Protein AF-A0A8H4AHR8-F1 (afdb_monomer)

Solvent-accessible surface area (backbone atoms only — not comparable to full-atom values): 26107 Å² total; per-residue (Å²): 68,65,70,58,52,55,54,52,48,54,52,51,63,53,32,77,76,67,55,68,59,69,97,38,73,45,79,39,66,28,54,88,57,59,33,53,44,55,51,22,54,48,49,37,64,74,62,78,72,56,91,63,92,72,64,76,71,56,70,34,54,43,68,36,64,24,57,56,59,58,51,53,54,38,52,52,46,47,47,60,79,41,35,60,43,51,48,54,49,48,27,68,58,76,32,81,87,57,85,76,61,93,77,61,57,71,70,57,50,51,50,53,53,50,32,51,45,58,16,40,70,76,44,42,65,64,53,47,62,72,62,39,65,56,60,53,50,66,66,60,39,28,52,47,34,51,64,79,40,62,66,77,82,87,42,88,73,50,57,47,60,58,54,53,46,52,50,49,51,53,48,25,55,75,76,38,51,69,60,37,51,48,48,67,77,43,44,83,74,53,48,44,65,67,57,52,53,51,51,52,50,45,55,76,75,52,55,98,83,58,49,71,68,54,53,51,52,50,49,50,54,62,58,71,56,74,79,51,69,68,58,46,64,75,64,55,77,76,74,70,86,62,55,73,70,52,50,51,48,49,18,44,41,37,33,48,53,50,50,53,47,51,47,58,50,47,57,50,51,56,52,51,54,57,54,58,71,73,57,87,80,76,82,85,74,81,83,70,100,77,76,95,62,94,68,85,64,68,46,75,41,93,77,52,38,76,36,65,69,85,65,48,30,63,20,60,74,27,102,64,50,50,52,74,58,23,19,70,77,80,66,45,68,64,89,51,67,84,47,41,44,52,44,76,37,47,39,25,30,35,50,72,58,28,56,78,44,73,76,48,62,68,58,52,51,54,44,48,52,55,51,49,53,52,35,49,55,54,49,52,56,59,40,66,55,89,83,63,67,62,76,45,80,84,60,50,50,74,72,78,88,66,86,69,90,74,73,86,75,54,84,76,52,82,66,72,60,77,83,70,77,50,68,70,57,49,55,47,46,53,51,52,37,52,51,53,59,62,47,57,79,74,106

Structure (mmCIF, N/CA/C/O backbone):
data_AF-A0A8H4AHR8-F1
#
_entry.id   AF-A0A8H4AHR8-F1
#
loop_
_atom_site.group_PDB
_atom_site.id
_atom_site.type_symbol
_atom_site.label_atom_id
_atom_site.label_alt_id
_atom_site.label_comp_id
_atom_site.label_asym_id
_atom_site.label_entity_id
_atom_site.label_seq_id
_atom_site.pdbx_PDB_ins_code
_atom_site.Cartn_x
_atom_site.Cartn_y
_atom_site.Cartn_z
_atom_site.occupancy
_atom_site.B_iso_or_equiv
_atom_site.auth_seq_id
_atom_site.auth_comp_id
_atom_site.auth_asym_id
_atom_site.auth_atom_id
_atom_site.pdbx_PDB_model_num
ATOM 1 N N . MET A 1 1 ? 7.182 0.416 -30.788 1.00 72.88 1 MET A N 1
ATOM 2 C CA . MET A 1 1 ? 8.238 -0.597 -30.528 1.00 72.88 1 MET A CA 1
ATOM 3 C C . MET A 1 1 ? 9.493 -0.243 -31.303 1.00 72.88 1 MET A C 1
ATOM 5 O O . MET A 1 1 ? 10.570 -0.304 -30.724 1.00 72.88 1 MET A O 1
ATOM 9 N N . GLN A 1 2 ? 9.344 0.152 -32.568 1.00 76.69 2 GLN A N 1
ATOM 10 C CA . GLN A 1 2 ? 10.443 0.577 -33.429 1.00 76.69 2 GLN A CA 1
ATOM 11 C C . GLN A 1 2 ? 11.348 1.650 -32.794 1.00 76.69 2 GLN A C 1
ATOM 13 O O . GLN A 1 2 ? 12.554 1.439 -32.731 1.00 76.69 2 GLN A O 1
ATOM 18 N N . ASP A 1 3 ? 10.782 2.703 -32.195 1.00 76.00 3 ASP A N 1
ATOM 19 C CA . ASP A 1 3 ? 11.567 3.765 -31.535 1.00 76.00 3 ASP A CA 1
ATOM 20 C C . ASP A 1 3 ? 12.484 3.225 -30.421 1.00 76.00 3 ASP A C 1
ATOM 22 O O . ASP A 1 3 ? 13.648 3.604 -30.299 1.00 76.00 3 ASP A O 1
ATOM 26 N N . TYR A 1 4 ? 11.995 2.264 -29.629 1.00 79.00 4 TYR A N 1
ATOM 27 C CA . TYR A 1 4 ? 12.801 1.616 -28.591 1.00 79.00 4 TYR A CA 1
ATOM 28 C C . TYR A 1 4 ? 13.920 0.769 -29.195 1.00 79.00 4 TYR A C 1
ATOM 30 O O . TYR A 1 4 ? 15.035 0.774 -28.680 1.00 79.00 4 TYR A O 1
ATOM 38 N N . LEU A 1 5 ? 13.652 0.057 -30.293 1.00 81.88 5 LEU A N 1
ATOM 39 C CA . LEU A 1 5 ? 14.683 -0.698 -31.003 1.00 81.88 5 LEU A CA 1
ATOM 40 C C . LEU A 1 5 ? 15.748 0.225 -31.598 1.00 81.88 5 LEU A C 1
ATOM 42 O O . LEU A 1 5 ? 16.925 -0.126 -31.581 1.00 81.88 5 LEU A O 1
ATOM 46 N N . GLU A 1 6 ? 15.371 1.399 -32.099 1.00 84.00 6 GLU A N 1
ATOM 47 C CA . GLU A 1 6 ? 16.311 2.405 -32.599 1.00 84.00 6 GLU A CA 1
ATOM 48 C C . GLU A 1 6 ? 17.224 2.926 -31.485 1.00 84.00 6 GLU A C 1
ATOM 50 O O . GLU A 1 6 ? 18.445 2.952 -31.657 1.00 84.00 6 GLU A O 1
ATOM 55 N N . ILE A 1 7 ? 16.668 3.224 -30.308 1.00 82.62 7 ILE A N 1
ATOM 56 C CA . ILE A 1 7 ? 17.448 3.632 -29.132 1.00 82.62 7 ILE A CA 1
ATOM 57 C C . ILE A 1 7 ? 18.391 2.509 -28.676 1.00 82.62 7 ILE A C 1
ATOM 59 O O . ILE A 1 7 ? 19.586 2.744 -28.486 1.00 82.62 7 ILE A O 1
ATOM 63 N N . LEU A 1 8 ? 17.901 1.270 -28.545 1.00 86.06 8 LEU A N 1
ATOM 64 C CA . LEU A 1 8 ? 18.747 0.129 -28.173 1.00 86.06 8 LEU A CA 1
ATOM 65 C C . LEU A 1 8 ? 19.862 -0.100 -29.201 1.00 86.06 8 LEU A C 1
ATOM 67 O O . LEU A 1 8 ? 20.996 -0.382 -28.825 1.00 86.06 8 LEU A O 1
ATOM 71 N N . ASN A 1 9 ? 19.576 0.086 -30.490 1.00 86.31 9 ASN A N 1
ATOM 72 C CA . ASN A 1 9 ? 20.578 0.024 -31.551 1.00 86.31 9 ASN A CA 1
ATOM 73 C C . ASN A 1 9 ? 21.679 1.074 -31.389 1.00 8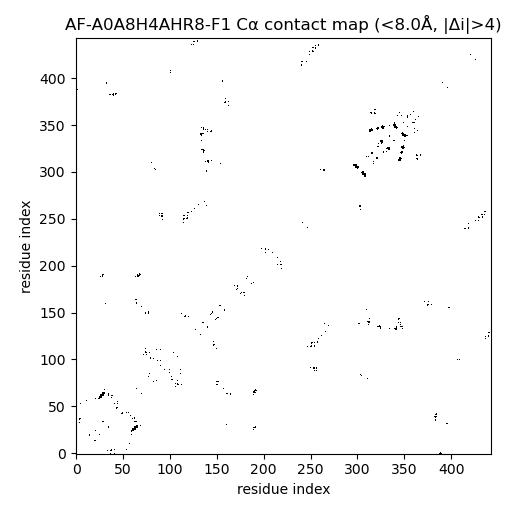6.31 9 ASN A C 1
ATOM 75 O O . ASN A 1 9 ? 22.842 0.780 -31.661 1.00 86.31 9 ASN A O 1
ATOM 79 N N . MET A 1 10 ? 21.351 2.291 -30.948 1.00 85.44 10 MET A N 1
ATOM 80 C CA . MET A 1 10 ? 22.368 3.308 -30.661 1.00 85.44 10 MET A CA 1
ATOM 81 C C . MET A 1 10 ? 23.308 2.859 -29.536 1.00 85.44 10 MET A C 1
ATOM 83 O O . MET A 1 10 ? 24.520 3.044 -29.649 1.00 85.44 10 MET A O 1
ATOM 87 N N . ILE A 1 11 ? 22.766 2.224 -28.492 1.00 84.94 11 ILE A N 1
ATOM 88 C CA . ILE A 1 11 ? 23.555 1.672 -27.382 1.00 84.94 11 ILE A CA 1
ATOM 89 C C . ILE A 1 11 ? 24.444 0.524 -27.874 1.00 84.94 11 ILE A C 1
ATOM 91 O O . ILE A 1 11 ? 25.636 0.504 -27.580 1.00 84.94 11 ILE A O 1
ATOM 95 N N . LEU A 1 12 ? 23.899 -0.397 -28.673 1.00 87.44 12 LEU A N 1
ATOM 96 C CA . LEU A 1 12 ? 24.659 -1.522 -29.226 1.00 87.44 12 LEU A CA 1
ATOM 97 C C . LEU A 1 12 ? 25.805 -1.058 -30.138 1.00 87.44 12 LEU A C 1
ATOM 99 O O . LEU A 1 12 ? 26.916 -1.559 -30.016 1.00 87.44 12 LEU A O 1
ATOM 103 N N . LYS A 1 13 ? 25.588 -0.040 -30.981 1.00 86.44 13 LYS A N 1
ATOM 104 C CA . LYS A 1 13 ? 26.652 0.566 -31.810 1.00 86.44 13 LYS A CA 1
ATOM 105 C C . LYS A 1 13 ? 27.765 1.212 -30.984 1.00 86.44 13 LYS A C 1
ATOM 107 O O . LYS A 1 13 ? 28.908 1.295 -31.431 1.00 86.44 13 LYS A O 1
ATOM 112 N N . TYR A 1 14 ? 27.439 1.735 -29.804 1.00 83.06 14 TYR A N 1
ATOM 113 C CA . TYR A 1 14 ? 28.454 2.214 -28.871 1.00 83.06 14 TYR A CA 1
ATOM 114 C C . TYR A 1 14 ? 29.223 1.036 -28.260 1.00 83.06 14 TYR A C 1
ATOM 116 O O . TYR A 1 14 ? 30.454 1.069 -28.221 1.00 83.06 14 TYR A O 1
ATOM 124 N N . ASP A 1 15 ? 28.513 -0.024 -27.868 1.00 83.19 15 ASP A N 1
ATOM 125 C CA . ASP A 1 15 ? 29.115 -1.237 -27.315 1.00 83.19 15 ASP A CA 1
ATOM 126 C C . ASP A 1 15 ? 30.051 -1.955 -28.296 1.00 83.19 15 ASP A C 1
ATOM 128 O O . ASP A 1 15 ? 31.086 -2.459 -27.875 1.00 83.19 15 ASP A O 1
ATOM 132 N N . GLU A 1 16 ? 29.790 -1.908 -29.607 1.00 85.31 16 GLU A N 1
ATOM 133 C CA . GLU A 1 16 ? 30.716 -2.418 -30.636 1.00 85.31 16 GLU A CA 1
ATOM 134 C C . GLU A 1 16 ? 32.141 -1.848 -30.495 1.00 85.31 16 GLU A C 1
ATOM 136 O O . GLU A 1 16 ? 33.118 -2.493 -30.881 1.00 85.31 16 GLU A O 1
ATOM 141 N N . LYS A 1 17 ? 32.281 -0.648 -29.915 1.00 83.56 17 LYS A N 1
ATOM 142 C CA . LYS A 1 17 ? 33.577 -0.007 -29.661 1.00 83.56 17 LYS A CA 1
ATOM 143 C C . LYS A 1 17 ? 34.157 -0.355 -28.291 1.00 83.56 17 LYS A C 1
ATOM 145 O O . LYS A 1 17 ? 35.378 -0.370 -28.149 1.00 83.56 17 LYS A O 1
ATOM 150 N N . THR A 1 18 ? 33.317 -0.597 -27.285 1.00 82.81 18 THR A N 1
ATOM 151 C CA . THR A 1 18 ? 33.749 -0.754 -25.885 1.00 82.81 18 THR A CA 1
ATOM 152 C C . THR A 1 18 ? 33.777 -2.204 -25.400 1.00 82.81 18 THR A C 1
ATOM 154 O O . THR A 1 18 ? 34.517 -2.513 -24.472 1.00 82.81 18 THR A O 1
ATOM 157 N N . ASN A 1 19 ? 33.022 -3.106 -26.033 1.00 83.50 19 ASN A N 1
ATOM 158 C CA . ASN A 1 19 ? 32.825 -4.510 -25.653 1.00 83.50 19 ASN A CA 1
ATOM 159 C C . ASN A 1 19 ? 32.360 -4.707 -24.197 1.00 83.50 19 ASN A C 1
ATOM 161 O O . ASN A 1 19 ? 32.706 -5.704 -23.562 1.00 83.50 19 ASN A O 1
ATOM 165 N N . HIS A 1 20 ? 31.584 -3.771 -23.651 1.00 82.56 20 HIS A N 1
ATOM 166 C CA . HIS A 1 20 ? 31.111 -3.829 -22.269 1.00 82.56 20 HIS A CA 1
ATOM 167 C C . HIS A 1 20 ? 30.006 -4.877 -22.072 1.00 82.56 20 HIS A C 1
ATOM 169 O O . HIS A 1 20 ? 29.923 -5.465 -20.998 1.00 82.56 20 HIS A O 1
ATOM 175 N N . LEU A 1 21 ? 29.180 -5.150 -23.088 1.00 84.56 21 LEU A N 1
ATOM 176 C CA . LEU A 1 21 ? 28.110 -6.156 -23.022 1.00 84.56 21 LEU A CA 1
ATOM 177 C C . LEU A 1 21 ? 28.587 -7.567 -23.392 1.00 84.56 21 LEU A C 1
ATOM 179 O O . LEU A 1 21 ? 27.814 -8.526 -23.338 1.00 84.56 21 LEU A O 1
ATOM 183 N N . LYS A 1 22 ? 29.865 -7.741 -23.747 1.00 82.19 22 LYS A N 1
ATOM 184 C CA . LYS A 1 22 ? 30.416 -9.053 -24.097 1.00 82.19 22 LYS A CA 1
ATOM 185 C C . LYS A 1 22 ? 30.476 -9.950 -22.857 1.00 82.19 22 LYS A C 1
ATOM 187 O O . LYS A 1 22 ? 31.325 -9.756 -21.996 1.00 82.19 22 LYS A O 1
ATOM 192 N N . ASN A 1 23 ? 29.620 -10.972 -22.812 1.00 81.56 23 ASN A N 1
ATOM 193 C CA . ASN A 1 23 ? 29.420 -11.882 -21.669 1.00 81.56 23 ASN A CA 1
ATOM 194 C C . ASN A 1 23 ? 28.812 -11.225 -20.415 1.00 81.56 23 ASN A C 1
ATOM 196 O O . ASN A 1 23 ? 28.814 -11.839 -19.348 1.00 81.56 23 ASN A O 1
ATOM 200 N N . TYR A 1 24 ? 28.272 -10.013 -20.539 1.00 82.62 24 TYR A N 1
ATOM 201 C CA . TYR A 1 24 ? 27.597 -9.309 -19.452 1.00 82.62 24 TYR A CA 1
ATOM 202 C C . TYR A 1 24 ? 26.151 -9.001 -19.832 1.00 82.62 24 TYR A C 1
ATOM 204 O O . TYR A 1 24 ? 25.801 -8.888 -21.006 1.00 82.62 24 TYR A O 1
ATOM 212 N N . ILE A 1 25 ? 25.314 -8.847 -18.809 1.00 81.00 25 ILE A N 1
ATOM 213 C CA . ILE A 1 25 ? 23.961 -8.314 -18.943 1.00 81.00 25 ILE A CA 1
ATOM 214 C C . ILE A 1 25 ? 23.934 -6.871 -18.442 1.00 81.00 25 ILE A C 1
ATOM 216 O O . ILE A 1 25 ? 24.611 -6.532 -17.472 1.00 81.00 25 ILE A O 1
ATOM 220 N N . ALA A 1 26 ? 23.130 -6.033 -19.086 1.00 85.06 26 ALA A N 1
ATOM 221 C CA . ALA A 1 26 ? 22.866 -4.664 -18.680 1.00 85.06 26 ALA A CA 1
ATOM 222 C C . ALA A 1 26 ? 21.432 -4.549 -18.151 1.00 85.06 26 ALA A C 1
ATOM 224 O O . ALA A 1 26 ? 20.471 -4.659 -18.918 1.00 85.06 26 ALA A O 1
ATOM 225 N N . PRO A 1 27 ? 21.264 -4.319 -16.843 1.00 82.62 27 PRO A N 1
ATOM 226 C CA . PRO A 1 27 ? 19.987 -3.921 -16.278 1.00 82.62 27 PRO A CA 1
ATOM 227 C C . PRO A 1 27 ? 19.518 -2.601 -16.897 1.00 82.62 27 PRO A C 1
ATOM 229 O O . PRO A 1 27 ? 20.244 -1.610 -16.877 1.00 82.62 27 PRO A O 1
ATOM 232 N N . VAL A 1 28 ? 18.303 -2.587 -17.438 1.00 84.75 28 VAL A N 1
ATOM 233 C CA . VAL A 1 28 ? 17.660 -1.388 -17.984 1.00 84.75 28 VAL A CA 1
ATOM 234 C C . VAL A 1 28 ? 16.498 -1.032 -17.078 1.00 84.75 28 VAL A C 1
ATOM 236 O O . VAL A 1 28 ? 15.458 -1.688 -17.107 1.00 84.75 28 VAL A O 1
ATOM 239 N N . ILE A 1 29 ? 16.689 -0.014 -16.247 1.00 81.56 29 ILE A N 1
ATOM 240 C CA . ILE A 1 29 ? 15.639 0.483 -15.362 1.00 81.56 29 ILE A CA 1
ATOM 241 C C . ILE A 1 29 ? 14.719 1.343 -16.214 1.00 81.56 29 ILE A C 1
ATOM 243 O O . ILE A 1 29 ? 15.145 2.350 -16.776 1.00 81.56 29 ILE A O 1
ATOM 247 N N . ALA A 1 30 ? 13.482 0.898 -16.363 1.00 78.06 30 ALA A N 1
ATOM 248 C CA . ALA A 1 30 ? 12.495 1.590 -17.166 1.00 78.06 30 ALA A CA 1
ATOM 249 C C . ALA A 1 30 ? 11.123 1.449 -16.525 1.00 78.06 30 ALA A C 1
ATOM 251 O O . ALA A 1 30 ? 10.804 0.417 -15.926 1.00 78.06 30 ALA A O 1
ATOM 252 N N . ASP A 1 31 ? 10.307 2.471 -16.726 1.00 75.06 31 ASP A N 1
ATOM 253 C CA . ASP A 1 31 ? 8.892 2.439 -16.410 1.00 75.06 31 ASP A CA 1
ATOM 254 C C . ASP A 1 31 ? 8.077 1.858 -17.564 1.00 75.06 31 ASP A C 1
ATOM 256 O O . ASP A 1 31 ? 8.603 1.439 -18.605 1.00 75.06 31 ASP A O 1
ATOM 260 N N . TRP A 1 32 ? 6.769 1.754 -17.359 1.00 73.75 32 TRP A N 1
ATOM 261 C CA . TRP A 1 32 ? 5.860 1.420 -18.440 1.00 73.75 32 TRP A CA 1
ATOM 262 C C . TRP A 1 32 ? 5.727 2.630 -19.385 1.00 73.75 32 TRP A C 1
ATOM 264 O O . TRP A 1 32 ? 5.547 3.733 -18.889 1.00 73.75 32 TRP A O 1
ATOM 274 N N . PRO A 1 33 ? 5.816 2.471 -20.722 1.00 76.75 33 PRO A N 1
ATOM 275 C CA . PRO A 1 33 ? 5.883 1.223 -21.486 1.00 76.75 33 PRO A CA 1
ATOM 276 C C . PRO A 1 33 ? 7.306 0.767 -21.863 1.00 76.75 33 PRO A C 1
ATOM 278 O O . PRO A 1 33 ? 7.451 -0.232 -22.572 1.00 76.75 33 PRO A O 1
ATOM 281 N N . GLY A 1 34 ? 8.364 1.444 -21.410 1.00 80.62 34 GLY A N 1
ATOM 282 C CA . GLY A 1 34 ? 9.751 1.088 -21.737 1.00 80.62 34 GLY A CA 1
ATOM 283 C C . GLY A 1 34 ? 10.109 -0.357 -21.389 1.00 80.62 34 GLY A C 1
ATOM 284 O O . GLY A 1 34 ? 10.688 -1.073 -22.208 1.00 80.62 34 GLY A O 1
ATOM 285 N N . GLN A 1 35 ? 9.642 -0.848 -20.240 1.00 82.12 35 GLN A N 1
ATOM 286 C CA . GLN A 1 35 ? 9.761 -2.267 -19.896 1.00 82.12 35 GLN A CA 1
ATOM 287 C C . GLN A 1 35 ? 9.088 -3.197 -20.901 1.00 82.12 35 GLN A C 1
ATOM 289 O O . GLN A 1 35 ? 9.633 -4.244 -21.255 1.00 82.12 35 GLN A O 1
ATOM 294 N N . LEU A 1 36 ? 7.870 -2.842 -21.318 1.00 85.06 36 LEU A N 1
ATOM 295 C CA . LEU A 1 36 ? 7.044 -3.677 -22.176 1.00 85.06 36 LEU A CA 1
ATOM 296 C C . LEU A 1 36 ? 7.730 -3.891 -23.519 1.00 85.06 36 LEU A C 1
ATOM 298 O O . LEU A 1 36 ? 7.796 -5.022 -23.993 1.00 85.06 36 LEU A O 1
ATOM 302 N N . PHE A 1 37 ? 8.235 -2.821 -24.132 1.00 85.94 37 PHE A N 1
ATOM 303 C CA . PHE A 1 37 ? 8.800 -2.904 -25.473 1.00 85.94 37 PHE A CA 1
ATOM 304 C C . PHE A 1 37 ? 10.126 -3.663 -25.515 1.00 85.94 37 PHE A C 1
ATOM 306 O O . PHE A 1 37 ? 10.322 -4.450 -26.440 1.00 85.94 37 PHE A O 1
ATOM 313 N N . ILE A 1 38 ? 10.982 -3.522 -24.498 1.00 86.75 38 ILE A N 1
ATOM 314 C CA . ILE A 1 38 ? 12.215 -4.320 -24.394 1.00 86.75 38 ILE A CA 1
ATOM 315 C C . ILE A 1 38 ? 11.866 -5.809 -24.246 1.00 86.75 38 ILE A C 1
ATOM 317 O O . ILE A 1 38 ? 12.374 -6.646 -24.990 1.00 86.75 38 ILE A O 1
ATOM 321 N N . ARG A 1 39 ? 10.930 -6.155 -23.350 1.00 88.19 39 ARG A N 1
ATOM 322 C CA . ARG A 1 39 ? 10.477 -7.550 -23.172 1.00 88.19 39 ARG A CA 1
ATOM 323 C C . ARG A 1 39 ? 9.825 -8.117 -24.426 1.00 88.19 39 ARG A C 1
ATOM 325 O O . ARG A 1 39 ? 10.032 -9.285 -24.751 1.00 88.19 39 ARG A O 1
ATOM 332 N N . ARG A 1 40 ? 9.038 -7.302 -25.130 1.00 87.06 40 ARG A N 1
ATOM 333 C CA . ARG A 1 40 ? 8.405 -7.668 -26.400 1.00 87.06 40 ARG A CA 1
ATOM 334 C C . ARG A 1 40 ? 9.476 -7.980 -27.448 1.00 87.06 40 ARG A C 1
ATOM 336 O O . ARG A 1 40 ? 9.406 -9.043 -28.054 1.00 87.06 40 ARG A O 1
ATOM 343 N N . ALA A 1 41 ? 10.500 -7.138 -27.593 1.00 86.56 41 ALA A N 1
ATOM 344 C CA . ALA A 1 41 ? 11.613 -7.388 -28.512 1.00 86.56 41 ALA A CA 1
ATOM 345 C C . ALA A 1 41 ? 12.331 -8.719 -28.216 1.00 86.56 41 ALA A C 1
ATOM 347 O O . ALA A 1 41 ? 12.529 -9.528 -29.121 1.00 86.56 41 ALA A O 1
ATOM 348 N N . ILE A 1 42 ? 12.642 -8.988 -26.943 1.00 86.81 42 ILE A N 1
ATOM 349 C CA . ILE A 1 42 ? 13.256 -10.254 -26.505 1.00 86.81 42 ILE A CA 1
ATOM 350 C C . ILE A 1 42 ? 12.332 -11.449 -26.802 1.00 86.81 42 ILE A C 1
ATOM 352 O O . ILE A 1 42 ? 12.774 -12.471 -27.325 1.00 86.81 42 ILE A O 1
ATOM 356 N N . THR A 1 43 ? 11.032 -11.318 -26.529 1.00 87.50 43 THR A N 1
ATOM 357 C CA . THR A 1 43 ? 10.036 -12.372 -26.798 1.00 87.50 43 THR A CA 1
ATOM 358 C C . THR A 1 43 ? 9.971 -12.714 -28.288 1.00 87.50 43 THR A C 1
ATOM 360 O O . THR A 1 43 ? 9.961 -13.888 -28.658 1.00 87.50 43 THR A O 1
ATOM 363 N N . HIS A 1 44 ? 9.958 -11.697 -29.153 1.00 84.19 44 HIS A N 1
ATOM 364 C CA . HIS A 1 44 ? 9.919 -11.864 -30.608 1.00 84.19 44 HIS A CA 1
ATOM 365 C C . HIS A 1 44 ? 11.201 -12.487 -31.170 1.00 84.19 44 HIS A C 1
ATOM 367 O O . HIS A 1 44 ? 11.107 -13.337 -32.056 1.00 84.19 44 HIS A O 1
ATOM 373 N N . LEU A 1 45 ? 12.373 -12.150 -30.615 1.00 84.94 45 LEU A N 1
ATOM 374 C CA . LEU A 1 45 ? 13.640 -12.820 -30.943 1.00 84.94 45 LEU A CA 1
ATOM 375 C C . LEU A 1 45 ? 13.576 -14.329 -30.671 1.00 84.94 45 LEU A C 1
ATOM 377 O O . LEU A 1 45 ? 13.965 -15.123 -31.521 1.00 84.94 45 LEU A O 1
ATOM 381 N N . HIS A 1 46 ? 13.048 -14.737 -29.513 1.00 82.06 46 HIS A N 1
ATOM 382 C CA . HIS A 1 46 ? 12.965 -16.154 -29.142 1.00 82.06 46 HIS A CA 1
ATOM 383 C C . HIS A 1 46 ? 11.911 -16.948 -29.923 1.00 82.06 46 HIS A C 1
ATOM 385 O O . HIS A 1 46 ? 12.044 -18.162 -30.069 1.00 82.06 46 HIS A O 1
ATOM 391 N N . LYS A 1 47 ? 10.858 -16.293 -30.423 1.00 80.38 47 LYS A N 1
ATOM 392 C CA . LYS A 1 47 ? 9.767 -16.961 -31.149 1.00 80.38 47 LYS A CA 1
ATOM 393 C C . LYS A 1 47 ? 10.062 -17.245 -32.626 1.00 80.38 47 LYS A C 1
ATOM 395 O O . LYS A 1 47 ? 9.193 -17.802 -33.289 1.00 80.38 47 LYS A O 1
ATOM 400 N N . ASN A 1 48 ? 11.243 -16.886 -33.146 1.00 64.25 48 ASN A N 1
ATOM 401 C CA . ASN A 1 48 ? 11.673 -17.089 -34.544 1.00 64.25 48 ASN A CA 1
ATOM 402 C C . ASN A 1 48 ? 10.713 -16.541 -35.632 1.00 64.25 48 ASN A C 1
ATOM 404 O O . ASN A 1 48 ? 10.900 -16.835 -36.809 1.00 64.25 48 ASN A O 1
ATOM 408 N N . ASN A 1 49 ? 9.714 -15.727 -35.265 1.00 55.56 49 ASN A N 1
ATOM 409 C CA . ASN A 1 49 ? 8.608 -15.303 -36.142 1.00 55.56 49 ASN A CA 1
ATOM 410 C C . ASN A 1 49 ? 8.567 -13.786 -36.407 1.00 55.56 49 ASN A C 1
ATOM 412 O O . ASN A 1 49 ? 7.593 -13.269 -36.952 1.00 55.56 49 ASN A O 1
ATOM 416 N N . SER A 1 50 ? 9.606 -13.047 -36.026 1.00 56.75 50 SER A N 1
ATOM 417 C CA . SER A 1 50 ? 9.635 -11.591 -36.175 1.00 56.75 50 SER A CA 1
ATOM 418 C C . SER A 1 50 ? 9.912 -11.168 -37.623 1.00 56.75 50 SER A C 1
ATOM 420 O O . SER A 1 50 ? 10.992 -11.430 -38.148 1.00 56.75 50 SER A O 1
ATOM 422 N N . LYS A 1 51 ? 8.977 -10.435 -38.249 1.00 53.16 51 LYS A N 1
ATOM 423 C CA . LYS A 1 51 ? 9.231 -9.668 -39.490 1.00 53.16 51 LYS A CA 1
ATOM 424 C C . LYS A 1 51 ? 10.204 -8.498 -39.271 1.00 53.16 51 LYS A C 1
ATOM 426 O O . LYS A 1 51 ? 10.771 -7.996 -40.237 1.00 53.16 51 LYS A O 1
ATOM 431 N N . ALA A 1 52 ? 10.394 -8.054 -38.025 1.00 59.50 52 ALA A N 1
ATOM 432 C CA . ALA A 1 52 ? 11.326 -6.991 -37.670 1.00 59.50 52 ALA A CA 1
ATOM 433 C C . ALA A 1 52 ? 12.749 -7.547 -37.498 1.00 59.50 52 ALA A C 1
ATOM 435 O O . ALA A 1 52 ? 12.956 -8.559 -36.822 1.00 59.50 52 ALA A O 1
ATOM 436 N N . GLN A 1 53 ? 13.738 -6.863 -38.077 1.00 73.50 53 GLN A N 1
ATOM 437 C CA . GLN A 1 53 ? 15.157 -7.167 -37.898 1.00 73.50 53 GLN A CA 1
ATOM 438 C C . GLN A 1 53 ? 15.604 -6.696 -36.504 1.00 73.50 53 GLN A C 1
ATOM 440 O O . GLN A 1 53 ? 16.141 -5.602 -36.341 1.00 73.50 53 GLN A O 1
ATOM 445 N N . ILE A 1 54 ? 15.321 -7.501 -35.477 1.00 81.81 54 ILE A N 1
ATOM 446 C CA . ILE A 1 54 ? 15.713 -7.199 -34.097 1.00 81.81 54 ILE A CA 1
ATOM 447 C C . ILE A 1 54 ? 17.193 -7.587 -33.913 1.00 81.81 54 ILE A C 1
ATOM 449 O O . ILE A 1 54 ? 17.566 -8.721 -34.222 1.00 81.81 54 ILE A O 1
ATOM 453 N N . PRO A 1 55 ? 18.056 -6.686 -33.412 1.00 83.00 55 PRO A N 1
ATOM 454 C CA . PRO A 1 55 ? 19.464 -6.994 -33.177 1.00 83.00 55 PRO A CA 1
ATOM 455 C C . PRO A 1 55 ? 19.639 -8.067 -32.102 1.00 83.00 55 PRO A C 1
ATOM 457 O O . PRO A 1 55 ? 19.024 -7.988 -31.038 1.00 83.00 55 PRO A O 1
ATOM 460 N N . LEU A 1 56 ? 20.553 -9.016 -32.326 1.00 83.56 56 LEU A N 1
ATOM 461 C CA . LEU A 1 56 ? 20.831 -10.079 -31.355 1.00 83.56 56 LEU A CA 1
ATOM 462 C C . LEU A 1 56 ? 21.311 -9.522 -30.007 1.00 83.56 56 LEU A C 1
ATOM 464 O O . LEU A 1 56 ? 20.948 -10.061 -28.971 1.00 83.56 56 LEU A O 1
ATOM 468 N N . GLY A 1 57 ? 22.057 -8.412 -30.008 1.00 85.38 57 GLY A N 1
ATOM 469 C CA . GLY A 1 57 ? 22.553 -7.772 -28.784 1.00 85.38 57 GLY A CA 1
ATOM 470 C C . GLY A 1 57 ? 21.456 -7.317 -27.813 1.00 85.38 57 GLY A C 1
ATOM 471 O O . GLY A 1 57 ? 21.740 -7.104 -26.639 1.00 85.38 57 GLY A O 1
ATOM 472 N N . VAL A 1 58 ? 20.193 -7.230 -28.255 1.00 87.25 58 VAL A N 1
ATOM 473 C CA . VAL A 1 58 ? 19.062 -6.902 -27.374 1.00 87.25 58 VAL A CA 1
ATOM 474 C C . VAL A 1 58 ? 18.909 -7.914 -26.228 1.00 87.25 58 VAL A C 1
ATOM 476 O O . VAL A 1 58 ? 18.455 -7.537 -25.151 1.00 87.25 58 VAL A O 1
ATOM 479 N N . ILE A 1 59 ? 19.347 -9.167 -26.411 1.00 85.94 59 ILE A N 1
ATOM 480 C CA . ILE A 1 59 ? 19.302 -10.206 -25.365 1.00 85.94 59 ILE A CA 1
ATOM 481 C C . ILE A 1 59 ? 20.171 -9.881 -24.142 1.00 85.94 59 ILE A C 1
ATOM 483 O O . ILE A 1 59 ? 19.956 -10.452 -23.077 1.00 85.94 59 ILE A O 1
ATOM 487 N N . SER A 1 60 ? 21.147 -8.979 -24.280 1.00 87.50 60 SER A N 1
ATOM 488 C CA . SER A 1 60 ? 21.986 -8.542 -23.163 1.00 87.50 60 SER A CA 1
ATOM 489 C C . SER A 1 60 ? 21.259 -7.569 -22.232 1.00 87.50 60 SER A C 1
ATOM 491 O O . SER A 1 60 ? 21.744 -7.324 -21.130 1.00 87.50 60 SER A O 1
ATOM 493 N N . PHE A 1 61 ? 20.109 -7.010 -22.625 1.00 88.00 61 PHE A N 1
ATOM 494 C CA . PHE A 1 61 ? 19.348 -6.083 -21.787 1.00 88.00 61 PHE A CA 1
ATOM 495 C C . PHE A 1 61 ? 18.333 -6.812 -20.903 1.00 88.00 61 PHE A C 1
ATOM 497 O O . PHE A 1 61 ? 17.525 -7.607 -21.380 1.00 88.00 61 PHE A O 1
ATOM 504 N N . VAL A 1 62 ? 18.319 -6.480 -19.611 1.00 85.75 62 VAL A N 1
ATOM 505 C CA . VAL A 1 62 ? 17.353 -7.009 -18.638 1.00 85.75 62 VAL A CA 1
ATOM 506 C C . VAL A 1 62 ? 16.468 -5.861 -18.146 1.00 85.75 62 VAL A C 1
ATOM 508 O O . VAL A 1 62 ? 16.934 -5.050 -17.347 1.00 85.75 62 VAL A O 1
ATOM 511 N N . PRO A 1 63 ? 15.213 -5.742 -18.614 1.00 86.12 63 PRO A N 1
ATOM 512 C CA . PRO A 1 63 ? 14.328 -4.656 -18.200 1.00 86.12 63 PRO A CA 1
ATOM 513 C C . PRO A 1 63 ? 13.878 -4.832 -16.741 1.00 86.12 63 PRO A C 1
ATOM 515 O O . PRO A 1 63 ? 13.147 -5.770 -16.430 1.00 86.12 63 PRO A O 1
ATOM 518 N N . ILE A 1 64 ? 14.267 -3.911 -15.857 1.00 81.06 64 ILE A N 1
ATOM 519 C CA . ILE A 1 64 ? 13.949 -3.900 -14.418 1.00 81.06 64 ILE A CA 1
ATOM 520 C C . ILE A 1 64 ? 12.997 -2.749 -14.103 1.00 81.06 64 ILE A C 1
ATOM 522 O O . ILE A 1 64 ? 13.086 -1.680 -14.706 1.00 81.06 64 ILE A O 1
ATOM 526 N N . LEU A 1 65 ? 12.013 -2.995 -13.228 1.00 78.19 65 LEU A N 1
ATOM 527 C CA . LEU A 1 65 ? 11.008 -1.985 -12.876 1.00 78.19 65 LEU A CA 1
ATOM 528 C C . LEU A 1 65 ? 11.637 -1.033 -11.882 1.00 78.19 65 LEU A C 1
ATOM 530 O O . LEU A 1 65 ? 12.168 -1.513 -10.883 1.00 78.19 65 LEU A O 1
ATOM 534 N N . GLY A 1 66 ? 11.562 0.271 -12.152 1.00 75.12 66 GLY A N 1
ATOM 535 C CA . GLY A 1 66 ? 12.007 1.304 -11.225 1.00 75.12 66 GLY A CA 1
ATOM 536 C C . GLY A 1 66 ? 11.278 1.159 -9.886 1.00 75.12 66 GLY A C 1
ATOM 537 O O . GLY A 1 66 ? 10.085 1.468 -9.799 1.00 75.12 66 GLY A O 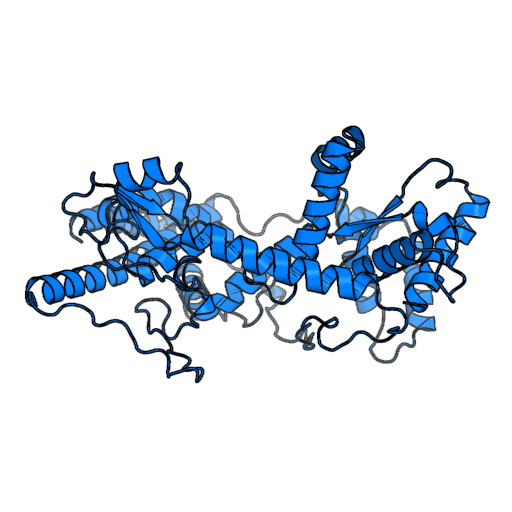1
ATOM 538 N N . PRO A 1 67 ? 11.931 0.659 -8.817 1.00 68.94 67 PRO A N 1
ATOM 539 C CA . PRO A 1 67 ? 11.255 0.436 -7.543 1.00 68.94 67 PRO A CA 1
ATOM 540 C C . PRO A 1 67 ? 10.835 1.767 -6.900 1.00 68.94 67 PRO A C 1
ATOM 542 O O . PRO A 1 67 ? 9.882 1.803 -6.117 1.00 68.94 67 PRO A O 1
ATOM 545 N N . LEU A 1 68 ? 11.512 2.868 -7.256 1.00 70.56 68 LEU A N 1
ATOM 546 C CA . LEU A 1 68 ? 11.173 4.212 -6.804 1.00 70.56 68 LEU A CA 1
ATOM 547 C C . LEU A 1 68 ? 9.851 4.694 -7.397 1.00 70.56 68 LEU A C 1
ATOM 549 O O . LEU A 1 68 ? 8.992 5.084 -6.610 1.00 70.56 68 LEU A O 1
ATOM 553 N N . HIS A 1 69 ? 9.634 4.604 -8.714 1.00 70.38 69 HIS A N 1
ATOM 554 C CA . HIS A 1 69 ? 8.352 4.987 -9.321 1.00 70.38 69 HIS A CA 1
ATOM 555 C C . HIS A 1 69 ? 7.176 4.212 -8.729 1.00 70.38 69 HIS A C 1
ATOM 557 O O . HIS A 1 69 ? 6.156 4.801 -8.365 1.00 70.38 69 HIS A O 1
ATOM 563 N N . VAL A 1 70 ? 7.338 2.898 -8.523 1.00 72.69 70 VAL A N 1
ATOM 564 C CA . VAL A 1 70 ? 6.310 2.086 -7.857 1.00 72.69 70 VAL A CA 1
ATOM 565 C C . VAL A 1 70 ? 6.011 2.650 -6.475 1.00 72.69 70 VAL A C 1
ATOM 567 O O . VAL A 1 70 ? 4.839 2.831 -6.146 1.00 72.69 70 VAL A O 1
ATOM 570 N N . SER A 1 71 ? 7.033 2.939 -5.666 1.00 74.81 71 SER A N 1
ATOM 571 C CA . SER A 1 71 ? 6.865 3.486 -4.317 1.00 74.81 71 SER A CA 1
ATOM 572 C C . SER A 1 71 ? 6.226 4.880 -4.326 1.00 74.81 71 SER A C 1
ATOM 574 O O . SER A 1 71 ? 5.243 5.085 -3.617 1.00 74.81 71 SER A O 1
ATOM 576 N N . LEU A 1 72 ? 6.743 5.820 -5.121 1.00 74.69 72 LEU A N 1
ATOM 577 C CA . LEU A 1 72 ? 6.255 7.202 -5.211 1.00 74.69 72 LEU A CA 1
ATOM 578 C C . LEU A 1 72 ? 4.778 7.241 -5.606 1.00 74.69 72 LEU A C 1
ATOM 580 O O . LEU A 1 72 ? 3.958 7.776 -4.858 1.00 74.69 72 LEU A O 1
ATOM 584 N N . ASN A 1 73 ? 4.420 6.526 -6.672 1.00 76.12 73 ASN A N 1
ATOM 585 C CA . ASN A 1 73 ? 3.040 6.458 -7.145 1.00 76.12 73 ASN A CA 1
ATOM 586 C C . ASN A 1 73 ? 2.113 5.776 -6.133 1.00 76.12 73 ASN A C 1
ATOM 588 O O . ASN A 1 73 ? 0.941 6.128 -6.043 1.00 76.12 73 ASN A O 1
ATOM 592 N N . SER A 1 74 ? 2.622 4.840 -5.315 1.00 76.62 74 SER A N 1
ATOM 593 C CA . SER A 1 74 ? 1.840 4.277 -4.197 1.00 76.62 74 SER A CA 1
ATOM 594 C C . SER A 1 74 ? 1.416 5.366 -3.221 1.00 76.62 74 SER A C 1
ATOM 596 O O . SER A 1 74 ? 0.256 5.444 -2.831 1.00 76.62 74 SER A O 1
ATOM 598 N N . ARG A 1 75 ? 2.388 6.178 -2.797 1.00 81.94 75 ARG A N 1
ATOM 599 C CA . ARG A 1 75 ? 2.216 7.175 -1.743 1.00 81.94 75 ARG A CA 1
ATOM 600 C C . ARG A 1 75 ? 1.305 8.297 -2.221 1.00 81.94 75 ARG A C 1
ATOM 602 O O . ARG A 1 75 ? 0.409 8.707 -1.491 1.00 81.94 75 ARG A O 1
ATOM 609 N N . GLU A 1 76 ? 1.487 8.735 -3.463 1.00 83.94 76 GLU A N 1
ATOM 610 C CA . GLU A 1 76 ? 0.608 9.709 -4.111 1.00 83.94 76 GLU A CA 1
ATOM 611 C C . GLU A 1 76 ? -0.830 9.210 -4.210 1.00 83.94 76 GLU A C 1
ATOM 613 O O . GLU A 1 76 ? -1.753 9.910 -3.793 1.00 83.94 76 GLU A O 1
ATOM 618 N N . GLN A 1 77 ? -1.028 7.974 -4.674 1.00 80.25 77 GLN A N 1
ATOM 619 C CA . GLN A 1 77 ? -2.361 7.386 -4.778 1.00 80.25 77 GLN A CA 1
ATOM 620 C C . GLN A 1 77 ? -3.056 7.283 -3.423 1.00 80.25 77 GLN A C 1
ATOM 622 O O . GLN A 1 77 ? -4.247 7.555 -3.338 1.00 80.25 77 GLN A O 1
ATOM 627 N N . VAL A 1 78 ? -2.339 6.940 -2.351 1.00 83.12 78 VAL A N 1
ATOM 628 C CA . VAL A 1 78 ? -2.919 6.894 -0.999 1.00 83.12 78 VAL A CA 1
ATOM 629 C C . VAL A 1 78 ? -3.449 8.264 -0.588 1.00 83.12 78 VAL A C 1
ATOM 631 O O . VAL A 1 78 ? -4.587 8.364 -0.131 1.00 83.12 78 VAL A O 1
ATOM 634 N N . ILE A 1 79 ? -2.676 9.331 -0.811 1.00 86.69 79 ILE A N 1
ATOM 635 C CA . ILE A 1 79 ? -3.124 10.700 -0.528 1.00 86.69 79 ILE A CA 1
ATOM 636 C C . ILE A 1 79 ? -4.332 11.080 -1.385 1.00 86.69 79 ILE A C 1
ATOM 638 O O . ILE A 1 79 ? -5.251 11.710 -0.875 1.00 86.69 79 ILE A O 1
ATOM 642 N N . GLN A 1 80 ? -4.355 10.708 -2.666 1.00 84.75 80 GLN A N 1
ATOM 643 C CA . GLN A 1 80 ? -5.470 11.020 -3.566 1.00 84.75 80 GLN A CA 1
ATOM 644 C C . GLN A 1 80 ? -6.751 10.272 -3.179 1.00 84.75 80 GLN A C 1
ATOM 646 O O . GLN A 1 80 ? -7.820 10.873 -3.095 1.00 84.75 80 GLN A O 1
ATOM 651 N N . ILE A 1 81 ? -6.641 8.969 -2.913 1.00 82.06 81 ILE A N 1
ATOM 652 C CA . ILE A 1 81 ? -7.763 8.105 -2.537 1.00 82.06 81 ILE A CA 1
ATOM 653 C C . ILE A 1 81 ? -8.360 8.554 -1.198 1.00 82.06 81 ILE A C 1
ATOM 655 O O . ILE A 1 81 ? -9.578 8.637 -1.060 1.00 82.06 81 ILE A O 1
ATOM 659 N N . PHE A 1 82 ? -7.507 8.897 -0.231 1.00 85.94 82 PHE A N 1
ATOM 660 C CA . PHE A 1 82 ? -7.906 9.326 1.110 1.00 85.94 82 PHE A CA 1
ATOM 661 C C . PHE A 1 82 ? -7.761 10.841 1.303 1.00 85.94 82 PHE A C 1
ATOM 663 O O . PHE A 1 82 ? -7.475 11.321 2.403 1.00 85.94 82 PHE A O 1
ATOM 670 N N . TYR A 1 83 ? -7.971 11.620 0.239 1.00 88.44 83 TYR A N 1
ATOM 671 C CA . TYR A 1 83 ? -7.713 13.061 0.256 1.00 88.44 83 TYR A CA 1
ATOM 672 C C . TYR A 1 83 ? -8.507 13.796 1.340 1.00 88.44 83 TYR A C 1
ATOM 674 O O . TYR A 1 83 ? -7.962 14.677 2.004 1.00 88.44 83 TYR A O 1
ATOM 682 N N . SER A 1 84 ? -9.774 13.425 1.570 1.00 88.69 84 SER A N 1
ATOM 683 C CA . SER A 1 84 ? -10.606 14.033 2.621 1.00 88.69 84 SER A CA 1
ATOM 684 C C . SER A 1 84 ? -9.983 13.848 4.011 1.00 88.69 84 SER A C 1
ATOM 686 O O . SER A 1 84 ? -9.876 14.811 4.775 1.00 88.69 84 SER A O 1
ATOM 688 N N . PHE A 1 85 ? -9.500 12.639 4.306 1.00 91.25 85 PHE A N 1
ATOM 689 C CA . PHE A 1 85 ? -8.819 12.295 5.549 1.00 91.25 85 PHE A CA 1
ATOM 690 C C . PHE A 1 85 ? -7.509 13.076 5.698 1.00 91.25 85 PHE A C 1
ATOM 692 O O . PHE A 1 85 ? -7.323 13.776 6.696 1.00 91.25 85 PHE A O 1
ATOM 699 N N . PHE A 1 86 ? -6.635 13.044 4.686 1.00 92.50 86 PHE A N 1
ATOM 700 C CA . PHE A 1 86 ? -5.347 13.744 4.739 1.00 92.50 86 PHE A CA 1
ATOM 701 C C . PHE A 1 86 ? -5.496 15.265 4.785 1.00 92.50 86 PHE A C 1
ATOM 703 O O . PHE A 1 86 ? -4.710 15.933 5.451 1.00 92.50 86 PHE A O 1
ATOM 710 N N . LYS A 1 87 ? -6.538 15.824 4.165 1.00 93.12 87 LYS A N 1
ATOM 711 C CA . LYS A 1 87 ? -6.871 17.247 4.276 1.00 93.12 87 LYS A CA 1
ATOM 712 C C . LYS A 1 87 ? -7.269 17.625 5.704 1.00 93.12 87 LYS A C 1
ATOM 714 O O . LYS A 1 87 ? -6.812 18.650 6.209 1.00 93.12 87 LYS A O 1
ATOM 719 N N . LYS A 1 88 ? -8.105 16.818 6.369 1.00 94.12 88 LYS A N 1
ATOM 720 C CA . LYS A 1 88 ? -8.482 17.037 7.779 1.00 94.12 88 LYS A CA 1
ATOM 721 C C . LYS A 1 88 ? -7.265 16.921 8.697 1.00 94.12 88 LYS A C 1
ATOM 723 O O . LYS A 1 88 ? -7.036 17.819 9.505 1.00 94.12 88 LYS A O 1
ATOM 728 N N . LEU A 1 89 ? -6.453 15.880 8.504 1.00 95.31 89 LEU A N 1
ATOM 729 C CA . LEU A 1 89 ? -5.195 15.687 9.222 1.00 95.31 89 LEU A CA 1
ATOM 730 C C . LEU A 1 89 ? -4.267 16.896 9.056 1.00 95.31 89 LEU A C 1
ATOM 732 O O . LEU A 1 89 ? -3.804 17.463 10.043 1.00 95.31 89 LEU A O 1
ATOM 736 N N . PHE A 1 90 ? -4.021 17.316 7.813 1.00 95.94 90 PHE A N 1
ATOM 737 C CA . PHE A 1 90 ? -3.128 18.426 7.501 1.00 95.94 90 PHE A CA 1
ATOM 738 C C . PHE A 1 90 ? -3.551 19.699 8.238 1.00 95.94 90 PHE A C 1
ATOM 740 O O . PHE A 1 90 ? -2.738 20.318 8.921 1.00 95.94 90 PHE A O 1
ATOM 747 N N . HIS A 1 91 ? -4.831 20.067 8.178 1.00 95.00 91 HIS A N 1
ATOM 748 C CA . HIS A 1 91 ? -5.303 21.258 8.878 1.00 95.00 91 HIS A CA 1
ATOM 749 C C . HIS A 1 91 ? -5.284 21.111 10.406 1.00 95.00 91 HIS A C 1
ATOM 751 O O . HIS A 1 91 ? -5.080 22.105 11.101 1.00 95.00 91 HIS A O 1
ATOM 757 N N . SER A 1 92 ? -5.462 19.897 10.937 1.00 94.69 92 SER A N 1
ATOM 758 C CA . SER A 1 92 ? -5.330 19.627 12.374 1.00 94.69 92 SER A CA 1
ATOM 759 C C . SER A 1 92 ? -3.889 19.810 12.863 1.00 94.69 92 SER A C 1
ATOM 761 O O . SER A 1 92 ? -3.660 20.306 13.965 1.00 94.69 92 SER A O 1
ATOM 763 N N . VAL A 1 93 ? -2.905 19.425 12.048 1.00 94.31 93 VAL A N 1
ATOM 764 C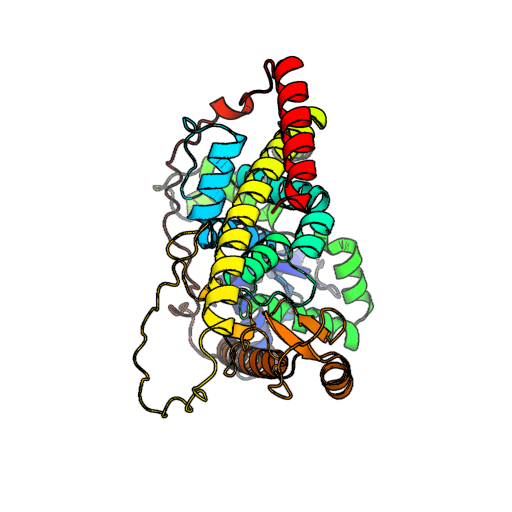 CA . VAL A 1 93 ? -1.483 19.457 12.416 1.00 94.31 93 VAL A CA 1
ATOM 765 C C . VAL A 1 93 ? -0.860 20.834 12.150 1.00 94.31 93 VAL A C 1
ATOM 767 O O . VAL A 1 93 ? -0.237 21.423 13.042 1.00 94.31 93 VAL A O 1
ATOM 770 N N . PHE A 1 94 ? -1.063 21.369 10.943 1.00 92.31 94 PHE A N 1
ATOM 771 C CA . PHE A 1 94 ? -0.418 22.589 10.442 1.00 92.31 94 PHE A CA 1
ATOM 772 C C . PHE A 1 94 ? -1.289 23.851 10.571 1.00 92.31 94 PHE A C 1
ATOM 774 O O . PHE A 1 94 ? -0.775 24.964 10.469 1.00 92.31 94 PHE A O 1
ATOM 781 N N . GLY A 1 95 ? -2.587 23.695 10.848 1.00 90.69 95 GLY A N 1
ATOM 782 C CA . GLY A 1 95 ? -3.533 24.784 11.099 1.00 90.69 95 GLY A CA 1
ATOM 783 C C . GLY A 1 95 ? -4.534 25.027 9.963 1.00 90.69 95 GLY A C 1
ATOM 784 O O . GLY A 1 95 ? -4.223 24.898 8.781 1.00 90.69 95 GLY A O 1
ATOM 785 N N . LEU A 1 96 ? -5.746 25.461 10.331 1.00 87.00 96 LEU A N 1
ATOM 786 C CA . LEU A 1 96 ? -6.897 25.643 9.425 1.00 87.00 96 LEU A CA 1
ATOM 787 C C . LEU A 1 96 ? -6.688 26.673 8.301 1.00 87.00 96 LEU A C 1
ATOM 789 O O . LEU A 1 96 ? -7.415 26.652 7.314 1.00 87.00 96 LEU A O 1
ATOM 793 N N . ARG A 1 97 ? -5.743 27.607 8.459 1.00 88.88 97 ARG A N 1
ATOM 794 C CA . ARG A 1 97 ? -5.467 28.657 7.461 1.00 88.88 97 ARG A CA 1
ATOM 795 C C . ARG A 1 97 ? -4.489 28.211 6.373 1.00 88.88 97 ARG A C 1
ATOM 797 O O . ARG A 1 97 ? -4.329 28.925 5.389 1.00 88.88 97 ARG A O 1
ATOM 804 N N . LYS A 1 98 ? -3.802 27.081 6.559 1.00 89.12 98 LYS A N 1
ATOM 805 C CA . LYS A 1 98 ? -2.822 26.569 5.596 1.00 89.12 98 LYS A CA 1
ATOM 806 C C . LYS A 1 98 ? -3.544 25.873 4.442 1.00 89.12 98 LYS A C 1
ATOM 808 O O . LYS A 1 98 ? -4.491 25.129 4.673 1.00 89.12 98 LYS A O 1
ATOM 813 N N . LYS A 1 99 ? -3.101 26.104 3.202 1.00 90.44 99 LYS A N 1
ATOM 814 C CA . LYS A 1 99 ? -3.674 25.474 2.002 1.00 90.44 99 LYS A CA 1
ATOM 815 C C . LYS A 1 99 ? -3.080 24.074 1.841 1.00 90.44 99 LYS A C 1
ATOM 817 O O . LYS A 1 99 ? -1.871 23.930 1.706 1.00 90.44 99 LYS A O 1
ATOM 822 N N . PHE A 1 100 ? -3.928 23.049 1.816 1.00 91.19 100 PHE A N 1
ATOM 823 C CA . PHE A 1 100 ? -3.522 21.714 1.378 1.00 91.19 100 PHE A CA 1
ATOM 824 C C . PHE A 1 100 ? -3.767 21.570 -0.128 1.00 91.19 100 PHE A C 1
ATOM 826 O O . PHE A 1 100 ? -4.918 21.583 -0.575 1.00 91.19 100 PHE A O 1
ATOM 833 N N . ALA A 1 101 ? -2.693 21.466 -0.914 1.00 88.56 101 ALA A N 1
ATOM 834 C CA . ALA A 1 101 ? -2.773 21.300 -2.365 1.00 88.56 101 ALA A CA 1
ATOM 835 C C . ALA A 1 101 ? -3.525 20.013 -2.750 1.00 88.56 101 ALA A C 1
ATOM 837 O O . ALA A 1 101 ? -3.503 19.031 -2.011 1.00 88.56 101 ALA A O 1
ATOM 838 N N . LYS A 1 102 ? -4.186 19.996 -3.916 1.00 86.88 102 LYS A N 1
ATOM 839 C CA . LYS A 1 102 ? -4.835 18.776 -4.443 1.00 86.88 102 LYS A CA 1
ATOM 840 C C . LYS A 1 102 ? -3.817 17.701 -4.833 1.00 86.88 102 LYS A C 1
ATOM 842 O O . LYS A 1 102 ? -4.084 16.520 -4.645 1.00 86.88 102 LYS A O 1
ATOM 847 N N . LYS A 1 103 ? -2.655 18.126 -5.336 1.00 85.50 103 LYS A N 1
ATOM 848 C CA . LYS A 1 103 ? -1.480 17.295 -5.618 1.00 85.50 103 LYS A CA 1
ATOM 849 C C . LYS A 1 103 ? -0.307 17.804 -4.760 1.00 85.50 103 LYS A C 1
ATOM 851 O O . LYS A 1 103 ? 0.417 18.695 -5.197 1.00 85.50 103 LYS A O 1
ATOM 856 N N . PRO A 1 104 ? -0.165 17.356 -3.498 1.00 87.31 104 PRO A N 1
ATOM 857 C CA . PRO A 1 104 ? 0.928 17.807 -2.638 1.00 87.31 104 PRO A CA 1
ATOM 858 C C . PRO A 1 104 ? 2.289 17.365 -3.179 1.00 87.31 104 PRO A C 1
ATOM 860 O O . PRO A 1 104 ? 2.407 16.293 -3.765 1.00 87.31 104 PRO A O 1
ATOM 863 N N . ARG A 1 105 ? 3.339 18.150 -2.919 1.00 83.94 105 ARG A N 1
ATOM 864 C CA . ARG A 1 105 ? 4.709 17.778 -3.307 1.00 83.94 105 ARG A CA 1
ATOM 865 C C . ARG A 1 105 ? 5.158 16.474 -2.619 1.00 83.94 105 ARG A C 1
ATOM 867 O O . ARG A 1 105 ? 4.789 16.257 -1.458 1.00 83.94 105 ARG A O 1
ATOM 874 N N . PRO A 1 106 ? 6.044 15.664 -3.236 1.00 82.31 106 PRO A N 1
ATOM 875 C CA . PRO A 1 106 ? 6.467 14.368 -2.688 1.00 82.31 106 PRO A CA 1
ATOM 876 C C . PRO A 1 106 ? 6.988 14.411 -1.243 1.00 82.31 106 PRO A C 1
ATOM 878 O O . PRO A 1 106 ? 6.703 13.524 -0.440 1.00 82.31 106 PRO A O 1
ATOM 881 N N . TRP A 1 107 ? 7.716 15.467 -0.864 1.00 83.81 107 TRP A N 1
ATOM 882 C CA . TRP A 1 107 ? 8.215 15.626 0.507 1.00 83.81 107 TRP A CA 1
ATOM 883 C C . TRP A 1 107 ? 7.083 15.816 1.531 1.00 83.81 107 TRP A C 1
ATOM 885 O O . TRP A 1 107 ? 7.177 15.299 2.643 1.00 83.81 107 TRP A O 1
ATOM 895 N N . ARG A 1 108 ? 6.000 16.514 1.154 1.00 89.06 108 ARG A N 1
ATOM 896 C CA . ARG A 1 108 ? 4.824 16.732 2.008 1.00 89.06 108 ARG A CA 1
ATOM 897 C C . ARG A 1 108 ? 4.040 15.438 2.182 1.00 89.06 108 ARG A C 1
ATOM 899 O O . ARG A 1 108 ? 3.590 15.149 3.286 1.00 89.06 108 ARG A O 1
ATOM 906 N N . ILE A 1 109 ? 3.914 14.660 1.107 1.00 89.75 109 ILE A N 1
ATOM 907 C CA . ILE A 1 109 ? 3.309 13.324 1.133 1.00 89.75 109 ILE A CA 1
ATOM 908 C C . ILE A 1 109 ? 4.069 12.429 2.111 1.00 89.75 109 ILE A C 1
ATOM 910 O O . ILE A 1 109 ? 3.465 11.884 3.030 1.00 89.75 109 ILE A O 1
ATOM 914 N N . ASN A 1 110 ? 5.395 12.342 1.968 1.00 87.81 110 ASN A N 1
ATOM 915 C CA . ASN A 1 110 ? 6.227 11.541 2.863 1.00 87.81 110 ASN A CA 1
ATOM 916 C C . ASN A 1 110 ? 6.093 11.995 4.324 1.00 87.81 110 ASN A C 1
ATOM 918 O O . ASN A 1 110 ? 5.904 11.154 5.192 1.00 87.81 110 ASN A O 1
ATOM 922 N N . LEU A 1 111 ? 6.117 13.306 4.597 1.00 91.06 111 LEU A N 1
ATOM 923 C CA . LEU A 1 111 ? 5.911 13.833 5.949 1.00 91.06 111 LEU A CA 1
ATOM 924 C C . LEU A 1 111 ? 4.564 13.392 6.537 1.00 91.06 111 LEU A C 1
ATOM 926 O O . LEU A 1 111 ? 4.525 12.907 7.660 1.00 91.06 111 LEU A O 1
ATOM 930 N N . LEU A 1 112 ? 3.461 13.542 5.799 1.00 93.50 112 LEU A N 1
ATOM 931 C CA . LEU A 1 112 ? 2.134 13.162 6.295 1.00 93.50 112 LEU A CA 1
ATOM 932 C C . LEU A 1 112 ? 2.033 11.663 6.586 1.00 93.50 112 LEU A C 1
ATOM 934 O O . LEU A 1 112 ? 1.495 11.287 7.624 1.00 93.50 112 LEU A O 1
ATOM 938 N N . LEU A 1 113 ? 2.559 10.819 5.695 1.00 91.88 113 LEU A N 1
ATOM 939 C CA . LEU A 1 113 ? 2.561 9.369 5.889 1.00 91.88 113 LEU A CA 1
ATOM 940 C C . LEU A 1 113 ? 3.409 8.964 7.102 1.00 91.88 113 LEU A C 1
ATOM 942 O O . LEU A 1 113 ? 2.947 8.168 7.917 1.00 91.88 113 LEU A O 1
ATOM 946 N N . GLU A 1 114 ? 4.591 9.560 7.277 1.00 90.81 114 GLU A N 1
ATOM 947 C CA . GLU A 1 114 ? 5.448 9.288 8.438 1.00 90.81 114 GLU A CA 1
ATOM 948 C C . GLU A 1 114 ? 4.834 9.769 9.753 1.00 90.81 114 GLU A C 1
ATOM 950 O O . GLU A 1 114 ? 4.927 9.074 10.765 1.00 90.81 114 GLU A O 1
ATOM 955 N N . LEU A 1 115 ? 4.159 10.922 9.758 1.00 94.12 115 LEU A N 1
ATOM 956 C CA . LEU A 1 115 ? 3.439 11.406 10.938 1.00 94.12 115 LEU A CA 1
ATOM 957 C C . LEU A 1 115 ? 2.288 10.468 11.317 1.00 94.12 115 LEU A C 1
ATOM 959 O O . LEU A 1 115 ? 2.123 10.161 12.496 1.00 94.12 115 LEU A O 1
ATOM 963 N N . VAL A 1 116 ? 1.515 9.987 10.336 1.00 94.62 116 VAL A N 1
ATOM 964 C CA . VAL A 1 116 ? 0.431 9.016 10.566 1.00 94.62 116 VAL A CA 1
ATOM 965 C C . VAL A 1 116 ? 0.985 7.711 11.119 1.00 94.62 116 VAL A C 1
ATOM 967 O O . VAL A 1 116 ? 0.482 7.226 12.130 1.00 94.62 116 VAL A O 1
ATOM 970 N N . TYR A 1 117 ? 2.035 7.170 10.502 1.00 92.12 117 TYR A N 1
ATOM 971 C CA . TYR A 1 117 ? 2.664 5.927 10.938 1.00 92.12 117 TYR A CA 1
ATOM 972 C C . TYR A 1 117 ? 3.252 6.048 12.352 1.00 92.12 117 TYR A C 1
ATOM 974 O O . TYR A 1 117 ? 2.966 5.227 13.226 1.00 92.12 117 TYR A O 1
ATOM 982 N N . SER A 1 118 ? 4.005 7.120 12.614 1.00 93.00 118 SER A N 1
ATOM 983 C CA . SER A 1 118 ? 4.616 7.387 13.921 1.00 93.00 118 SER A CA 1
ATOM 984 C C . SER A 1 118 ? 3.564 7.577 15.013 1.00 93.00 118 SER A C 1
ATOM 986 O O . SER A 1 118 ? 3.694 7.032 16.110 1.00 93.00 118 SER A O 1
ATOM 988 N N . ALA A 1 119 ? 2.492 8.315 14.716 1.00 96.06 119 ALA A N 1
ATOM 989 C CA . ALA A 1 119 ? 1.392 8.513 15.651 1.00 96.06 119 ALA A CA 1
ATOM 990 C C . ALA A 1 119 ? 0.637 7.210 15.918 1.00 96.06 119 ALA A C 1
ATOM 992 O O . ALA A 1 119 ? 0.315 6.906 17.067 1.00 96.06 119 ALA A O 1
ATOM 993 N N . TRP A 1 120 ? 0.397 6.415 14.874 1.00 94.94 120 TRP A N 1
ATOM 994 C CA . TRP A 1 120 ? -0.259 5.124 15.001 1.00 94.94 120 TRP A CA 1
ATOM 995 C C . TRP A 1 120 ? 0.506 4.187 15.922 1.00 94.94 120 TRP A C 1
ATOM 997 O O . TRP A 1 120 ? -0.097 3.657 16.848 1.00 94.94 120 TRP A O 1
ATOM 1007 N N . ILE A 1 121 ? 1.827 4.050 15.758 1.00 93.75 121 ILE A N 1
ATOM 1008 C CA . ILE A 1 121 ? 2.657 3.227 16.653 1.00 93.75 121 ILE A CA 1
ATOM 1009 C C . ILE A 1 121 ? 2.423 3.590 18.127 1.00 93.75 121 ILE A C 1
ATOM 1011 O O . ILE A 1 121 ? 2.307 2.691 18.960 1.00 93.75 121 ILE A O 1
ATOM 1015 N N . LYS A 1 122 ? 2.306 4.885 18.450 1.00 95.44 122 LYS A N 1
ATOM 1016 C CA . LYS A 1 122 ? 2.101 5.355 19.830 1.00 95.44 122 LYS A CA 1
ATOM 1017 C C . LYS A 1 122 ? 0.737 4.978 20.410 1.00 95.44 122 LYS A C 1
ATOM 1019 O O . LYS A 1 122 ? 0.651 4.710 21.605 1.00 95.44 122 LYS A O 1
ATOM 1024 N N . ILE A 1 123 ? -0.324 4.979 19.600 1.00 95.81 123 ILE A N 1
ATOM 1025 C CA . ILE A 1 123 ? -1.708 4.781 20.080 1.00 95.81 123 ILE A CA 1
ATOM 1026 C C . ILE A 1 123 ? -2.304 3.410 19.721 1.00 95.81 123 ILE A C 1
ATOM 1028 O O . ILE A 1 123 ? -3.387 3.072 20.199 1.00 95.81 123 ILE A O 1
ATOM 1032 N N . ARG A 1 124 ? -1.619 2.609 18.895 1.00 94.56 124 ARG A N 1
ATOM 1033 C CA . ARG A 1 124 ? -2.131 1.364 18.301 1.00 94.56 124 ARG A CA 1
ATOM 1034 C C . ARG A 1 124 ? -2.660 0.380 19.327 1.00 94.56 124 ARG A C 1
ATOM 1036 O O . ARG A 1 124 ? -3.762 -0.136 19.148 1.00 94.56 124 ARG A O 1
ATOM 1043 N N . SER A 1 125 ? -1.884 0.095 20.372 1.00 95.12 125 SER A N 1
ATOM 1044 C CA . SER A 1 125 ? -2.271 -0.876 21.401 1.00 95.12 125 SER A CA 1
ATOM 1045 C C . SER A 1 125 ? -3.555 -0.446 22.105 1.00 95.12 125 SER A C 1
ATOM 1047 O O . SER A 1 125 ? -4.487 -1.236 22.186 1.00 95.12 125 SER A O 1
ATOM 1049 N N . LEU A 1 126 ? -3.637 0.827 22.500 1.00 95.69 126 LEU A N 1
ATOM 1050 C CA . LEU A 1 126 ? -4.789 1.414 23.186 1.00 95.69 126 LEU A CA 1
ATOM 1051 C C . LEU A 1 126 ? -6.060 1.349 22.330 1.00 95.69 126 LEU A C 1
ATOM 1053 O O . LEU A 1 126 ? -7.118 0.953 22.812 1.00 95.69 126 LEU A O 1
ATOM 1057 N N . ILE A 1 127 ? -5.958 1.711 21.047 1.00 95.69 127 ILE A N 1
ATOM 1058 C CA . ILE A 1 127 ? -7.091 1.670 20.115 1.00 95.69 127 ILE A CA 1
ATOM 1059 C C . ILE A 1 127 ? -7.515 0.228 19.825 1.00 95.69 127 ILE A C 1
ATOM 1061 O O . ILE A 1 127 ? -8.703 -0.082 19.862 1.00 95.69 127 ILE A O 1
ATOM 1065 N N . THR A 1 128 ? -6.564 -0.667 19.559 1.00 92.94 128 THR A N 1
ATOM 1066 C CA . THR A 1 128 ? -6.867 -2.072 19.240 1.00 92.94 128 THR A CA 1
ATOM 1067 C C . THR A 1 128 ? -7.497 -2.787 20.434 1.00 92.94 128 THR A C 1
ATOM 1069 O O . THR A 1 128 ? -8.474 -3.510 20.264 1.00 92.94 128 THR A O 1
ATOM 1072 N N . GLU A 1 129 ? -6.996 -2.538 21.646 1.00 93.69 129 GLU A N 1
ATOM 1073 C CA . GLU A 1 129 ? -7.596 -3.037 22.886 1.00 93.69 129 GLU A CA 1
ATOM 1074 C C . GLU A 1 129 ? -9.016 -2.490 23.070 1.00 93.69 129 GLU A C 1
ATOM 1076 O O . GLU A 1 129 ? -9.925 -3.247 23.400 1.00 93.69 129 GLU A O 1
ATOM 1081 N N . LYS A 1 130 ? -9.236 -1.197 22.790 1.00 94.81 130 LYS A N 1
ATOM 1082 C CA . LYS A 1 130 ? -10.549 -0.575 22.975 1.00 94.81 130 LYS A CA 1
ATOM 1083 C C . LYS A 1 130 ? -11.621 -1.113 22.029 1.00 94.81 130 LYS A C 1
ATOM 1085 O O . LYS A 1 130 ? -12.759 -1.309 22.450 1.00 94.81 130 LYS A O 1
ATOM 1090 N N . PHE A 1 131 ? -11.282 -1.318 20.758 1.00 93.06 131 PHE A N 1
ATOM 1091 C CA . PHE A 1 131 ? -12.210 -1.876 19.771 1.00 93.06 131 PHE A CA 1
ATOM 1092 C C . PHE A 1 131 ? -12.384 -3.393 19.914 1.00 93.06 131 PHE A C 1
ATOM 1094 O O . PHE A 1 131 ? -13.442 -3.915 19.556 1.00 93.06 131 PHE A O 1
ATOM 1101 N N . GLY A 1 132 ? -11.374 -4.079 20.449 1.00 90.81 132 GLY A N 1
ATOM 1102 C CA . GLY A 1 132 ? -11.332 -5.528 20.588 1.00 90.81 132 GLY A CA 1
ATOM 1103 C C . GLY A 1 132 ? -10.846 -6.236 19.314 1.00 90.81 132 GLY A C 1
ATOM 1104 O O . GLY A 1 132 ? -10.989 -5.721 18.198 1.00 90.81 132 GLY A O 1
ATOM 1105 N N . PRO A 1 133 ? -10.293 -7.456 19.446 1.00 88.25 133 PRO A N 1
ATOM 1106 C CA . PRO A 1 133 ? -9.672 -8.197 18.343 1.00 88.25 133 PRO A CA 1
ATOM 1107 C C . PRO A 1 133 ? -10.667 -8.666 17.274 1.00 88.25 133 PRO A C 1
ATOM 1109 O O . PRO A 1 133 ? -10.251 -9.067 16.186 1.00 88.25 133 PRO A O 1
ATOM 1112 N N . LEU A 1 134 ? -11.971 -8.630 17.577 1.00 91.12 134 LEU A N 1
ATOM 1113 C CA . LEU A 1 134 ? -13.053 -9.098 16.710 1.00 91.12 134 LEU A CA 1
ATOM 1114 C C . LEU A 1 134 ? -13.884 -7.974 16.075 1.00 91.12 134 LEU A C 1
ATOM 1116 O O . LEU A 1 134 ? -14.899 -8.247 15.429 1.00 91.12 134 LEU A O 1
ATOM 1120 N N . CYS A 1 135 ? -13.458 -6.710 16.195 1.00 90.94 135 CYS A N 1
ATOM 1121 C CA . CYS A 1 135 ? -14.192 -5.593 15.607 1.00 90.94 135 CYS A CA 1
ATOM 1122 C C . CYS A 1 135 ? -14.160 -5.627 14.072 1.00 90.94 135 CYS A C 1
ATOM 1124 O O . CYS A 1 135 ? -13.162 -5.285 13.443 1.00 90.94 135 CYS A O 1
ATOM 1126 N N . LYS A 1 136 ? -15.295 -5.964 13.450 1.00 90.62 136 LYS A N 1
ATOM 1127 C CA . LYS A 1 136 ? -15.478 -5.952 11.984 1.00 90.62 136 LYS A CA 1
ATOM 1128 C C . LYS A 1 136 ? -16.169 -4.692 11.467 1.00 90.62 136 LYS A C 1
ATOM 1130 O O . LYS A 1 136 ? -16.719 -4.712 10.365 1.00 90.62 136 LYS A O 1
ATOM 1135 N N . PHE A 1 137 ? -16.210 -3.618 12.257 1.00 91.62 137 PHE A N 1
ATOM 1136 C CA . PHE A 1 137 ? -16.855 -2.386 11.817 1.00 91.62 137 PHE A CA 1
ATOM 1137 C C . PHE A 1 137 ? -16.126 -1.825 10.592 1.00 91.62 137 PHE A C 1
ATOM 1139 O O . PHE A 1 137 ? -14.912 -1.648 10.618 1.00 91.62 137 PHE A O 1
ATOM 1146 N N . THR A 1 138 ? -16.860 -1.602 9.501 1.00 89.88 138 THR A N 1
ATOM 1147 C CA . THR A 1 138 ? -16.272 -1.354 8.178 1.00 89.88 138 THR A CA 1
ATOM 1148 C C . THR A 1 138 ? -15.340 -0.147 8.173 1.00 89.88 138 THR A C 1
ATOM 1150 O O . THR A 1 138 ? -14.222 -0.261 7.686 1.00 89.88 138 THR A O 1
ATOM 1153 N N . GLU A 1 139 ? -15.755 0.972 8.768 1.00 91.69 139 GLU A N 1
ATOM 1154 C CA . GLU A 1 139 ? -14.936 2.187 8.821 1.00 91.69 139 GLU A CA 1
ATOM 1155 C C . GLU A 1 139 ? -13.684 2.016 9.688 1.00 91.69 139 GLU A C 1
ATOM 1157 O O . GLU A 1 139 ? -12.604 2.450 9.292 1.00 91.69 139 GLU A O 1
ATOM 1162 N N . TYR A 1 140 ? -13.800 1.310 10.819 1.00 93.00 140 TYR A N 1
ATOM 1163 C CA . TYR A 1 140 ? -12.641 0.941 11.634 1.00 93.00 140 TYR A CA 1
ATOM 1164 C C . TYR A 1 140 ? -11.649 0.098 10.823 1.00 93.00 140 TYR A C 1
ATOM 1166 O O . TYR A 1 140 ? -10.468 0.422 10.765 1.00 93.00 140 TYR A O 1
ATOM 1174 N N . GLN A 1 141 ? -12.131 -0.934 10.128 1.00 91.12 141 GLN A N 1
ATOM 1175 C CA . GLN A 1 141 ? -11.289 -1.803 9.304 1.00 91.12 141 GLN A CA 1
ATOM 1176 C C . GLN A 1 141 ? -10.629 -1.045 8.142 1.00 91.12 141 GLN A C 1
ATOM 1178 O O . GLN A 1 141 ? -9.466 -1.295 7.850 1.00 91.12 141 GLN A O 1
ATOM 1183 N N . THR A 1 142 ? -11.321 -0.092 7.511 1.00 90.19 142 THR A N 1
ATOM 1184 C CA . THR A 1 142 ? -10.726 0.771 6.477 1.00 90.19 142 THR A CA 1
ATOM 1185 C C . THR A 1 142 ? -9.663 1.713 7.041 1.00 90.19 142 THR A C 1
ATOM 1187 O O . THR A 1 142 ? -8.634 1.898 6.402 1.00 90.19 142 THR A O 1
ATOM 1190 N N . LEU A 1 143 ? -9.876 2.301 8.224 1.00 90.94 143 LEU A N 1
ATOM 1191 C CA . LEU A 1 143 ? -8.863 3.127 8.893 1.00 90.94 143 LEU A CA 1
ATOM 1192 C C . LEU A 1 143 ? -7.612 2.317 9.227 1.00 90.94 143 LEU A C 1
ATOM 1194 O O . LEU A 1 143 ? -6.502 2.774 8.973 1.00 90.94 143 LEU A O 1
ATOM 1198 N N . ILE A 1 144 ? -7.793 1.114 9.775 1.00 90.19 144 ILE A N 1
ATOM 1199 C CA . ILE A 1 144 ? -6.677 0.216 10.070 1.00 90.19 144 ILE A CA 1
ATOM 1200 C C . ILE A 1 144 ? -5.967 -0.182 8.779 1.00 90.19 144 ILE A C 1
ATOM 1202 O O . ILE A 1 144 ? -4.753 -0.071 8.727 1.00 90.19 144 ILE A O 1
ATOM 1206 N N . ASP A 1 145 ? -6.686 -0.562 7.720 1.00 86.44 145 ASP A N 1
ATOM 1207 C CA . ASP A 1 145 ? -6.065 -0.897 6.433 1.00 86.44 145 ASP A CA 1
ATOM 1208 C C . ASP A 1 145 ? -5.291 0.297 5.846 1.00 86.44 145 ASP A C 1
ATOM 1210 O O . ASP A 1 145 ? -4.154 0.129 5.429 1.00 86.44 145 ASP A O 1
ATOM 1214 N N . LEU A 1 146 ? -5.828 1.521 5.904 1.00 86.25 146 LEU A N 1
ATOM 1215 C CA . LEU A 1 146 ? -5.118 2.736 5.479 1.00 86.25 146 LEU A CA 1
ATOM 1216 C C . LEU A 1 146 ? -3.797 2.940 6.239 1.00 86.25 146 LEU A C 1
ATOM 1218 O O . LEU A 1 146 ? -2.782 3.292 5.640 1.00 86.25 146 LEU A O 1
ATOM 1222 N N . ILE A 1 147 ? -3.824 2.770 7.560 1.00 86.88 147 ILE A N 1
ATOM 1223 C CA . ILE A 1 147 ? -2.717 3.145 8.445 1.00 86.88 147 ILE A CA 1
ATOM 1224 C C . ILE A 1 147 ? -1.678 2.013 8.570 1.00 86.88 147 ILE A C 1
ATOM 1226 O O . ILE A 1 147 ? -0.480 2.289 8.540 1.00 86.88 147 ILE A O 1
ATOM 1230 N N . ASP A 1 148 ? -2.113 0.752 8.681 1.00 81.00 148 ASP A N 1
ATOM 1231 C CA . ASP A 1 148 ? -1.235 -0.429 8.729 1.00 81.00 148 ASP A CA 1
ATOM 1232 C C . ASP A 1 148 ? -0.724 -0.810 7.327 1.00 81.00 148 ASP A C 1
ATOM 1234 O O . ASP A 1 148 ? 0.420 -1.245 7.191 1.00 81.00 148 ASP A O 1
ATOM 1238 N N . ASN A 1 149 ? -1.533 -0.613 6.278 1.00 69.81 149 ASN A N 1
ATOM 1239 C CA . ASN A 1 149 ? -1.176 -0.899 4.889 1.00 69.81 149 ASN A CA 1
ATOM 1240 C C . ASN A 1 149 ? -1.268 0.363 4.027 1.00 69.81 149 ASN A C 1
ATOM 1242 O O . ASN A 1 149 ? -2.064 0.444 3.089 1.00 69.81 149 ASN A O 1
ATOM 1246 N N . ILE A 1 150 ? -0.336 1.296 4.235 1.00 57.38 150 ILE A N 1
ATOM 1247 C CA . ILE A 1 150 ? -0.112 2.484 3.381 1.00 57.38 150 ILE A CA 1
ATOM 1248 C C . ILE A 1 150 ? 0.142 2.110 1.890 1.00 57.38 150 ILE A C 1
ATOM 1250 O O . ILE A 1 150 ? 0.362 2.961 1.040 1.00 57.38 150 ILE A O 1
ATOM 1254 N N . ILE A 1 151 ? 0.085 0.833 1.503 1.00 49.94 151 ILE A N 1
ATOM 1255 C CA . ILE A 1 151 ? 0.236 0.358 0.131 1.00 49.94 151 ILE A CA 1
ATOM 1256 C C . ILE A 1 151 ? -0.976 -0.510 -0.243 1.00 49.94 151 ILE A C 1
ATOM 1258 O O . ILE A 1 151 ? -0.898 -1.737 -0.273 1.00 49.94 151 ILE A O 1
ATOM 1262 N N . SER A 1 152 ? -2.109 0.113 -0.585 1.00 44.38 152 SER A N 1
ATOM 1263 C CA . SER A 1 152 ? -3.199 -0.616 -1.249 1.00 44.38 152 SER A CA 1
ATOM 1264 C C . SER A 1 152 ? -2.794 -0.972 -2.687 1.00 44.38 152 SER A C 1
ATOM 1266 O O . SER A 1 152 ? -2.339 -0.134 -3.471 1.00 44.38 152 SER A O 1
ATOM 1268 N N . ALA A 1 153 ? -2.932 -2.250 -3.048 1.00 43.00 153 ALA A N 1
ATOM 1269 C CA . ALA A 1 153 ? -2.478 -2.814 -4.322 1.00 43.00 153 ALA A CA 1
ATOM 1270 C C . ALA A 1 153 ? -3.481 -2.646 -5.485 1.00 43.00 153 ALA A C 1
ATOM 1272 O O . ALA A 1 153 ? -3.291 -3.224 -6.559 1.00 43.00 153 ALA A O 1
ATOM 1273 N N . LYS A 1 154 ? -4.561 -1.871 -5.319 1.00 48.91 154 LYS A N 1
ATOM 1274 C CA . LYS A 1 154 ? -5.540 -1.633 -6.392 1.00 48.91 154 LYS A CA 1
ATOM 1275 C C . LYS A 1 154 ? -5.095 -0.518 -7.330 1.00 48.91 154 LYS A C 1
ATOM 1277 O O . LYS A 1 154 ? -5.632 0.583 -7.322 1.00 48.91 154 LYS A O 1
ATOM 1282 N N . ARG A 1 155 ? -4.126 -0.840 -8.183 1.00 54.25 155 ARG A N 1
ATOM 1283 C CA . ARG A 1 155 ? -3.588 0.085 -9.185 1.00 54.25 155 ARG A CA 1
ATOM 1284 C C . ARG A 1 155 ? -4.068 -0.304 -10.571 1.00 54.25 155 ARG A C 1
ATOM 1286 O O . ARG A 1 155 ? -3.874 -1.446 -10.979 1.00 54.25 155 ARG A O 1
ATOM 1293 N N . LYS A 1 156 ? -4.638 0.642 -11.320 1.00 49.69 156 LYS A N 1
ATOM 1294 C CA . LYS A 1 156 ? -4.816 0.463 -12.771 1.00 49.69 156 LYS A CA 1
ATOM 1295 C C . LYS A 1 156 ? -3.454 0.434 -13.484 1.00 49.69 156 LYS A C 1
ATOM 1297 O O . LYS A 1 156 ? -3.253 -0.455 -14.303 1.00 49.69 156 LYS A O 1
ATOM 1302 N N . ASN A 1 157 ? -2.523 1.291 -13.049 1.00 50.94 157 ASN A N 1
ATOM 1303 C CA . ASN A 1 157 ? -1.240 1.574 -13.720 1.00 50.94 157 ASN A CA 1
ATOM 1304 C C . ASN A 1 157 ? -0.091 0.609 -13.346 1.00 50.94 157 ASN A C 1
ATOM 1306 O O . ASN A 1 157 ? 1.032 0.737 -13.813 1.00 50.94 157 ASN A O 1
ATOM 1310 N N . TYR A 1 158 ? -0.339 -0.339 -12.432 1.00 61.12 158 TYR A N 1
ATOM 1311 C CA . TYR A 1 158 ? 0.681 -1.269 -11.916 1.00 61.12 158 TYR A CA 1
ATOM 1312 C C . TYR A 1 158 ? 0.071 -2.621 -11.522 1.00 61.12 158 TYR A C 1
ATOM 1314 O O . TYR A 1 158 ? 0.535 -3.292 -10.607 1.00 61.12 158 TYR A O 1
ATOM 1322 N N . ASN A 1 159 ? -0.998 -3.055 -12.181 1.00 67.19 159 ASN A N 1
ATOM 1323 C CA . ASN A 1 159 ? -1.534 -4.404 -11.965 1.00 67.19 159 ASN A CA 1
ATOM 1324 C C . ASN A 1 159 ? -0.710 -5.491 -12.684 1.00 67.19 159 ASN A C 1
ATOM 1326 O O . ASN A 1 159 ? -0.826 -6.668 -12.344 1.00 67.19 159 ASN A O 1
ATOM 1330 N N . LYS A 1 160 ? 0.115 -5.100 -13.667 1.00 74.75 160 LYS A N 1
ATOM 1331 C CA . LYS A 1 160 ? 0.949 -5.992 -14.491 1.00 74.75 160 LYS A CA 1
ATOM 1332 C C . LYS A 1 160 ? 2.445 -5.835 -14.214 1.00 74.75 160 LYS A C 1
ATOM 1334 O O . LYS A 1 160 ? 3.127 -6.843 -14.068 1.00 74.75 160 LYS A O 1
ATOM 1339 N N . ALA A 1 161 ? 2.954 -4.606 -14.103 1.00 73.81 161 ALA A N 1
ATOM 1340 C CA . ALA A 1 161 ? 4.3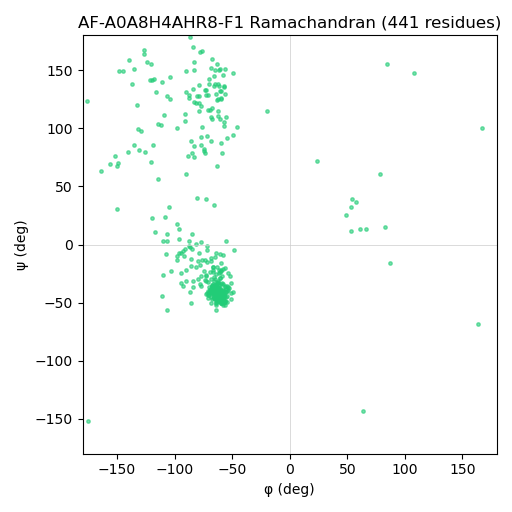93 -4.357 -13.955 1.00 73.81 161 ALA A CA 1
ATOM 1341 C C . ALA A 1 161 ? 5.013 -4.994 -12.688 1.00 73.81 161 ALA A C 1
ATOM 1343 O O . ALA A 1 161 ? 6.026 -5.679 -12.818 1.00 73.81 161 ALA A O 1
ATOM 1344 N N . PRO A 1 162 ? 4.397 -4.919 -11.489 1.00 77.06 162 PRO A N 1
ATOM 1345 C CA . PRO A 1 162 ? 4.878 -5.651 -10.318 1.00 77.06 162 PRO A CA 1
ATOM 1346 C C . PRO A 1 162 ? 4.823 -7.171 -10.490 1.00 77.06 162 PRO A C 1
ATOM 1348 O O . PRO A 1 162 ? 5.703 -7.862 -9.992 1.00 77.06 162 PRO A O 1
ATOM 1351 N N . LEU A 1 163 ? 3.831 -7.711 -11.215 1.00 79.94 163 LEU A N 1
ATOM 1352 C CA . LEU A 1 163 ? 3.776 -9.150 -11.508 1.00 79.94 163 LEU A CA 1
ATOM 1353 C C . LEU A 1 163 ? 4.922 -9.571 -12.432 1.00 79.94 163 LEU A C 1
ATOM 1355 O O . LEU A 1 163 ? 5.527 -10.612 -12.201 1.00 79.94 163 LEU A O 1
ATOM 1359 N N . ALA A 1 164 ? 5.243 -8.759 -13.443 1.00 81.00 164 ALA A N 1
ATOM 1360 C CA . ALA A 1 164 ? 6.394 -8.991 -14.311 1.00 81.00 164 ALA A CA 1
ATOM 1361 C C . ALA A 1 164 ? 7.711 -8.909 -13.523 1.00 81.00 164 ALA A C 1
ATOM 1363 O O . ALA A 1 164 ? 8.555 -9.789 -13.653 1.00 81.00 164 ALA A O 1
ATOM 1364 N N . PHE A 1 165 ? 7.850 -7.915 -12.643 1.00 81.19 165 PHE A N 1
ATOM 1365 C CA . PHE A 1 165 ? 9.013 -7.793 -11.767 1.00 81.19 165 PHE A CA 1
ATOM 1366 C C . PHE A 1 165 ? 9.162 -9.004 -10.833 1.00 81.19 165 PHE A C 1
ATOM 1368 O O . PHE A 1 165 ? 10.227 -9.610 -10.781 1.00 81.19 165 PHE A O 1
ATOM 1375 N N . LEU A 1 166 ? 8.092 -9.419 -10.145 1.00 82.88 166 LEU A N 1
ATOM 1376 C CA . LEU A 1 166 ? 8.108 -10.617 -9.298 1.00 82.88 166 LEU A CA 1
ATOM 1377 C C . LEU A 1 166 ? 8.420 -11.883 -10.103 1.00 82.88 166 LEU A C 1
ATOM 1379 O O . LEU A 1 166 ? 9.187 -12.722 -9.639 1.00 82.88 166 LEU A O 1
ATOM 1383 N N . SER A 1 167 ? 7.871 -12.005 -11.315 1.00 85.12 167 SER A N 1
ATOM 1384 C CA . SER A 1 167 ? 8.179 -13.109 -12.228 1.00 85.12 167 SER A CA 1
ATOM 1385 C C . SER A 1 167 ? 9.674 -13.189 -12.530 1.00 85.12 167 SER A C 1
ATOM 1387 O O . SER A 1 167 ? 10.229 -14.284 -12.506 1.00 85.12 167 SER A O 1
ATOM 1389 N N . ASP A 1 168 ? 10.338 -12.058 -12.775 1.00 83.12 168 ASP A N 1
ATOM 1390 C CA . ASP A 1 168 ? 11.784 -12.040 -13.001 1.00 83.12 168 ASP A CA 1
ATOM 1391 C C . ASP A 1 168 ? 12.557 -12.446 -11.749 1.00 83.12 168 ASP A C 1
ATOM 1393 O O . ASP A 1 168 ? 13.484 -13.247 -11.836 1.00 83.12 168 ASP A O 1
ATOM 1397 N N . ILE A 1 169 ? 12.172 -11.937 -10.573 1.00 84.19 169 ILE A N 1
ATOM 1398 C CA . ILE A 1 169 ? 12.814 -12.313 -9.306 1.00 84.19 169 ILE A CA 1
ATOM 1399 C C . ILE A 1 169 ? 12.712 -13.824 -9.078 1.00 84.19 169 ILE A C 1
ATOM 1401 O O . ILE A 1 169 ? 13.716 -14.454 -8.747 1.00 84.19 169 ILE A O 1
ATOM 1405 N N . PHE A 1 170 ? 11.535 -14.417 -9.299 1.00 87.94 170 PHE A N 1
ATOM 1406 C CA . PHE A 1 170 ? 11.338 -15.862 -9.168 1.00 87.94 170 PHE A CA 1
ATOM 1407 C C . PHE A 1 170 ? 12.090 -16.656 -10.238 1.00 87.94 170 PHE A C 1
ATOM 1409 O O . PHE A 1 170 ? 12.652 -17.709 -9.939 1.00 87.94 170 PHE A O 1
ATOM 1416 N N . TYR A 1 171 ? 12.156 -16.147 -11.470 1.00 85.88 171 TYR A N 1
ATOM 1417 C CA . TYR A 1 171 ? 12.957 -16.754 -12.526 1.00 85.88 171 TYR A CA 1
ATOM 1418 C C . TYR A 1 171 ? 14.438 -16.793 -12.137 1.00 85.88 171 TYR A C 1
ATOM 1420 O O . TYR A 1 171 ? 15.064 -17.850 -12.215 1.00 85.88 171 TYR A O 1
ATOM 1428 N N . TRP A 1 172 ? 14.995 -15.676 -11.667 1.00 84.44 172 TRP A N 1
ATOM 1429 C CA . TRP A 1 172 ? 16.389 -15.620 -11.233 1.00 84.44 172 TRP A CA 1
ATOM 1430 C C . TRP A 1 172 ? 16.637 -16.454 -9.982 1.00 84.44 172 TRP A C 1
ATOM 1432 O O . TRP A 1 172 ? 17.665 -17.111 -9.887 1.00 84.44 172 TRP A O 1
ATOM 1442 N N . GLU A 1 173 ? 15.686 -16.524 -9.056 1.00 86.94 173 GLU A N 1
ATOM 1443 C CA . GLU A 1 173 ? 15.779 -17.417 -7.902 1.00 86.94 173 GLU A CA 1
ATOM 1444 C C . GLU A 1 173 ? 15.936 -18.890 -8.296 1.00 86.94 173 GLU A C 1
ATOM 1446 O O . GLU A 1 173 ? 16.715 -19.602 -7.666 1.00 86.94 173 GLU A O 1
ATOM 1451 N N . GLN A 1 174 ? 15.239 -19.334 -9.342 1.00 88.62 174 GLN A N 1
ATOM 1452 C CA . GLN A 1 174 ? 15.294 -20.721 -9.805 1.00 88.62 174 GLN A CA 1
ATOM 1453 C C . GLN A 1 174 ? 16.479 -20.999 -10.740 1.00 88.62 174 GLN A C 1
ATOM 1455 O O . GLN A 1 174 ? 17.050 -22.085 -10.689 1.00 88.62 174 GLN A O 1
ATOM 1460 N N . ASN A 1 175 ? 16.846 -20.039 -11.594 1.00 84.94 175 ASN A N 1
ATOM 1461 C CA . ASN A 1 175 ? 17.770 -20.268 -12.713 1.00 84.94 175 ASN A CA 1
ATOM 1462 C C . ASN A 1 175 ? 19.145 -19.604 -12.537 1.00 84.94 175 ASN A C 1
ATOM 1464 O O . ASN A 1 175 ? 20.120 -20.062 -13.127 1.00 84.94 175 ASN A O 1
ATOM 1468 N N . ASN A 1 176 ? 19.249 -18.520 -11.761 1.00 77.94 176 ASN A N 1
ATOM 1469 C CA . ASN A 1 176 ? 20.509 -17.809 -11.523 1.00 77.94 176 ASN A CA 1
ATOM 1470 C C . ASN A 1 176 ? 20.518 -17.108 -10.145 1.00 77.94 176 ASN A C 1
ATOM 1472 O O . ASN A 1 176 ? 20.359 -15.882 -10.060 1.00 77.94 176 ASN A O 1
ATOM 1476 N N . PRO A 1 177 ? 20.706 -17.875 -9.051 1.00 78.81 177 PRO A N 1
ATOM 1477 C CA . PRO A 1 177 ? 20.660 -17.339 -7.692 1.00 78.81 177 PRO A CA 1
ATOM 1478 C C . PRO A 1 177 ? 21.589 -16.132 -7.437 1.00 78.81 177 PRO A C 1
ATOM 1480 O O . PRO A 1 177 ? 21.156 -15.213 -6.740 1.00 78.81 177 PRO A O 1
ATOM 1483 N N . PRO A 1 178 ? 22.807 -16.043 -8.018 1.00 84.88 178 PRO A N 1
ATOM 1484 C CA . PRO A 1 178 ? 23.651 -14.853 -7.883 1.00 84.88 178 PRO A CA 1
ATOM 1485 C C . PRO A 1 178 ? 23.000 -13.538 -8.335 1.00 84.88 178 PRO A C 1
ATOM 1487 O O . PRO A 1 178 ? 23.146 -12.532 -7.646 1.00 84.88 178 PRO A O 1
ATOM 1490 N N . ILE A 1 179 ? 22.247 -13.522 -9.444 1.00 79.88 179 ILE A N 1
ATOM 1491 C CA . ILE A 1 179 ? 21.562 -12.300 -9.913 1.00 79.88 179 ILE A CA 1
ATOM 1492 C C . ILE A 1 179 ? 20.511 -11.850 -8.897 1.00 79.88 179 ILE A C 1
ATOM 1494 O O . ILE A 1 179 ? 20.419 -10.663 -8.587 1.00 79.88 179 ILE A O 1
ATOM 1498 N N . LYS A 1 180 ? 19.747 -12.793 -8.337 1.00 84.69 180 LYS A N 1
ATOM 1499 C CA . LYS A 1 180 ? 18.769 -12.499 -7.283 1.00 84.69 180 LYS A CA 1
ATOM 1500 C C . LYS A 1 180 ? 19.447 -11.850 -6.074 1.00 84.69 180 LYS A C 1
ATOM 1502 O O . LYS A 1 180 ? 18.934 -10.865 -5.550 1.00 84.69 180 LYS A O 1
ATOM 1507 N N . GLU A 1 181 ? 20.593 -12.374 -5.643 1.00 85.44 181 GLU A N 1
ATOM 1508 C CA . GLU A 1 181 ? 21.342 -11.803 -4.519 1.00 85.44 181 GLU A CA 1
ATOM 1509 C C . GLU A 1 181 ? 21.907 -10.413 -4.843 1.00 85.44 181 GLU A C 1
ATOM 1511 O O . GLU A 1 181 ? 21.812 -9.517 -4.009 1.00 85.44 181 GLU A O 1
ATOM 1516 N N . VAL A 1 182 ? 22.380 -10.174 -6.071 1.00 84.06 182 VAL A N 1
ATOM 1517 C CA . VAL A 1 182 ? 22.780 -8.829 -6.522 1.00 84.06 182 VAL A CA 1
ATOM 1518 C C . VAL A 1 182 ? 21.600 -7.858 -6.478 1.00 84.06 182 VAL A C 1
ATOM 1520 O O . VAL A 1 182 ? 21.730 -6.775 -5.911 1.00 84.06 182 VAL A O 1
ATOM 1523 N N . ILE A 1 183 ? 20.438 -8.235 -7.022 1.00 80.88 183 ILE A N 1
ATOM 1524 C CA . ILE A 1 183 ? 19.244 -7.380 -6.990 1.00 80.88 183 ILE A CA 1
ATOM 1525 C C . ILE A 1 183 ? 18.839 -7.088 -5.545 1.00 80.88 183 ILE A C 1
ATOM 1527 O O . ILE A 1 183 ? 18.536 -5.946 -5.231 1.00 80.88 183 ILE A O 1
ATOM 1531 N N . LYS A 1 184 ? 18.868 -8.075 -4.645 1.00 82.75 184 LYS A N 1
ATOM 1532 C CA . LYS A 1 184 ? 18.542 -7.864 -3.227 1.00 82.75 184 LYS A CA 1
ATOM 1533 C C . LYS A 1 184 ? 19.518 -6.925 -2.522 1.00 82.75 184 LYS A C 1
ATOM 1535 O O . LYS A 1 184 ? 19.076 -6.025 -1.815 1.00 82.75 184 LYS A O 1
ATOM 1540 N N . LEU A 1 185 ? 20.824 -7.146 -2.684 1.00 85.56 185 LEU A N 1
ATOM 1541 C CA . LEU A 1 185 ? 21.864 -6.384 -1.986 1.00 85.56 185 LEU A CA 1
ATOM 1542 C C . LEU A 1 185 ? 22.005 -4.961 -2.530 1.00 85.56 185 LEU A C 1
ATOM 1544 O O . LEU A 1 185 ? 22.322 -4.043 -1.778 1.00 85.56 185 LEU A O 1
ATOM 1548 N N . PHE A 1 186 ? 21.749 -4.774 -3.825 1.00 82.12 186 PHE A N 1
ATOM 1549 C CA . PHE A 1 186 ? 21.973 -3.515 -4.530 1.00 82.12 186 PHE A CA 1
ATOM 1550 C C . PHE A 1 186 ? 20.692 -2.935 -5.142 1.00 82.12 186 PHE A C 1
ATOM 1552 O O . PHE A 1 186 ? 20.782 -2.129 -6.063 1.00 82.12 186 PHE A O 1
ATOM 1559 N N . LEU A 1 187 ? 19.499 -3.288 -4.638 1.00 78.00 187 LEU A N 1
ATOM 1560 C CA . LEU A 1 187 ? 18.219 -2.802 -5.184 1.00 78.00 187 LEU A CA 1
ATOM 1561 C C . LEU A 1 187 ? 18.174 -1.275 -5.270 1.00 78.00 187 LEU A C 1
ATOM 1563 O O . LEU A 1 187 ? 17.689 -0.720 -6.249 1.00 78.00 187 LEU A O 1
ATOM 1567 N N . VAL A 1 188 ? 18.727 -0.601 -4.257 1.00 73.75 188 VAL A N 1
ATOM 1568 C CA . VAL A 1 188 ? 18.803 0.864 -4.199 1.00 73.75 188 VAL A CA 1
ATOM 1569 C C . VAL A 1 188 ? 19.625 1.455 -5.346 1.00 73.75 188 VAL A C 1
ATOM 1571 O O . VAL A 1 188 ? 19.373 2.589 -5.730 1.00 73.75 188 VAL A O 1
ATOM 1574 N N . ASN A 1 189 ? 20.551 0.695 -5.934 1.00 75.69 189 ASN A N 1
ATOM 1575 C CA . ASN A 1 189 ? 21.332 1.121 -7.094 1.00 75.69 189 ASN A CA 1
ATOM 1576 C C . ASN A 1 189 ? 20.551 0.935 -8.405 1.00 75.69 189 ASN A C 1
ATOM 1578 O O . ASN A 1 189 ? 20.891 1.564 -9.404 1.00 75.69 189 ASN A O 1
ATOM 1582 N N . PHE A 1 190 ? 19.505 0.102 -8.411 1.00 75.88 190 PHE A N 1
ATOM 1583 C CA . PHE A 1 190 ? 18.612 -0.096 -9.552 1.00 75.88 190 PHE A CA 1
ATOM 1584 C C . PHE A 1 190 ? 17.440 0.882 -9.505 1.00 75.88 190 PHE A C 1
ATOM 1586 O O . PHE A 1 190 ? 16.286 0.473 -9.412 1.00 75.88 190 PHE A O 1
ATOM 1593 N N . ASN A 1 191 ? 17.741 2.180 -9.544 1.00 74.19 191 ASN A N 1
ATOM 1594 C CA . ASN A 1 191 ? 16.728 3.225 -9.534 1.00 74.19 191 ASN A CA 1
ATOM 1595 C C . ASN A 1 191 ? 16.813 4.190 -10.730 1.00 74.19 191 ASN A C 1
ATOM 1597 O O . ASN A 1 191 ? 17.847 4.351 -11.374 1.00 74.19 191 ASN A O 1
ATOM 1601 N N . ASP A 1 192 ? 15.683 4.824 -11.006 1.00 73.94 192 ASP A N 1
ATOM 1602 C CA . ASP A 1 192 ? 15.437 5.819 -12.058 1.00 73.94 192 ASP A CA 1
ATOM 1603 C C . ASP A 1 192 ? 15.810 7.251 -11.638 1.00 73.94 192 ASP A C 1
ATOM 1605 O O . ASP A 1 192 ? 15.780 8.161 -12.463 1.00 73.94 192 ASP A O 1
ATOM 1609 N N . TYR A 1 193 ? 16.227 7.472 -10.387 1.00 72.81 193 TYR A N 1
ATOM 1610 C CA . TYR A 1 193 ? 16.457 8.812 -9.841 1.00 72.81 193 TYR A CA 1
ATOM 1611 C C . TYR A 1 193 ? 17.450 9.619 -10.682 1.00 72.81 193 TYR A C 1
ATOM 1613 O O . TYR A 1 193 ? 17.309 10.831 -10.847 1.00 72.81 193 TYR A O 1
ATOM 1621 N N . TRP A 1 194 ? 18.470 8.956 -11.230 1.00 71.00 194 TRP A N 1
ATOM 1622 C CA . TRP A 1 194 ? 19.416 9.608 -12.130 1.00 71.00 194 TRP A CA 1
ATOM 1623 C C . TRP A 1 194 ? 18.747 10.110 -13.416 1.00 71.00 194 TRP A C 1
ATOM 1625 O O . TRP A 1 194 ? 18.967 11.255 -13.812 1.00 71.00 194 TRP A O 1
ATOM 1635 N N . ILE A 1 195 ? 17.904 9.275 -14.026 1.00 72.75 195 ILE A N 1
ATOM 1636 C CA . ILE A 1 195 ? 17.155 9.588 -15.245 1.00 72.75 195 ILE A CA 1
ATOM 1637 C C . ILE A 1 195 ? 16.195 10.750 -14.982 1.00 72.75 195 ILE A C 1
ATOM 1639 O O . ILE A 1 195 ? 16.227 11.740 -15.709 1.00 72.75 195 ILE A O 1
ATOM 1643 N N . GLU A 1 196 ? 15.441 10.698 -13.884 1.00 73.00 196 GLU A N 1
ATOM 1644 C CA . GLU A 1 196 ? 14.489 11.748 -13.510 1.00 73.00 196 GLU A CA 1
ATOM 1645 C C . GLU A 1 196 ? 15.155 13.107 -13.272 1.00 73.00 196 GLU A C 1
ATOM 1647 O O . GLU A 1 196 ? 14.655 14.146 -13.709 1.00 73.00 196 GLU A O 1
ATOM 1652 N N . ASN A 1 197 ? 16.333 13.128 -12.645 1.00 73.44 197 ASN A N 1
ATOM 1653 C CA . ASN A 1 197 ? 17.081 14.373 -12.476 1.00 73.44 197 ASN A CA 1
ATOM 1654 C C . ASN A 1 197 ? 17.594 14.930 -13.806 1.00 73.44 197 ASN A C 1
ATOM 1656 O O . ASN A 1 197 ? 17.566 16.145 -14.014 1.00 73.44 197 ASN A O 1
ATOM 1660 N N . ILE A 1 198 ? 18.065 14.069 -14.712 1.00 75.25 198 ILE A N 1
ATOM 1661 C CA . ILE A 1 198 ? 18.471 14.496 -16.054 1.00 75.25 198 ILE A CA 1
ATOM 1662 C C . ILE A 1 198 ? 17.261 15.048 -16.814 1.00 75.25 198 ILE A C 1
ATOM 1664 O O . ILE A 1 198 ? 17.357 16.147 -17.359 1.00 75.25 198 ILE A O 1
ATOM 1668 N N . HIS A 1 199 ? 16.112 14.369 -16.773 1.00 78.19 199 HIS A N 1
ATOM 1669 C CA . HIS A 1 199 ? 14.860 14.852 -17.358 1.00 78.19 199 HIS A CA 1
ATOM 1670 C C . HIS A 1 199 ? 14.455 16.216 -16.794 1.00 78.19 199 HIS A C 1
ATOM 1672 O O . HIS A 1 199 ? 14.194 17.140 -17.560 1.00 78.19 199 HIS A O 1
ATOM 1678 N N . SER A 1 200 ? 14.468 16.379 -15.469 1.00 77.50 200 SER A N 1
ATOM 1679 C CA . SER A 1 200 ? 14.155 17.646 -14.798 1.00 77.50 200 SER A CA 1
ATOM 1680 C C . SER A 1 200 ? 15.070 18.785 -15.261 1.00 77.50 200 SER A C 1
ATOM 1682 O O . SER A 1 200 ? 14.600 19.877 -15.587 1.00 77.50 200 SER A O 1
ATOM 1684 N N . ARG A 1 201 ? 16.378 18.530 -15.388 1.00 76.50 201 ARG A N 1
ATOM 1685 C CA . ARG A 1 201 ? 17.330 19.534 -15.887 1.00 76.50 201 ARG A CA 1
ATOM 1686 C C . ARG A 1 201 ? 17.107 19.863 -17.356 1.00 76.50 201 ARG A C 1
ATOM 1688 O O . ARG A 1 201 ? 17.141 21.041 -17.709 1.00 76.50 201 ARG A O 1
ATOM 1695 N N . ILE A 1 202 ? 16.846 18.864 -18.196 1.00 81.88 202 ILE A N 1
ATOM 1696 C CA . ILE A 1 202 ? 16.484 19.087 -19.600 1.00 81.88 202 ILE A CA 1
ATOM 1697 C C . ILE A 1 202 ? 15.231 19.965 -19.665 1.00 81.88 202 ILE A C 1
ATOM 1699 O O . ILE A 1 202 ? 15.273 21.007 -20.310 1.00 81.88 202 ILE A O 1
ATOM 1703 N N . ARG A 1 203 ? 14.168 19.637 -18.919 1.00 80.94 203 ARG A N 1
ATOM 1704 C CA . ARG A 1 203 ? 12.942 20.452 -18.848 1.00 80.94 203 ARG A CA 1
ATOM 1705 C C . ARG A 1 203 ? 13.222 21.886 -18.397 1.00 80.94 203 ARG A C 1
ATOM 1707 O O . ARG A 1 203 ? 12.765 22.816 -19.040 1.00 80.94 203 ARG A O 1
ATOM 1714 N N . SER A 1 204 ? 14.043 22.083 -17.364 1.00 80.25 204 SER A N 1
ATOM 1715 C CA . SER A 1 204 ? 14.401 23.427 -16.873 1.00 80.25 204 SER A CA 1
ATOM 1716 C C . SER A 1 204 ? 15.237 24.262 -17.853 1.00 80.25 204 SER A C 1
ATOM 1718 O O . SER A 1 204 ? 15.285 25.484 -17.739 1.00 80.25 204 SER A O 1
ATOM 1720 N N . SER A 1 205 ? 15.925 23.606 -18.792 1.00 79.19 205 SER A N 1
ATOM 1721 C CA . SER A 1 205 ? 16.813 24.237 -19.779 1.00 79.19 205 SER A CA 1
ATOM 1722 C C . SER A 1 205 ? 16.220 24.267 -21.188 1.00 79.19 205 SER A C 1
ATOM 1724 O O . SER A 1 205 ? 16.875 24.730 -22.121 1.00 79.19 205 SER A O 1
ATOM 1726 N N . THR A 1 206 ? 14.982 23.797 -21.342 1.00 84.31 206 THR A N 1
ATOM 1727 C CA . THR A 1 206 ? 14.230 23.783 -22.598 1.00 84.31 206 THR A CA 1
ATOM 1728 C C . THR A 1 206 ? 12.876 24.456 -22.397 1.00 84.31 206 THR A C 1
ATOM 1730 O O . THR A 1 206 ? 12.453 24.763 -21.285 1.00 84.31 206 THR A O 1
ATOM 1733 N N . THR A 1 207 ? 12.201 24.755 -23.497 1.00 81.31 207 THR A N 1
ATOM 1734 C CA . THR A 1 207 ? 10.899 25.416 -23.521 1.00 81.31 207 THR A CA 1
ATOM 1735 C C . THR A 1 207 ? 9.913 24.598 -24.341 1.00 81.31 207 THR A C 1
ATOM 1737 O O . THR A 1 207 ? 10.301 23.781 -25.172 1.00 81.31 207 THR A O 1
ATOM 1740 N N . CYS A 1 208 ? 8.616 24.881 -24.202 1.00 81.88 208 CYS A N 1
ATOM 1741 C CA . CYS A 1 208 ? 7.570 24.244 -25.012 1.00 81.88 208 CYS A CA 1
ATOM 1742 C C . CYS A 1 208 ? 7.701 24.488 -26.532 1.00 81.88 208 CYS A C 1
ATOM 1744 O O . CYS A 1 208 ? 6.953 23.907 -27.313 1.00 81.88 208 CYS A O 1
ATOM 1746 N N . LYS A 1 209 ? 8.624 25.361 -26.958 1.00 84.50 209 LYS A N 1
ATOM 1747 C CA . LYS A 1 209 ? 8.918 25.665 -28.364 1.00 84.50 209 LYS A CA 1
ATOM 1748 C C . LYS A 1 209 ? 10.123 24.893 -28.904 1.00 84.50 209 LYS A C 1
ATOM 1750 O O . LYS A 1 209 ? 10.377 24.958 -30.106 1.00 84.50 209 LYS A O 1
ATOM 1755 N N . ASP A 1 210 ? 10.877 24.208 -28.045 1.00 85.88 210 ASP A N 1
ATOM 1756 C CA . ASP A 1 210 ? 12.039 23.436 -28.465 1.00 85.88 210 ASP A CA 1
ATOM 1757 C C . ASP A 1 210 ? 11.618 22.152 -29.179 1.00 85.88 210 ASP A C 1
ATOM 1759 O O . ASP A 1 210 ? 10.741 21.415 -28.733 1.00 85.88 210 ASP A O 1
ATOM 1763 N N . ASN A 1 211 ? 12.256 21.888 -30.319 1.00 86.31 211 ASN A N 1
ATOM 1764 C CA . ASN A 1 211 ? 12.053 20.658 -31.075 1.00 86.31 211 ASN A CA 1
ATOM 1765 C C . ASN A 1 211 ? 12.936 19.519 -30.528 1.00 86.31 211 ASN A C 1
ATOM 1767 O O . ASN A 1 211 ? 13.839 19.741 -29.718 1.00 86.31 211 ASN A O 1
ATOM 1771 N N . ALA A 1 212 ? 12.692 18.293 -30.996 1.00 79.62 212 ALA A N 1
ATOM 1772 C CA . ALA A 1 212 ? 13.420 17.105 -30.544 1.00 79.62 212 ALA A CA 1
ATOM 1773 C C . ALA A 1 212 ? 14.951 17.250 -30.674 1.00 79.62 212 ALA A C 1
ATOM 1775 O O . ALA A 1 212 ? 15.679 16.895 -29.749 1.00 79.62 212 ALA A O 1
ATOM 1776 N N . ASP A 1 213 ? 15.437 17.847 -31.766 1.00 80.81 213 ASP A N 1
ATOM 1777 C CA . ASP A 1 213 ? 16.872 18.062 -31.993 1.00 80.81 213 ASP A CA 1
ATOM 1778 C C . ASP A 1 213 ? 17.487 19.024 -30.968 1.00 80.81 213 ASP A C 1
ATOM 1780 O O . ASP A 1 213 ? 18.609 18.815 -30.501 1.00 80.81 213 ASP A O 1
ATOM 1784 N N . ASN A 1 214 ? 16.769 20.091 -30.605 1.00 83.88 214 ASN A N 1
ATOM 1785 C CA . ASN A 1 214 ? 17.211 21.037 -29.583 1.00 83.88 214 ASN A CA 1
ATOM 1786 C C . ASN A 1 214 ? 17.267 20.369 -28.210 1.00 83.88 214 ASN A C 1
ATOM 1788 O O . ASN A 1 214 ? 18.269 20.510 -27.510 1.00 83.88 214 ASN A O 1
ATOM 1792 N N . ILE A 1 215 ? 16.235 19.600 -27.857 1.00 83.38 215 ILE A N 1
ATOM 1793 C CA . ILE A 1 215 ? 16.182 18.833 -26.607 1.00 83.38 215 ILE A CA 1
ATOM 1794 C C . ILE A 1 215 ? 17.364 17.855 -26.545 1.00 83.38 215 ILE A C 1
ATOM 1796 O O . ILE A 1 215 ? 18.077 17.802 -25.541 1.00 83.38 215 ILE A O 1
ATOM 1800 N N . GLN A 1 216 ? 17.637 17.140 -27.641 1.00 80.81 216 GLN A N 1
ATOM 1801 C CA . GLN A 1 216 ? 18.752 16.200 -27.726 1.00 80.81 216 GLN A CA 1
ATOM 1802 C C . GLN A 1 216 ? 20.111 16.903 -27.574 1.00 80.81 216 GLN A C 1
ATOM 1804 O O . GLN A 1 216 ? 20.977 16.432 -26.835 1.00 80.81 216 GLN A O 1
ATOM 1809 N N . LYS A 1 217 ? 20.305 18.060 -28.219 1.00 82.94 217 LYS A N 1
ATOM 1810 C CA . LYS A 1 217 ? 21.523 18.872 -28.060 1.00 82.94 217 LYS A CA 1
ATOM 1811 C C . LYS A 1 217 ? 21.703 19.358 -26.624 1.00 82.94 217 LYS A C 1
ATOM 1813 O O . LYS A 1 217 ? 22.818 19.287 -26.113 1.00 82.94 217 LYS A O 1
ATOM 1818 N N . GLN A 1 218 ? 20.635 19.809 -25.963 1.00 83.00 218 GLN A N 1
ATOM 1819 C CA . GLN A 1 218 ? 20.705 20.208 -24.555 1.00 83.00 218 GLN A CA 1
ATOM 1820 C C . GLN A 1 218 ? 21.073 19.031 -23.651 1.00 83.00 218 GLN A C 1
ATOM 1822 O O . GLN A 1 218 ? 21.941 19.175 -22.792 1.00 83.00 218 GLN A O 1
ATOM 1827 N N . ALA A 1 219 ? 20.508 17.846 -23.892 1.00 81.19 219 ALA A N 1
ATOM 1828 C CA . ALA A 1 219 ? 20.891 16.636 -23.171 1.00 81.19 219 ALA A CA 1
ATOM 1829 C C . ALA A 1 219 ? 22.393 16.326 -23.328 1.00 81.19 219 ALA A C 1
ATOM 1831 O O . ALA A 1 219 ? 23.074 16.081 -22.332 1.00 81.19 219 ALA A O 1
ATOM 1832 N N . TYR A 1 220 ? 22.938 16.420 -24.548 1.00 80.56 220 TYR A N 1
ATOM 1833 C CA . TYR A 1 220 ? 24.376 16.242 -24.786 1.00 80.56 220 TYR A CA 1
ATOM 1834 C C . TYR A 1 220 ? 25.238 17.299 -24.092 1.00 80.56 220 TYR A C 1
ATOM 1836 O O . TYR A 1 220 ? 26.289 16.958 -23.558 1.00 80.56 220 TYR A O 1
ATOM 1844 N N . LEU A 1 221 ? 24.817 18.567 -24.067 1.00 80.38 221 LEU A N 1
ATOM 1845 C CA . LEU A 1 221 ? 25.539 19.632 -23.360 1.00 80.38 221 LEU A CA 1
ATOM 1846 C C . LEU A 1 221 ? 25.535 19.412 -21.842 1.00 80.38 221 LEU A C 1
ATOM 1848 O O . LEU A 1 221 ? 26.555 19.615 -21.182 1.00 80.38 221 LEU A O 1
ATOM 1852 N N . LEU A 1 222 ? 24.405 18.973 -21.284 1.00 75.75 222 LEU A N 1
ATOM 1853 C CA . LEU A 1 222 ? 24.283 18.640 -19.866 1.00 75.75 222 LEU A CA 1
ATOM 1854 C C . LEU A 1 222 ? 25.150 17.432 -19.485 1.00 75.75 222 LEU A C 1
ATOM 1856 O O . LEU A 1 222 ? 25.788 17.480 -18.432 1.00 75.75 222 LEU A O 1
ATOM 1860 N N . ASP A 1 223 ? 25.208 16.392 -20.330 1.00 73.12 223 ASP A N 1
ATOM 1861 C CA . ASP A 1 223 ? 26.093 15.240 -20.111 1.00 73.12 223 ASP A CA 1
ATOM 1862 C C . ASP A 1 223 ? 27.563 15.608 -20.314 1.00 73.12 223 ASP A C 1
ATOM 1864 O O . ASP A 1 223 ? 28.385 15.209 -19.509 1.00 73.12 223 ASP A O 1
ATOM 1868 N N . ALA A 1 224 ? 27.933 16.389 -21.334 1.00 72.25 224 ALA A N 1
ATOM 1869 C CA . ALA A 1 224 ? 29.331 16.747 -21.597 1.00 72.25 224 ALA A CA 1
ATOM 1870 C C . ALA A 1 224 ? 29.958 17.563 -20.452 1.00 72.25 224 ALA A C 1
ATOM 1872 O O . ALA A 1 224 ? 31.134 17.396 -20.127 1.00 72.25 224 ALA A O 1
ATOM 1873 N N . ASN A 1 225 ? 29.159 18.391 -19.781 1.00 66.00 225 ASN A N 1
ATOM 1874 C CA . ASN A 1 225 ? 29.581 19.219 -18.654 1.00 66.00 225 ASN A CA 1
ATOM 1875 C C . ASN A 1 225 ? 29.647 18.440 -17.315 1.00 66.00 225 ASN A C 1
ATOM 1877 O O . ASN A 1 225 ? 29.276 18.994 -16.281 1.00 66.00 225 ASN A O 1
ATOM 1881 N N . LYS A 1 226 ? 30.133 17.179 -17.299 1.00 57.75 226 LYS A N 1
ATOM 1882 C CA . LYS A 1 226 ? 30.158 16.218 -16.152 1.00 57.75 226 LYS A CA 1
ATOM 1883 C C . LYS A 1 226 ? 30.696 16.737 -14.801 1.00 57.75 226 LYS A C 1
ATOM 1885 O O . LYS A 1 226 ? 30.637 16.006 -13.815 1.00 57.75 226 LYS A O 1
ATOM 1890 N N . HIS A 1 227 ? 31.204 17.964 -14.701 1.00 52.81 227 HIS A N 1
ATOM 1891 C CA . HIS A 1 227 ? 31.870 18.509 -13.519 1.00 52.81 227 HIS A CA 1
ATOM 1892 C C . HIS A 1 227 ? 31.323 19.879 -13.072 1.00 52.81 227 HIS A C 1
ATOM 1894 O O . HIS A 1 227 ? 31.728 20.911 -13.589 1.00 52.81 227 HIS A O 1
ATOM 1900 N N . SER A 1 228 ? 30.430 19.848 -12.073 1.00 55.59 228 SER A N 1
ATOM 1901 C CA . SER A 1 228 ? 30.394 20.681 -10.843 1.00 55.59 228 SER A CA 1
ATOM 1902 C C . SER A 1 228 ? 28.994 20.584 -10.230 1.00 55.59 228 SER A C 1
ATOM 1904 O O . SER A 1 228 ? 28.803 19.848 -9.267 1.00 55.59 228 SER A O 1
ATOM 1906 N N . ALA A 1 229 ? 27.976 21.134 -10.894 1.00 54.50 229 ALA A N 1
ATOM 1907 C CA . ALA A 1 229 ? 26.605 21.192 -10.382 1.00 54.50 229 ALA A CA 1
ATOM 1908 C C . ALA A 1 229 ? 25.936 19.815 -10.205 1.00 54.50 229 ALA A C 1
ATOM 1910 O O . ALA A 1 229 ? 25.162 19.622 -9.274 1.00 54.50 229 ALA A O 1
ATOM 1911 N N . PHE A 1 230 ? 26.231 18.844 -11.081 1.00 53.16 230 PHE A N 1
ATOM 1912 C CA . PHE A 1 230 ? 25.677 17.488 -10.978 1.00 53.16 230 PHE A CA 1
ATOM 1913 C C . PHE A 1 230 ? 26.170 16.808 -9.696 1.00 53.16 230 PHE A C 1
ATOM 1915 O O . PHE A 1 230 ? 25.361 16.468 -8.846 1.00 53.16 230 PHE A O 1
ATOM 1922 N N . LYS A 1 231 ? 27.490 16.701 -9.493 1.00 56.66 231 LYS A N 1
ATOM 1923 C CA . LYS A 1 231 ? 28.080 16.111 -8.280 1.00 56.66 231 LYS A CA 1
ATOM 1924 C C . LYS A 1 231 ? 27.727 16.912 -7.018 1.00 56.66 231 LYS A C 1
ATOM 1926 O O . LYS A 1 231 ? 27.393 16.306 -6.008 1.00 56.66 231 LYS A O 1
ATOM 1931 N N . GLU A 1 232 ? 27.742 18.244 -7.081 1.00 60.31 232 GLU A N 1
ATOM 1932 C CA . GLU A 1 232 ? 27.353 19.125 -5.968 1.00 60.31 232 GLU A CA 1
ATOM 1933 C C . GLU A 1 232 ? 25.887 18.936 -5.554 1.00 60.31 232 GLU A C 1
ATOM 1935 O O . GLU A 1 232 ? 25.595 18.924 -4.363 1.00 60.31 232 GLU A O 1
ATOM 1940 N N . ALA A 1 233 ? 24.970 18.687 -6.495 1.00 54.38 233 ALA A N 1
ATOM 1941 C CA . ALA A 1 233 ? 23.571 18.389 -6.183 1.00 54.38 233 ALA A CA 1
ATOM 1942 C C . ALA A 1 233 ? 23.376 17.056 -5.431 1.00 54.38 233 ALA A C 1
ATOM 1944 O O . ALA A 1 233 ? 22.428 16.944 -4.656 1.00 54.38 233 ALA A O 1
ATOM 1945 N N . PHE A 1 234 ? 24.269 16.071 -5.619 1.00 52.84 234 PHE A N 1
ATOM 1946 C CA . PHE A 1 234 ? 24.281 14.817 -4.842 1.00 52.84 234 PHE A CA 1
ATOM 1947 C C . PHE A 1 234 ? 25.138 14.895 -3.569 1.00 52.84 234 PHE A C 1
ATOM 1949 O O . PHE A 1 234 ? 24.939 14.096 -2.658 1.00 52.84 234 PHE A O 1
ATOM 1956 N N . MET A 1 235 ? 26.099 15.824 -3.495 1.00 51.06 235 MET A N 1
ATOM 1957 C CA . MET A 1 235 ? 26.944 16.038 -2.312 1.00 51.06 235 MET A CA 1
ATOM 1958 C C . MET A 1 235 ? 26.281 16.940 -1.270 1.00 51.06 235 MET A C 1
ATOM 1960 O O . MET A 1 235 ? 26.515 16.759 -0.076 1.00 51.06 235 MET A O 1
ATOM 1964 N N . ASN A 1 236 ? 25.454 17.895 -1.700 1.00 50.25 236 ASN A N 1
ATOM 1965 C CA . ASN A 1 236 ? 24.713 18.763 -0.798 1.00 50.25 236 ASN A CA 1
ATOM 1966 C C . ASN A 1 236 ? 23.597 17.954 -0.133 1.00 50.25 236 ASN A C 1
ATOM 1968 O O . ASN A 1 236 ? 22.491 17.822 -0.658 1.00 50.25 236 ASN A O 1
ATOM 1972 N N . THR A 1 237 ? 23.892 17.415 1.048 1.00 52.59 237 THR A N 1
ATOM 1973 C CA . THR A 1 237 ? 22.887 16.867 1.954 1.00 52.59 237 THR A CA 1
ATOM 1974 C C . THR A 1 237 ? 21.878 17.966 2.264 1.00 52.59 237 THR A C 1
ATOM 1976 O O . THR A 1 237 ? 22.150 18.869 3.055 1.00 52.59 237 THR A O 1
ATOM 1979 N N . LYS A 1 238 ? 20.707 17.926 1.623 1.00 60.91 238 LYS A N 1
ATOM 1980 C CA . LYS A 1 238 ? 19.593 18.781 2.030 1.00 60.91 238 LYS A CA 1
ATOM 1981 C C . LYS A 1 238 ? 19.223 18.373 3.451 1.00 60.91 238 LYS A C 1
ATOM 1983 O O . LYS A 1 238 ? 18.807 17.237 3.675 1.00 60.91 238 LYS A O 1
ATOM 1988 N N . HIS A 1 239 ? 19.414 19.277 4.407 1.00 64.12 239 HIS A N 1
ATOM 1989 C CA . HIS A 1 239 ? 18.906 19.065 5.754 1.00 64.12 239 HIS A CA 1
ATOM 1990 C C . HIS A 1 239 ? 17.385 18.944 5.680 1.00 64.12 239 HIS A C 1
ATOM 1992 O O . HIS A 1 239 ? 16.718 19.726 4.999 1.00 64.12 239 HIS A O 1
ATOM 1998 N N . TYR A 1 240 ? 16.847 17.922 6.339 1.00 75.31 240 TYR A N 1
ATOM 1999 C CA . TYR A 1 240 ? 15.408 17.770 6.463 1.00 75.31 240 TYR A CA 1
ATOM 2000 C C . TYR A 1 240 ? 14.845 18.985 7.226 1.00 75.31 240 TYR A C 1
ATOM 2002 O O . TYR A 1 240 ? 15.464 19.397 8.209 1.00 75.31 240 TYR A O 1
ATOM 2010 N N . PRO A 1 241 ? 13.715 19.578 6.795 1.00 77.69 241 PRO A N 1
ATOM 2011 C CA . PRO A 1 241 ? 13.255 20.868 7.317 1.00 77.69 241 PRO A CA 1
ATOM 2012 C C . PRO A 1 241 ? 12.783 20.824 8.776 1.00 77.69 241 PRO A C 1
ATOM 2014 O O . PRO A 1 241 ? 12.589 21.876 9.371 1.00 77.69 241 PRO A O 1
ATOM 2017 N N . TYR A 1 242 ? 12.606 19.631 9.354 1.00 84.50 242 TYR A N 1
ATOM 2018 C CA . TYR A 1 242 ? 12.181 19.458 10.740 1.00 84.50 242 TYR A CA 1
ATOM 2019 C C . TYR A 1 242 ? 13.266 18.774 11.570 1.00 84.50 242 TYR A C 1
ATOM 2021 O O . TYR A 1 242 ? 13.788 17.716 11.214 1.00 84.50 242 TYR A O 1
ATOM 2029 N N . SER A 1 243 ? 13.557 19.346 12.729 1.00 88.56 243 SER A N 1
ATOM 2030 C CA . SER A 1 243 ? 14.315 18.694 13.789 1.00 88.56 243 SER A CA 1
ATOM 2031 C C . SER A 1 243 ? 13.525 17.522 14.400 1.00 88.56 243 SER A C 1
ATOM 2033 O O . SER A 1 243 ? 12.290 17.497 14.342 1.00 88.56 243 SER A O 1
ATOM 2035 N N . PRO A 1 244 ? 14.198 16.571 15.076 1.00 89.75 244 PRO A N 1
ATOM 2036 C CA . PRO A 1 244 ? 13.517 15.485 15.786 1.00 89.75 244 PRO A CA 1
ATOM 2037 C C . PRO A 1 244 ? 12.465 15.968 16.797 1.00 89.75 244 PRO A C 1
ATOM 2039 O O . PRO A 1 244 ? 11.408 15.360 16.930 1.00 89.75 244 PRO A O 1
ATOM 2042 N N . SER A 1 245 ? 12.714 17.092 17.479 1.00 90.25 245 SER A N 1
ATOM 2043 C CA . SER A 1 245 ? 11.765 17.657 18.448 1.00 90.25 245 SER A CA 1
ATOM 2044 C C . SER A 1 245 ? 10.522 18.259 17.782 1.00 90.25 245 SER A C 1
ATOM 2046 O O . SER A 1 245 ? 9.435 18.230 18.355 1.00 90.25 245 SER A O 1
ATOM 2048 N N . GLU A 1 246 ? 10.656 18.815 16.578 1.00 91.12 246 GLU A N 1
ATOM 2049 C CA . GLU A 1 246 ? 9.507 19.291 15.800 1.00 91.12 246 GLU A CA 1
ATOM 2050 C C . GLU A 1 246 ? 8.691 18.124 15.253 1.00 91.12 246 GLU A C 1
ATOM 2052 O O . GLU A 1 246 ? 7.466 18.150 15.342 1.00 91.12 246 GLU A O 1
ATOM 2057 N N . LEU A 1 247 ? 9.352 17.073 14.761 1.00 92.69 247 LEU A N 1
ATOM 2058 C CA . LEU A 1 247 ? 8.679 15.846 14.336 1.00 92.69 247 LEU A CA 1
ATOM 2059 C C . LEU A 1 247 ? 7.900 15.196 15.479 1.00 92.69 247 LEU A C 1
ATOM 2061 O O . LEU A 1 247 ? 6.759 14.788 15.276 1.00 92.69 247 LEU A O 1
ATOM 2065 N N . GLU A 1 248 ? 8.467 15.157 16.683 1.00 94.25 248 GLU A N 1
ATOM 2066 C CA . GLU A 1 248 ? 7.779 14.647 17.871 1.00 94.25 248 GLU A CA 1
ATOM 2067 C C . GLU A 1 248 ? 6.530 15.477 18.201 1.00 94.25 248 GLU A C 1
ATOM 2069 O O . GLU A 1 248 ? 5.442 14.933 18.402 1.00 94.25 248 GLU A O 1
ATOM 2074 N N . PHE A 1 249 ? 6.644 16.805 18.157 1.00 94.88 249 PHE A N 1
ATOM 2075 C CA . PHE A 1 249 ? 5.510 17.707 18.356 1.00 94.88 249 PHE A CA 1
ATOM 2076 C C . PHE A 1 249 ? 4.398 17.510 17.311 1.00 94.88 249 PHE A C 1
ATOM 2078 O O . PHE A 1 249 ? 3.218 17.409 17.662 1.00 94.88 249 PHE A O 1
ATOM 2085 N N . LEU A 1 250 ? 4.753 17.427 16.024 1.00 95.88 250 LEU A N 1
ATOM 2086 C CA . LEU A 1 250 ? 3.798 17.173 14.939 1.00 95.88 250 LEU A CA 1
ATOM 2087 C C . LEU A 1 250 ? 3.171 15.776 15.054 1.00 95.88 250 LEU A C 1
ATOM 2089 O O . LEU A 1 250 ? 1.980 15.604 14.781 1.00 95.88 250 LEU A O 1
ATOM 2093 N N . THR A 1 251 ? 3.944 14.790 15.511 1.00 96.75 251 THR A N 1
ATOM 2094 C CA . THR A 1 251 ? 3.459 13.433 15.786 1.00 96.75 251 THR A CA 1
ATOM 2095 C C . THR A 1 251 ? 2.424 13.458 16.904 1.00 96.75 251 THR A C 1
ATOM 2097 O O . THR A 1 251 ? 1.358 12.874 16.747 1.00 96.75 251 THR A O 1
ATOM 2100 N N . ASN A 1 252 ? 2.656 14.201 17.990 1.00 97.56 252 ASN A N 1
ATOM 2101 C CA . ASN A 1 252 ? 1.700 14.293 19.097 1.00 97.56 252 ASN A CA 1
ATOM 2102 C C . ASN A 1 252 ? 0.390 14.987 18.684 1.00 97.56 252 ASN A C 1
ATOM 2104 O O . ASN A 1 252 ? -0.693 14.523 19.046 1.00 97.56 252 ASN A O 1
ATOM 2108 N N . LYS A 1 253 ? 0.456 16.022 17.834 1.00 97.75 253 LYS A N 1
ATOM 2109 C CA . LYS A 1 253 ? -0.745 16.584 17.186 1.00 97.75 253 LYS A CA 1
ATOM 2110 C C . LYS A 1 253 ? -1.475 15.560 16.316 1.00 97.75 253 LYS A C 1
ATOM 2112 O O . LYS A 1 253 ? -2.704 15.520 16.306 1.00 97.75 253 LYS A O 1
ATOM 2117 N N . THR A 1 254 ? -0.726 14.732 15.595 1.00 97.88 254 THR A N 1
ATOM 2118 C CA . THR A 1 254 ? -1.293 13.667 14.758 1.00 97.88 254 THR A CA 1
ATOM 2119 C C . THR A 1 254 ? -1.957 12.585 15.612 1.00 97.88 254 THR A C 1
ATOM 2121 O O . THR A 1 254 ? -3.056 12.151 15.276 1.00 97.88 254 THR A O 1
ATOM 2124 N N . CYS A 1 255 ? -1.378 12.214 16.762 1.00 98.19 255 CYS A N 1
ATOM 2125 C CA . CYS A 1 255 ? -2.012 11.318 17.731 1.00 98.19 255 CYS A CA 1
ATOM 2126 C C . CYS A 1 255 ? -3.370 11.860 18.182 1.00 98.19 255 CYS A C 1
ATOM 2128 O O . CYS A 1 255 ? -4.357 11.135 18.129 1.00 98.19 255 CYS A O 1
ATOM 2130 N N . LEU A 1 256 ? -3.439 13.137 18.577 1.00 98.25 256 LEU A N 1
ATOM 2131 C CA . LEU A 1 256 ? -4.692 13.782 18.983 1.00 98.25 256 LEU A CA 1
ATOM 2132 C C . LEU A 1 256 ? -5.758 13.715 17.883 1.00 98.25 256 LEU A C 1
ATOM 2134 O O . LEU A 1 256 ? -6.901 13.345 18.153 1.00 98.25 256 LEU A O 1
ATOM 2138 N N . PHE A 1 257 ? -5.373 14.011 16.639 1.00 97.69 257 PHE A N 1
ATOM 2139 C CA . PHE A 1 257 ? -6.265 13.891 15.489 1.00 97.69 257 PHE A CA 1
ATOM 2140 C C . PHE A 1 257 ? -6.784 12.456 15.312 1.00 97.69 257 PHE A C 1
ATOM 2142 O O . PHE A 1 257 ? -7.993 12.253 15.198 1.00 97.69 257 PHE A O 1
ATOM 2149 N N . LEU A 1 258 ? -5.892 11.458 15.311 1.00 97.12 258 LEU A N 1
ATOM 2150 C CA . LEU A 1 258 ? -6.270 10.054 15.135 1.00 97.12 258 LEU A CA 1
ATOM 2151 C C . LEU A 1 258 ? -7.166 9.557 16.275 1.00 97.12 258 LEU A C 1
ATOM 2153 O O . LEU A 1 258 ? -8.166 8.897 16.005 1.00 97.12 258 LEU A O 1
ATOM 2157 N N . LEU A 1 259 ? -6.860 9.907 17.530 1.00 97.75 259 LEU A N 1
ATOM 2158 C CA . LEU A 1 259 ? -7.698 9.579 18.688 1.00 97.75 259 LEU A CA 1
ATOM 2159 C C . LEU A 1 259 ? -9.111 10.146 18.524 1.00 97.75 259 LEU A C 1
ATOM 2161 O O . LEU A 1 259 ? -10.081 9.427 18.746 1.00 97.75 259 LEU A O 1
ATOM 2165 N N . GLN A 1 260 ? -9.236 11.392 18.062 1.00 96.19 260 GLN A N 1
ATOM 2166 C CA . GLN A 1 260 ? -10.538 11.991 17.771 1.00 96.19 260 GLN A CA 1
ATOM 2167 C C . GLN A 1 260 ? -11.289 11.227 16.668 1.00 96.19 260 GLN A C 1
ATOM 2169 O O . GLN A 1 260 ? -12.488 10.988 16.806 1.00 96.19 260 GLN A O 1
ATOM 2174 N N . GLN A 1 261 ? -10.609 10.822 15.587 1.00 95.56 261 GLN A N 1
ATOM 2175 C CA . GLN A 1 261 ? -11.243 10.030 14.526 1.00 95.56 261 GLN A CA 1
ATOM 2176 C C . GLN A 1 261 ? -11.725 8.673 15.059 1.00 95.56 261 GLN A C 1
ATOM 2178 O O . GLN A 1 261 ? -12.877 8.303 14.847 1.00 95.56 261 GLN A O 1
ATOM 2183 N N . PHE A 1 262 ? -10.882 7.951 15.803 1.00 96.62 262 PHE A N 1
ATOM 2184 C CA . PHE A 1 262 ? -11.251 6.655 16.375 1.00 96.62 262 PHE A CA 1
ATOM 2185 C C . PHE A 1 262 ? -12.373 6.756 17.408 1.00 96.62 262 PHE A C 1
ATOM 2187 O O . PHE A 1 262 ? -13.214 5.863 17.447 1.00 96.62 262 PHE A O 1
ATOM 2194 N N . GLN A 1 263 ? -12.440 7.833 18.191 1.00 96.56 263 GLN A N 1
ATOM 2195 C CA . GLN A 1 263 ? -13.545 8.049 19.120 1.00 96.56 263 GLN A CA 1
ATOM 2196 C C . GLN A 1 263 ? -14.888 8.138 18.381 1.00 96.56 263 GLN A C 1
ATOM 2198 O O . GLN A 1 263 ? -15.831 7.438 18.741 1.00 96.56 263 GLN A O 1
ATOM 2203 N N . LEU A 1 264 ? -14.964 8.933 17.306 1.00 95.38 264 LEU A N 1
ATOM 2204 C CA . LEU A 1 264 ? -16.182 9.061 16.492 1.00 95.38 264 LEU A CA 1
ATOM 2205 C C . LEU A 1 264 ? -16.618 7.710 15.905 1.00 95.38 264 LEU A C 1
ATOM 2207 O O . LEU A 1 264 ? -17.799 7.360 15.925 1.00 95.38 264 LEU A O 1
ATOM 2211 N N . VAL A 1 265 ? -15.651 6.935 15.412 1.00 95.31 265 VAL A N 1
ATOM 2212 C CA . VAL A 1 265 ? -15.882 5.587 14.872 1.00 95.31 265 VAL A CA 1
ATOM 2213 C C . VAL A 1 265 ? -16.358 4.631 15.965 1.00 95.31 265 VAL A C 1
ATOM 2215 O O . VAL A 1 265 ? -17.265 3.834 15.726 1.00 95.31 265 VAL A O 1
ATOM 2218 N N . PHE A 1 266 ? -15.786 4.715 17.167 1.00 95.19 266 PHE A N 1
ATOM 2219 C CA . PHE A 1 266 ? -16.171 3.881 18.302 1.00 95.19 266 PHE A CA 1
ATOM 2220 C C . PHE A 1 266 ? -17.596 4.190 18.768 1.00 95.19 266 PHE A C 1
ATOM 2222 O O . PHE A 1 266 ? -18.400 3.276 18.942 1.00 95.19 266 PHE A O 1
ATOM 2229 N N . GLU A 1 267 ? -17.943 5.469 18.909 1.00 93.88 267 GLU A N 1
ATOM 2230 C CA . GLU A 1 267 ? -19.284 5.907 19.303 1.00 93.88 267 GLU A CA 1
ATOM 2231 C C . GLU A 1 267 ? -20.356 5.397 18.331 1.00 93.88 267 GLU A C 1
ATOM 2233 O O . GLU A 1 267 ? -21.410 4.919 18.758 1.00 93.88 267 GLU A O 1
ATOM 2238 N N . GLU A 1 268 ? -20.095 5.448 17.023 1.00 92.56 268 GLU A N 1
ATOM 2239 C CA . GLU A 1 268 ? -21.028 4.917 16.026 1.00 92.56 268 GLU A CA 1
ATOM 2240 C C . GLU A 1 268 ? -21.098 3.388 16.046 1.00 92.56 268 GLU A C 1
ATOM 2242 O O . GLU A 1 268 ? -22.190 2.814 16.004 1.00 92.56 268 GLU A O 1
ATOM 2247 N N . TYR A 1 269 ? -19.954 2.718 16.195 1.00 91.12 269 TYR A N 1
ATOM 2248 C CA . TYR A 1 269 ? -19.907 1.270 16.369 1.00 91.12 269 TYR A CA 1
ATOM 2249 C C . TYR A 1 269 ? -20.779 0.815 17.553 1.00 91.12 269 TYR A C 1
ATOM 2251 O O . TYR A 1 269 ? -21.605 -0.092 17.407 1.00 91.12 269 TYR A O 1
ATOM 2259 N N . GLN A 1 270 ? -20.687 1.502 18.697 1.00 90.69 270 GLN A N 1
ATOM 2260 C CA . GLN A 1 270 ? -21.504 1.222 19.880 1.00 90.69 270 GLN A CA 1
ATOM 2261 C C . GLN A 1 270 ? -23.006 1.431 19.631 1.00 90.69 270 GLN A C 1
ATOM 2263 O O . GLN A 1 270 ? -23.828 0.650 20.123 1.00 90.69 270 GLN A O 1
ATOM 2268 N N . LYS A 1 271 ? -23.401 2.449 18.853 1.00 89.56 271 LYS A N 1
ATOM 2269 C CA . LYS A 1 271 ? -24.813 2.649 18.472 1.00 89.56 271 LYS A CA 1
ATOM 2270 C C . LYS A 1 271 ? -25.336 1.479 17.637 1.00 89.56 271 LYS A C 1
ATOM 2272 O O . LYS A 1 271 ? -26.423 0.974 17.911 1.00 89.56 271 LYS A O 1
ATOM 2277 N N . ILE A 1 272 ? -24.555 1.008 16.665 1.00 85.56 272 ILE A N 1
ATOM 2278 C CA . ILE A 1 272 ? -24.945 -0.096 15.775 1.00 85.56 272 ILE A CA 1
ATOM 2279 C C . ILE A 1 272 ? -25.084 -1.416 16.546 1.00 85.56 272 ILE A C 1
ATOM 2281 O O . ILE A 1 272 ? -26.046 -2.158 16.328 1.00 85.56 272 ILE A O 1
ATOM 2285 N N . LEU A 1 273 ? -24.179 -1.700 17.489 1.00 83.31 273 LEU A N 1
ATOM 2286 C CA . LEU A 1 273 ? -24.285 -2.886 18.348 1.00 83.31 273 LEU A CA 1
ATOM 2287 C C . LEU A 1 273 ? -25.588 -2.903 19.166 1.00 83.31 273 LEU A C 1
ATOM 2289 O O . LEU A 1 273 ? -26.239 -3.947 19.268 1.00 83.31 273 LEU A O 1
ATOM 2293 N N . LYS A 1 274 ? -26.012 -1.749 19.697 1.00 82.94 274 LYS A N 1
ATOM 2294 C CA . LYS A 1 274 ? -27.271 -1.599 20.457 1.00 82.94 274 LYS A CA 1
ATOM 2295 C C . LYS A 1 274 ? -28.526 -1.807 19.591 1.00 82.94 274 LYS A C 1
ATOM 2297 O O . LYS A 1 274 ? -29.525 -2.355 20.057 1.00 82.94 274 LYS A O 1
ATOM 2302 N N . ILE A 1 275 ? -28.487 -1.412 18.318 1.00 78.06 275 ILE A N 1
ATOM 2303 C CA . ILE A 1 275 ? -29.605 -1.609 17.375 1.00 78.06 275 ILE A CA 1
ATOM 2304 C C . ILE A 1 275 ? -29.734 -3.088 16.975 1.00 78.06 275 ILE A C 1
ATOM 2306 O O . ILE A 1 275 ? -30.832 -3.645 16.935 1.00 78.06 275 ILE A O 1
ATOM 2310 N N . ASN A 1 276 ? -28.613 -3.759 16.716 1.00 64.56 276 ASN A N 1
ATOM 2311 C CA . ASN A 1 276 ? -28.627 -5.163 16.295 1.00 64.56 276 ASN A CA 1
ATOM 2312 C C . ASN A 1 276 ? -28.993 -6.127 17.436 1.00 64.56 276 ASN A C 1
ATOM 2314 O O . ASN A 1 276 ? -29.565 -7.185 17.190 1.00 64.56 276 ASN A O 1
ATOM 2318 N N . THR A 1 277 ? -28.727 -5.757 18.690 1.00 57.00 277 THR A N 1
ATOM 2319 C CA . THR A 1 277 ? -29.152 -6.539 19.866 1.00 57.00 277 THR A CA 1
ATOM 2320 C C . THR A 1 277 ? -30.651 -6.418 20.163 1.00 57.00 277 THR A C 1
ATOM 2322 O O . THR A 1 277 ? -31.225 -7.328 20.756 1.00 57.00 277 THR A O 1
ATOM 2325 N N . THR A 1 278 ? -31.316 -5.354 19.700 1.00 48.44 278 THR A N 1
ATOM 2326 C CA . THR A 1 278 ? -32.770 -5.148 19.864 1.00 48.44 278 THR A CA 1
ATOM 2327 C C . THR A 1 278 ? -33.608 -5.696 18.703 1.00 48.44 278 THR A C 1
ATOM 2329 O O . THR A 1 278 ? -34.825 -5.811 18.824 1.00 48.44 278 THR A O 1
ATOM 2332 N N . SER A 1 279 ? -32.973 -6.107 17.601 1.00 43.44 279 SER A N 1
ATOM 2333 C CA . SER A 1 279 ? -33.621 -6.646 16.398 1.00 43.44 279 SER A CA 1
ATOM 2334 C C . SER A 1 279 ? -33.263 -8.120 16.154 1.00 43.44 279 SER A C 1
ATOM 2336 O O . SER A 1 279 ? -32.800 -8.523 15.088 1.00 43.44 279 SER A O 1
ATOM 2338 N N . SER A 1 280 ? -33.530 -8.980 17.139 1.00 39.94 280 SER A N 1
ATOM 2339 C CA . SER A 1 280 ? -33.518 -10.431 16.936 1.00 39.94 280 SER A CA 1
ATOM 2340 C C . SER A 1 280 ? -34.800 -10.880 16.224 1.00 39.94 280 SER A C 1
ATOM 2342 O O . SER A 1 280 ? -35.793 -11.240 16.839 1.00 39.94 280 SER A O 1
ATOM 2344 N N . THR A 1 281 ? -34.798 -10.820 14.893 1.00 37.56 281 THR A N 1
ATOM 2345 C CA . THR A 1 281 ? -35.430 -11.788 13.971 1.00 37.56 281 THR A CA 1
ATOM 2346 C C . THR A 1 281 ? -35.471 -11.180 12.575 1.00 37.56 281 THR A C 1
ATOM 2348 O O . THR A 1 281 ? -36.344 -10.392 12.241 1.00 37.56 281 THR A O 1
ATOM 2351 N N . THR A 1 282 ? -34.539 -11.576 11.713 1.00 30.95 282 THR A N 1
ATOM 2352 C CA . THR A 1 282 ? -34.835 -11.968 10.325 1.00 30.95 282 THR A CA 1
ATOM 2353 C C . THR A 1 282 ? -33.555 -12.460 9.661 1.00 30.95 282 THR A C 1
ATOM 2355 O O . THR A 1 282 ? -32.532 -11.786 9.617 1.00 30.95 282 THR A O 1
ATOM 2358 N N . LYS A 1 283 ? -33.612 -13.693 9.155 1.00 29.20 283 LYS A N 1
ATOM 2359 C CA . LYS A 1 283 ? -32.546 -14.314 8.363 1.00 29.20 283 LYS A CA 1
ATOM 2360 C C . LYS A 1 283 ? -32.229 -13.436 7.139 1.00 29.20 283 LYS A C 1
ATOM 2362 O O . LYS A 1 283 ? -33.176 -13.041 6.452 1.00 29.20 283 LYS A O 1
ATOM 2367 N N . PRO A 1 284 ? -30.954 -13.208 6.777 1.00 33.19 284 PRO A N 1
ATOM 2368 C CA . PRO A 1 284 ? -30.641 -12.583 5.503 1.00 33.19 284 PRO A CA 1
ATOM 2369 C C . PRO A 1 284 ? -31.018 -13.549 4.372 1.00 33.19 284 PRO A C 1
ATOM 2371 O O . PRO A 1 284 ? -30.492 -14.659 4.282 1.00 33.19 284 PRO A O 1
ATOM 2374 N N . LYS A 1 285 ? -31.961 -13.148 3.510 1.00 27.69 285 LYS A N 1
ATOM 2375 C CA . LYS A 1 285 ? -32.246 -13.868 2.259 1.00 27.69 285 LYS A CA 1
ATOM 2376 C C . LYS A 1 285 ? -31.070 -13.682 1.285 1.00 27.69 285 LYS A C 1
ATOM 2378 O O . LYS A 1 285 ? -30.536 -12.574 1.198 1.00 27.69 285 LYS A O 1
ATOM 2383 N N . PRO A 1 286 ? -30.690 -14.711 0.507 1.00 30.77 286 PRO A N 1
ATOM 2384 C CA . PRO A 1 286 ? -29.668 -14.565 -0.521 1.00 30.77 286 PRO A CA 1
ATOM 2385 C C . PRO A 1 286 ? -30.159 -13.586 -1.594 1.00 30.77 286 PRO A C 1
ATOM 2387 O O . PRO A 1 286 ? -31.263 -13.745 -2.119 1.00 30.77 286 PRO A O 1
ATOM 2390 N N . LYS A 1 287 ? -29.344 -12.582 -1.935 1.00 31.91 287 LYS A N 1
ATOM 2391 C CA . LYS A 1 287 ? -29.623 -11.671 -3.054 1.00 31.91 287 LYS A CA 1
ATOM 2392 C C . LYS A 1 287 ? -29.722 -12.479 -4.357 1.00 31.91 287 LYS A C 1
ATOM 2394 O O . LYS A 1 287 ? -28.813 -13.232 -4.707 1.00 31.91 287 LYS A O 1
ATOM 2399 N N . SER A 1 288 ? -30.837 -12.336 -5.069 1.00 31.58 288 SER A N 1
ATOM 2400 C CA . SER A 1 288 ? -31.080 -12.952 -6.376 1.00 31.58 288 SER A CA 1
ATOM 2401 C C . SER A 1 288 ? -30.144 -12.396 -7.455 1.00 31.58 288 SER A C 1
ATOM 2403 O O . SER A 1 288 ? -29.845 -11.207 -7.479 1.00 31.58 288 SER A O 1
ATOM 2405 N N . LYS A 1 289 ? -29.737 -13.259 -8.396 1.00 36.06 289 LYS A N 1
ATOM 2406 C CA . LYS A 1 289 ? -28.811 -13.016 -9.526 1.00 36.06 289 LYS A CA 1
ATOM 2407 C C . LYS A 1 289 ? -29.297 -12.022 -10.612 1.00 36.06 289 LYS A C 1
ATOM 2409 O O . LYS A 1 289 ? -28.979 -12.199 -11.785 1.00 36.06 289 LYS A O 1
ATOM 2414 N N . LYS A 1 290 ? -30.045 -10.973 -10.279 1.00 31.28 290 LYS A N 1
ATOM 2415 C CA . LYS A 1 290 ? -30.452 -9.932 -11.239 1.00 31.28 290 LYS A CA 1
ATOM 2416 C C . LYS A 1 290 ? -30.393 -8.559 -10.583 1.00 31.28 290 LYS A C 1
ATOM 2418 O O . LYS A 1 290 ? -31.418 -8.066 -10.161 1.00 31.28 290 LYS A O 1
ATOM 2423 N N . ASP A 1 291 ? -29.187 -8.004 -10.497 1.00 30.38 291 ASP A N 1
ATOM 2424 C CA . ASP A 1 291 ? -28.911 -6.563 -10.392 1.00 30.38 291 ASP A CA 1
ATOM 2425 C C . ASP A 1 291 ? -27.425 -6.333 -10.726 1.00 30.38 291 ASP A C 1
ATOM 2427 O O . ASP A 1 291 ? -26.612 -5.938 -9.898 1.00 30.38 291 ASP A O 1
ATOM 2431 N N . LYS A 1 292 ? -27.032 -6.652 -11.968 1.00 34.03 292 LYS A N 1
ATOM 2432 C CA . LYS A 1 292 ? -25.794 -6.128 -12.567 1.00 34.03 292 LYS A CA 1
ATOM 2433 C C . LYS A 1 292 ? -26.131 -4.807 -13.257 1.00 34.03 292 LYS A C 1
ATOM 2435 O O . LYS A 1 292 ? -26.281 -4.745 -14.473 1.00 34.03 292 LYS A O 1
ATOM 2440 N N . LYS A 1 293 ? -26.301 -3.765 -12.454 1.00 33.94 293 LYS A N 1
ATOM 2441 C CA . LYS A 1 293 ? -26.117 -2.373 -12.865 1.00 33.94 293 LYS A CA 1
ATOM 2442 C C . LYS A 1 293 ? -25.270 -1.753 -11.767 1.00 33.94 293 LYS A C 1
ATOM 2444 O O . LYS A 1 293 ? -25.678 -1.827 -10.610 1.00 33.94 293 LYS A O 1
ATOM 2449 N N . GLU A 1 294 ? -24.094 -1.243 -12.129 1.00 39.41 294 GLU A N 1
ATOM 2450 C CA . GLU A 1 294 ? -23.208 -0.472 -11.252 1.00 39.41 294 GLU A CA 1
ATOM 2451 C C . GLU A 1 294 ? -24.040 0.559 -10.487 1.00 39.41 294 GLU A C 1
ATOM 2453 O O . GLU A 1 294 ? -24.464 1.580 -11.025 1.00 39.41 294 GLU A O 1
ATOM 2458 N N . LYS A 1 295 ? -24.343 0.256 -9.229 1.00 35.62 295 LYS A N 1
ATOM 2459 C CA . LYS A 1 295 ? -24.704 1.270 -8.255 1.00 35.62 295 LYS A CA 1
ATOM 2460 C C . LYS A 1 295 ? -23.416 1.526 -7.503 1.00 35.62 295 LYS A C 1
ATOM 2462 O O . LYS A 1 295 ? -23.080 0.728 -6.635 1.00 35.62 295 LYS A O 1
ATOM 2467 N N . ASN A 1 296 ? -22.727 2.612 -7.849 1.00 36.09 296 ASN A N 1
ATOM 2468 C CA . ASN A 1 296 ? -21.806 3.271 -6.928 1.00 36.09 296 ASN A CA 1
ATOM 2469 C C . ASN A 1 296 ? -22.608 3.578 -5.657 1.00 36.09 296 ASN A C 1
ATOM 2471 O O . ASN A 1 296 ? -23.328 4.574 -5.584 1.00 36.09 296 ASN A O 1
ATOM 2475 N N . LEU A 1 297 ? -22.593 2.656 -4.697 1.00 42.28 297 LEU A N 1
ATOM 2476 C CA . LEU A 1 297 ? -23.066 2.916 -3.350 1.00 42.28 297 LEU A CA 1
ATOM 2477 C C . LEU A 1 297 ? -21.944 3.708 -2.689 1.00 42.28 297 LEU A C 1
ATOM 2479 O O . LEU A 1 297 ? -21.007 3.117 -2.165 1.00 42.28 297 LEU A O 1
ATOM 2483 N N . ASN A 1 298 ? -22.027 5.038 -2.751 1.00 49.50 298 ASN A N 1
ATOM 2484 C CA . ASN A 1 298 ? -21.197 5.892 -1.908 1.00 49.50 298 ASN A CA 1
ATOM 2485 C C . ASN A 1 298 ? -21.451 5.467 -0.456 1.00 49.50 298 ASN A C 1
ATOM 2487 O O . ASN A 1 298 ? -22.555 5.638 0.071 1.00 49.50 298 ASN A O 1
ATOM 2491 N N . LEU A 1 299 ? -20.455 4.835 0.160 1.00 65.06 299 LEU A N 1
ATOM 2492 C CA . LEU A 1 299 ? -20.473 4.528 1.580 1.00 65.06 299 LEU A CA 1
ATOM 2493 C C . LEU A 1 299 ? -20.111 5.816 2.301 1.00 65.06 299 LEU A C 1
ATOM 2495 O O . LEU A 1 299 ? -19.062 6.404 2.045 1.00 65.06 299 LEU A O 1
ATOM 2499 N N . LYS A 1 300 ? -21.003 6.268 3.178 1.00 76.69 300 LYS A N 1
ATOM 2500 C CA . LYS A 1 300 ? -20.771 7.464 3.975 1.00 76.69 300 LYS A CA 1
ATOM 2501 C C . LYS A 1 300 ? -20.117 7.061 5.286 1.00 76.69 300 LYS A C 1
ATOM 2503 O O . LYS A 1 300 ? -20.776 6.479 6.146 1.00 76.69 300 LYS A O 1
ATOM 2508 N N . PHE A 1 301 ? -18.830 7.350 5.410 1.00 86.06 301 PHE A N 1
ATOM 2509 C CA . PHE A 1 301 ? -18.083 7.176 6.651 1.00 86.06 301 PHE A CA 1
ATOM 2510 C C . PHE A 1 301 ? -18.146 8.453 7.484 1.00 86.06 301 PHE A C 1
ATOM 2512 O O . PHE A 1 301 ? -18.245 9.565 6.959 1.00 86.06 301 PHE A O 1
ATOM 2519 N N . ILE A 1 302 ? -18.094 8.294 8.801 1.00 87.25 302 ILE A N 1
ATOM 2520 C CA . ILE A 1 302 ? -18.222 9.376 9.780 1.00 87.25 302 ILE A CA 1
ATOM 2521 C C . ILE A 1 302 ? -17.008 10.309 9.688 1.00 87.25 302 ILE A C 1
ATOM 2523 O O . ILE A 1 302 ? -17.141 11.530 9.750 1.00 87.25 302 ILE A O 1
ATOM 2527 N N . THR A 1 303 ? -15.819 9.731 9.513 1.00 85.00 303 THR A N 1
ATOM 2528 C CA . THR A 1 303 ? -14.529 10.431 9.541 1.00 85.00 303 THR A CA 1
ATOM 2529 C C . THR A 1 303 ? -14.070 10.872 8.152 1.00 85.00 303 THR A C 1
ATOM 2531 O O . THR A 1 303 ? -13.526 11.971 7.996 1.00 85.00 303 THR A O 1
ATOM 253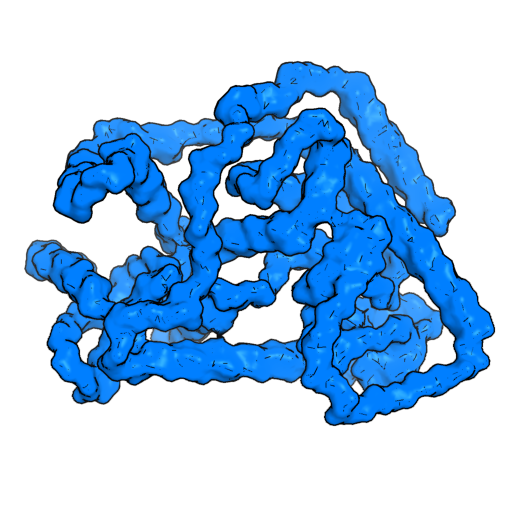4 N N . MET A 1 304 ? -14.349 10.079 7.114 1.00 76.50 304 MET A N 1
ATOM 2535 C CA . MET A 1 304 ? -13.828 10.303 5.756 1.00 76.50 304 MET A CA 1
ATOM 2536 C C . MET A 1 304 ? -14.875 10.750 4.721 1.00 76.50 304 MET A C 1
ATOM 2538 O O . MET A 1 304 ? -14.506 10.971 3.570 1.00 76.50 304 MET A O 1
ATOM 2542 N N . GLU A 1 305 ? -16.133 10.959 5.131 1.00 78.69 305 GLU A N 1
ATOM 2543 C CA . GLU A 1 305 ? -17.251 11.393 4.271 1.00 78.69 305 GLU A CA 1
ATOM 2544 C C . GLU A 1 305 ? -17.598 10.370 3.172 1.00 78.69 305 GLU A C 1
ATOM 2546 O O . GLU A 1 305 ? -17.621 9.170 3.448 1.00 78.69 305 GLU A O 1
ATOM 2551 N N . ASP A 1 306 ? -17.965 10.828 1.971 1.00 73.62 306 ASP A N 1
ATOM 2552 C CA . ASP A 1 306 ? -18.292 9.960 0.842 1.00 73.62 306 ASP A CA 1
ATOM 2553 C C . ASP A 1 306 ? -17.021 9.274 0.355 1.00 73.62 306 ASP A C 1
ATOM 2555 O O . ASP A 1 306 ? -16.108 9.938 -0.145 1.00 73.62 306 ASP A O 1
ATOM 2559 N N . ILE A 1 307 ? -16.978 7.947 0.472 1.00 71.12 307 ILE A N 1
ATOM 2560 C CA . ILE A 1 307 ? -15.854 7.178 -0.041 1.00 71.12 307 ILE A CA 1
ATOM 2561 C C . ILE A 1 307 ? -16.267 6.212 -1.133 1.00 71.12 307 ILE A C 1
ATOM 2563 O O . ILE A 1 307 ? -17.325 5.578 -1.107 1.00 71.12 307 ILE A O 1
ATOM 2567 N N . ASP A 1 308 ? -15.364 6.113 -2.099 1.00 74.31 308 ASP A N 1
ATOM 2568 C CA . ASP A 1 308 ? -15.379 5.121 -3.150 1.00 74.31 308 ASP A CA 1
ATOM 2569 C C . ASP A 1 308 ? -15.168 3.715 -2.573 1.00 74.31 308 ASP A C 1
ATOM 2571 O O . ASP A 1 308 ? -14.275 3.493 -1.758 1.00 74.31 308 ASP A O 1
ATOM 2575 N N . GLU A 1 309 ? -15.946 2.735 -3.029 1.00 75.56 309 GLU A N 1
ATOM 2576 C CA . GLU A 1 309 ? -15.841 1.342 -2.577 1.00 75.56 309 GLU A CA 1
ATOM 2577 C C . GLU A 1 309 ? -14.426 0.752 -2.704 1.00 75.56 309 GLU A C 1
ATOM 2579 O O . GLU A 1 309 ? -14.066 -0.142 -1.938 1.00 75.56 309 GLU A O 1
ATOM 2584 N N . ARG A 1 310 ? -13.594 1.287 -3.611 1.00 76.88 310 ARG A N 1
ATOM 2585 C CA . ARG A 1 310 ? -12.197 0.881 -3.809 1.00 76.88 310 ARG A CA 1
ATOM 2586 C C . ARG A 1 310 ? -11.335 1.028 -2.556 1.00 76.88 310 ARG A C 1
ATOM 2588 O O . ARG A 1 310 ? -10.303 0.360 -2.495 1.00 76.88 310 ARG A O 1
ATOM 2595 N N . VAL A 1 311 ? -11.738 1.853 -1.585 1.00 79.31 311 VAL A N 1
ATOM 2596 C CA . VAL A 1 311 ? -10.997 2.045 -0.325 1.00 79.31 311 VAL A CA 1
ATOM 2597 C C . VAL A 1 311 ? -11.225 0.946 0.696 1.00 79.31 311 VAL A C 1
ATOM 2599 O O . VAL A 1 311 ? -10.536 0.895 1.711 1.00 79.31 311 VAL A O 1
ATOM 2602 N N . LEU A 1 312 ? -12.246 0.114 0.492 1.00 86.56 312 LEU A N 1
ATOM 2603 C CA . LEU A 1 312 ? -12.580 -0.911 1.460 1.00 86.56 312 LEU A CA 1
ATOM 2604 C C . LEU A 1 312 ? -11.482 -1.980 1.515 1.00 86.56 312 LEU A C 1
ATOM 2606 O O . LEU A 1 312 ? -10.860 -2.283 0.489 1.00 86.56 312 LEU A O 1
ATOM 2610 N N . PRO A 1 313 ? -11.311 -2.640 2.674 1.00 88.00 313 PRO A N 1
ATOM 2611 C CA . PRO A 1 313 ? -10.430 -3.787 2.790 1.00 88.00 313 PRO A CA 1
ATOM 2612 C C . PRO A 1 313 ? -10.678 -4.815 1.684 1.00 88.00 313 PRO A C 1
ATOM 2614 O O . PRO A 1 313 ? -11.806 -5.020 1.223 1.00 88.00 313 PRO A O 1
ATOM 2617 N N . THR A 1 314 ? -9.619 -5.512 1.271 1.00 87.56 314 THR A N 1
ATOM 2618 C CA . THR A 1 314 ? -9.655 -6.409 0.099 1.00 87.56 314 THR A CA 1
ATOM 2619 C C . THR A 1 314 ? -10.815 -7.415 0.123 1.00 87.56 314 THR A C 1
ATOM 2621 O O . THR A 1 314 ? -11.370 -7.729 -0.929 1.00 87.56 314 THR A O 1
ATOM 2624 N N . GLY A 1 315 ? -11.240 -7.885 1.298 1.00 90.19 315 GLY A N 1
ATOM 2625 C CA . GLY A 1 315 ? -12.331 -8.846 1.445 1.00 90.19 315 GLY A CA 1
ATOM 2626 C C . GLY A 1 315 ? -13.655 -8.371 0.846 1.00 90.19 315 GLY A C 1
ATOM 2627 O O . GLY A 1 315 ? -14.379 -9.190 0.274 1.00 90.19 315 GLY A O 1
ATOM 2628 N N . TYR A 1 316 ? -13.949 -7.066 0.896 1.00 90.06 316 TYR A N 1
ATOM 2629 C CA . TYR A 1 316 ? -15.171 -6.470 0.332 1.00 90.06 316 TYR A CA 1
ATOM 2630 C C . TYR A 1 316 ? -15.231 -6.548 -1.197 1.00 90.06 316 TYR A C 1
ATOM 2632 O O . TYR A 1 316 ? -16.308 -6.468 -1.780 1.00 90.06 316 TYR A O 1
ATOM 2640 N N . HIS A 1 317 ? -14.085 -6.757 -1.840 1.00 88.62 317 HIS A N 1
ATOM 2641 C CA . HIS A 1 317 ? -13.958 -6.869 -3.289 1.00 88.62 317 HIS A CA 1
ATOM 2642 C C . HIS A 1 317 ? -14.005 -8.310 -3.794 1.00 88.62 317 HIS A C 1
ATOM 2644 O O . HIS A 1 317 ? -14.027 -8.555 -5.001 1.00 88.62 317 HIS A O 1
ATOM 2650 N N . THR A 1 318 ? -14.008 -9.274 -2.877 1.00 90.69 318 THR A N 1
ATOM 2651 C CA . THR A 1 318 ? -14.200 -10.679 -3.220 1.00 90.69 318 THR A CA 1
ATOM 2652 C C . THR A 1 318 ? -15.677 -10.949 -3.516 1.00 90.69 318 THR A C 1
ATOM 2654 O O . THR A 1 318 ? -16.562 -10.174 -3.158 1.00 90.69 318 THR A O 1
ATOM 2657 N N . SER A 1 319 ? -15.987 -12.103 -4.112 1.00 90.50 319 SER A N 1
ATOM 2658 C CA . SER A 1 319 ? -17.386 -12.534 -4.275 1.00 90.50 319 SER A CA 1
ATOM 2659 C C . SER A 1 319 ? -18.113 -12.803 -2.946 1.00 90.50 319 SER A C 1
ATOM 2661 O O . SER A 1 319 ? -19.317 -13.053 -2.961 1.00 90.50 319 SER A O 1
ATOM 2663 N N . TYR A 1 320 ? -17.397 -12.771 -1.817 1.00 91.75 320 TYR A N 1
ATOM 2664 C CA . TYR A 1 320 ? -17.909 -13.022 -0.474 1.00 91.75 320 TYR A CA 1
ATOM 2665 C C . TYR A 1 320 ? -17.450 -11.905 0.475 1.00 91.75 320 TYR A C 1
ATOM 2667 O O . TYR A 1 320 ? -16.469 -12.096 1.190 1.00 91.75 320 TYR A O 1
ATOM 2675 N N . PRO A 1 321 ? -18.115 -10.738 0.496 1.00 92.12 321 PRO A N 1
ATOM 2676 C CA . PRO A 1 321 ? -17.769 -9.655 1.416 1.00 92.12 321 PRO A CA 1
ATOM 2677 C C . PRO A 1 321 ? -17.801 -10.098 2.891 1.00 92.12 321 PRO A C 1
ATOM 2679 O O . PRO A 1 321 ? -18.588 -10.991 3.224 1.00 92.12 321 PRO A O 1
ATOM 2682 N N . PRO A 1 322 ? -16.991 -9.485 3.778 1.00 93.19 322 PRO A N 1
ATOM 2683 C CA . PRO A 1 322 ? -16.962 -9.840 5.189 1.00 93.19 322 PRO A CA 1
ATOM 2684 C C . PRO A 1 322 ? -18.326 -9.714 5.863 1.00 93.19 322 PRO A C 1
ATOM 2686 O O . PRO A 1 322 ? -19.041 -8.726 5.693 1.00 93.19 322 PRO A O 1
ATOM 2689 N N . ILE A 1 323 ? -18.673 -10.715 6.666 1.00 90.31 323 ILE A N 1
ATOM 2690 C CA . ILE A 1 323 ? -19.932 -10.749 7.407 1.00 90.31 323 ILE A CA 1
ATOM 2691 C C . ILE A 1 323 ? -19.745 -10.042 8.746 1.00 90.31 323 ILE A C 1
ATOM 2693 O O . ILE A 1 323 ? -18.827 -10.365 9.505 1.00 90.31 323 ILE A O 1
ATOM 2697 N N . PHE A 1 324 ? -20.631 -9.097 9.056 1.00 87.62 324 PHE A N 1
ATOM 2698 C CA . PHE A 1 324 ? -20.595 -8.364 10.318 1.00 87.62 324 PHE A CA 1
ATOM 2699 C C . PHE A 1 324 ? -20.725 -9.311 11.524 1.00 87.62 324 PHE A C 1
ATOM 2701 O O . PHE A 1 324 ? -21.590 -10.189 11.551 1.00 87.62 324 PHE A O 1
ATOM 2708 N N . ASN A 1 325 ? -19.840 -9.128 12.507 1.00 86.00 325 ASN A N 1
ATOM 2709 C CA . ASN A 1 325 ? -19.802 -9.839 13.791 1.00 86.00 325 ASN A CA 1
ATOM 2710 C C . ASN A 1 325 ? -19.896 -11.383 13.727 1.00 86.00 325 ASN A C 1
ATOM 2712 O O . ASN A 1 325 ? -20.361 -12.028 14.663 1.00 86.00 325 ASN A O 1
ATOM 2716 N N . SER A 1 326 ? -19.498 -11.990 12.605 1.00 91.94 326 SER A N 1
ATOM 2717 C CA . SER A 1 326 ? -19.597 -13.438 12.386 1.00 91.94 326 SER A CA 1
ATOM 2718 C C . SER A 1 326 ? -18.366 -13.989 11.678 1.00 91.94 326 SER A C 1
ATOM 2720 O O . SER A 1 326 ? -17.653 -13.273 10.967 1.00 91.94 326 SER A O 1
ATOM 2722 N N . CYS A 1 327 ? -18.154 -15.292 11.822 1.00 94.81 327 CYS A N 1
ATOM 2723 C CA . CYS A 1 327 ? -17.122 -16.027 11.107 1.00 94.81 327 CYS A CA 1
ATOM 2724 C C . CYS A 1 327 ? -17.485 -16.214 9.625 1.00 94.81 327 CYS A C 1
ATOM 2726 O O . CYS A 1 327 ? -18.547 -16.737 9.288 1.00 94.81 327 CYS A O 1
ATOM 2728 N N . ASP A 1 328 ? -16.570 -15.868 8.720 1.00 95.44 328 ASP A N 1
ATOM 2729 C CA . ASP A 1 328 ? -16.741 -15.9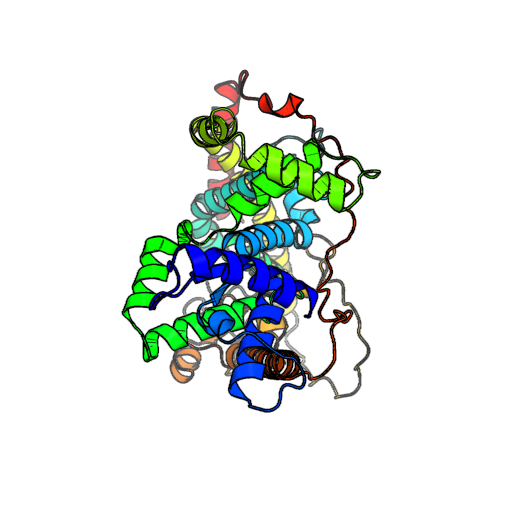64 7.262 1.00 95.44 328 ASP A CA 1
ATOM 2730 C C . ASP A 1 328 ? -16.599 -17.392 6.708 1.00 95.44 328 ASP A C 1
ATOM 2732 O O . ASP A 1 328 ? -16.683 -17.615 5.494 1.00 95.44 328 ASP A O 1
ATOM 2736 N N . ASN A 1 329 ? -16.381 -18.370 7.594 1.00 94.81 329 ASN A N 1
ATOM 2737 C CA . ASN A 1 329 ? -16.374 -19.788 7.256 1.00 94.81 329 ASN A CA 1
ATOM 2738 C C . ASN A 1 329 ? -17.618 -20.530 7.756 1.00 94.81 329 ASN A C 1
ATOM 2740 O O . ASN A 1 329 ? -18.300 -21.156 6.952 1.00 94.81 329 ASN A O 1
ATOM 2744 N N . CYS A 1 330 ? -17.906 -20.486 9.061 1.00 94.75 330 CYS A N 1
ATOM 2745 C CA . CYS A 1 330 ? -19.026 -21.230 9.651 1.00 94.75 330 CYS A CA 1
ATOM 2746 C C . CYS A 1 330 ? -20.302 -20.393 9.821 1.00 94.75 330 CYS A C 1
ATOM 2748 O O . CYS A 1 330 ? -21.334 -20.946 10.194 1.00 94.75 330 CYS A O 1
ATOM 2750 N N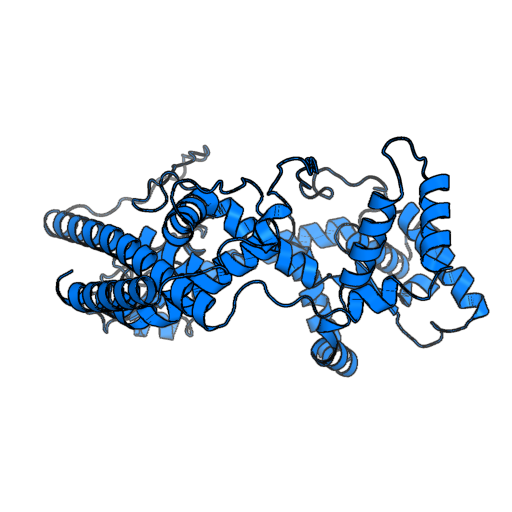 . HIS A 1 331 ? -20.237 -19.080 9.568 1.00 94.69 331 HIS A N 1
ATOM 2751 C CA . HIS A 1 331 ? -21.351 -18.130 9.674 1.00 94.69 331 HIS A CA 1
ATOM 2752 C C . HIS A 1 331 ? -21.968 -17.998 11.073 1.00 94.69 331 HIS A C 1
ATOM 2754 O O . HIS A 1 331 ? -23.039 -17.413 11.219 1.00 94.69 331 HIS A O 1
ATOM 2760 N N . LYS A 1 332 ? -21.300 -18.527 12.104 1.00 94.56 332 LYS A N 1
ATOM 2761 C CA . LYS A 1 332 ? -21.689 -18.335 13.503 1.00 94.56 332 LYS A CA 1
ATOM 2762 C C . LYS A 1 332 ? -21.139 -17.010 14.026 1.00 94.56 332 LYS A C 1
ATOM 2764 O O . LYS A 1 332 ? -20.086 -16.558 13.567 1.00 94.56 332 LYS A O 1
ATOM 2769 N N . LEU A 1 333 ? -21.862 -16.422 14.975 1.00 92.56 333 LEU A N 1
ATOM 2770 C CA . LEU A 1 333 ? -21.452 -15.208 15.676 1.00 92.56 333 LEU A CA 1
ATOM 2771 C C . LEU A 1 333 ? -20.164 -15.447 16.469 1.00 92.56 333 LEU A C 1
ATOM 2773 O O . LEU A 1 333 ? -19.851 -16.580 16.843 1.00 92.56 333 LEU A O 1
ATOM 2777 N N . PHE A 1 334 ? -19.434 -14.365 16.705 1.00 90.69 334 PHE A N 1
ATOM 2778 C CA . PHE A 1 334 ? -18.428 -14.323 17.756 1.00 90.69 334 PHE A CA 1
ATOM 2779 C C . PHE A 1 334 ? -19.129 -14.008 19.080 1.00 90.69 334 PHE A C 1
ATOM 2781 O O . PHE A 1 334 ? -19.853 -13.017 19.177 1.00 90.69 334 PHE A O 1
ATOM 2788 N N . GLU A 1 335 ? -18.972 -14.888 20.061 1.00 86.19 335 GLU A N 1
ATOM 2789 C CA . GLU A 1 335 ? -19.551 -14.764 21.399 1.00 86.19 335 GLU A CA 1
ATOM 2790 C C . GLU A 1 335 ? -18.558 -14.114 22.370 1.00 86.19 335 GLU A C 1
ATOM 2792 O O . GLU A 1 335 ? -18.971 -13.374 23.261 1.00 86.19 335 GLU A O 1
ATOM 2797 N N . GLN A 1 336 ? -17.258 -14.366 22.186 1.00 85.69 336 GLN A N 1
ATOM 2798 C CA . GLN A 1 336 ? -16.179 -13.827 23.015 1.00 85.69 336 GLN A CA 1
ATOM 2799 C C . GLN A 1 336 ? -15.026 -13.313 22.153 1.00 85.69 336 GLN A C 1
ATOM 2801 O O . GLN A 1 336 ? -14.748 -13.858 21.090 1.00 85.69 336 GLN A O 1
ATOM 2806 N N . ASP A 1 337 ? -14.285 -12.319 22.642 1.00 83.12 337 ASP A N 1
ATOM 2807 C CA . ASP A 1 337 ? -13.110 -11.770 21.943 1.00 83.12 337 ASP A CA 1
ATOM 2808 C C . ASP A 1 337 ? -12.005 -12.811 21.684 1.00 83.12 337 ASP A C 1
ATOM 2810 O O . ASP A 1 337 ? -11.205 -12.669 20.761 1.00 83.12 337 ASP A O 1
ATOM 2814 N N . SER A 1 338 ? -11.973 -13.888 22.469 1.00 87.94 338 SER A N 1
ATOM 2815 C CA . SER A 1 338 ? -11.039 -15.010 22.331 1.00 87.94 338 SER A CA 1
ATOM 2816 C C . SER A 1 338 ? -11.417 -16.007 21.227 1.00 87.94 338 SER A C 1
ATOM 2818 O O . SER A 1 338 ? -10.629 -16.903 20.923 1.00 87.94 338 SER A O 1
ATOM 2820 N N . ASP A 1 339 ? -12.588 -15.866 20.602 1.00 90.62 339 ASP A N 1
ATOM 2821 C CA . ASP A 1 339 ? -13.157 -16.864 19.692 1.00 90.62 339 ASP A CA 1
ATOM 2822 C C . ASP A 1 339 ? -12.403 -17.010 18.366 1.00 90.62 339 ASP A C 1
ATOM 2824 O O . ASP A 1 339 ? -12.501 -18.044 17.686 1.00 90.62 339 ASP A O 1
ATOM 2828 N N . GLY A 1 340 ? -11.675 -15.976 17.950 1.00 93.50 340 GLY A N 1
ATOM 2829 C CA . GLY A 1 340 ? -11.088 -15.945 16.622 1.00 93.50 340 GLY A CA 1
ATOM 2830 C C . GLY A 1 340 ? -10.199 -14.748 16.341 1.00 93.50 340 GLY A C 1
ATOM 2831 O O . GLY A 1 340 ? -9.583 -14.170 17.230 1.00 93.50 340 GLY A O 1
ATOM 2832 N N . THR A 1 341 ? -10.140 -14.387 15.063 1.00 93.38 341 THR A N 1
ATOM 2833 C CA . THR A 1 341 ? -9.333 -13.274 14.564 1.00 93.38 341 THR A CA 1
ATOM 2834 C C . THR A 1 341 ? -9.992 -12.607 13.363 1.00 93.38 341 THR A C 1
ATOM 2836 O O . THR A 1 341 ? -10.675 -13.275 12.577 1.00 93.38 341 THR A O 1
ATOM 2839 N N . ILE A 1 342 ? -9.770 -11.300 13.205 1.00 93.19 342 ILE A N 1
ATOM 2840 C CA . ILE A 1 342 ? -10.094 -10.537 11.996 1.00 93.19 342 ILE A CA 1
ATOM 2841 C C . ILE A 1 342 ? -8.805 -10.276 11.233 1.00 93.19 342 ILE A C 1
ATOM 2843 O O . ILE A 1 342 ? -7.838 -9.737 11.762 1.00 93.19 342 ILE A O 1
ATOM 2847 N N . LEU A 1 343 ? -8.796 -10.680 9.972 1.00 92.19 343 LEU A N 1
ATOM 2848 C CA . LEU A 1 343 ? -7.694 -10.446 9.060 1.00 92.19 343 LEU A CA 1
ATOM 2849 C C . LEU A 1 343 ? -7.817 -9.055 8.459 1.00 92.19 343 LEU A C 1
ATOM 2851 O O . LEU A 1 343 ? -8.917 -8.545 8.280 1.00 92.19 343 LEU A O 1
ATOM 2855 N N . ILE A 1 344 ? -6.695 -8.508 8.004 1.00 87.94 344 ILE A N 1
ATOM 2856 C CA . ILE A 1 344 ? -6.627 -7.158 7.432 1.00 87.94 344 ILE A CA 1
ATOM 2857 C C . ILE A 1 344 ? -7.512 -6.951 6.195 1.00 87.94 344 ILE A C 1
ATOM 2859 O O . ILE A 1 344 ? -7.929 -5.848 5.878 1.00 87.94 344 ILE A O 1
ATOM 2863 N N . CYS A 1 345 ? -7.876 -8.036 5.509 1.00 90.88 345 CYS A N 1
ATOM 2864 C CA . CYS A 1 345 ? -8.863 -7.994 4.434 1.00 90.88 345 CYS A CA 1
ATOM 2865 C C . CYS A 1 345 ? -10.311 -7.774 4.923 1.00 90.88 345 CYS A C 1
ATOM 2867 O O . CYS A 1 345 ? -11.222 -7.725 4.102 1.00 90.88 345 CYS A O 1
ATOM 2869 N N . GLY A 1 346 ? -10.542 -7.666 6.230 1.00 91.94 346 GLY A N 1
ATOM 2870 C CA . GLY A 1 346 ? -11.842 -7.532 6.884 1.00 91.94 346 GLY A CA 1
ATOM 2871 C C . GLY A 1 346 ? -12.529 -8.865 7.198 1.00 91.94 346 GLY A C 1
ATOM 2872 O O . GLY A 1 346 ? -13.462 -8.893 8.002 1.00 91.94 346 GLY A O 1
ATOM 2873 N N . HIS A 1 347 ? -12.099 -9.984 6.596 1.00 94.94 347 HIS A N 1
ATOM 2874 C CA . HIS A 1 347 ? -12.651 -11.306 6.916 1.00 94.94 347 HIS A CA 1
ATOM 2875 C C . HIS A 1 347 ? -12.235 -11.763 8.312 1.00 94.94 347 HIS A C 1
ATOM 2877 O O . HIS A 1 347 ? -11.076 -11.650 8.692 1.00 94.94 347 HIS A O 1
ATOM 2883 N N . GLY A 1 348 ? -13.174 -12.343 9.046 1.00 95.06 348 GLY A N 1
ATOM 2884 C CA . GLY A 1 348 ? -13.004 -12.864 10.391 1.00 95.06 348 GLY A CA 1
ATOM 2885 C C . GLY A 1 348 ? -13.285 -14.350 10.461 1.00 95.06 348 GLY A C 1
ATOM 2886 O O . GLY A 1 348 ? -14.226 -14.837 9.835 1.00 95.06 348 GLY A O 1
ATOM 2887 N N . TYR A 1 349 ? -12.506 -15.068 11.259 1.00 96.12 349 TYR A N 1
ATOM 2888 C CA . TYR A 1 349 ? -12.616 -16.514 11.405 1.00 96.12 349 TYR A CA 1
ATOM 2889 C C . TYR A 1 349 ? -12.495 -16.925 12.868 1.00 96.12 349 TYR A C 1
ATOM 2891 O O . TYR A 1 349 ? -11.613 -16.441 13.572 1.00 96.12 349 TYR A O 1
ATOM 2899 N N . HIS A 1 350 ? -13.328 -17.874 13.308 1.00 96.69 350 HIS A N 1
ATOM 2900 C CA . HIS A 1 350 ? -13.055 -18.626 14.540 1.00 96.69 350 HIS A CA 1
ATOM 2901 C C . HIS A 1 350 ? -11.703 -19.326 14.431 1.00 96.69 350 HIS A C 1
ATOM 2903 O O . HIS A 1 350 ? -11.382 -19.828 13.352 1.00 96.69 350 HIS A O 1
ATOM 2909 N N . TRP A 1 351 ? -10.962 -19.466 15.532 1.00 95.88 351 TRP A N 1
ATOM 2910 C CA . TRP A 1 351 ? -9.639 -20.107 15.508 1.00 95.88 351 TRP A CA 1
ATOM 2911 C C . TRP A 1 351 ? -9.658 -21.504 14.888 1.00 95.88 351 TRP A C 1
ATOM 2913 O O . TRP A 1 351 ? -8.846 -21.804 14.015 1.00 95.88 351 TRP A O 1
ATOM 2923 N N . ASN A 1 352 ? -10.644 -22.333 15.246 1.00 96.25 352 ASN A N 1
ATOM 2924 C CA . ASN A 1 352 ? -10.794 -23.666 14.659 1.00 96.25 352 ASN A CA 1
ATOM 2925 C C . ASN A 1 352 ? -11.071 -23.611 13.143 1.00 96.25 352 ASN A C 1
ATOM 2927 O O . ASN A 1 352 ? -10.508 -24.389 12.378 1.00 96.25 352 ASN A O 1
ATOM 2931 N N . CYS A 1 353 ? -11.896 -22.660 12.687 1.00 96.62 353 CYS A N 1
ATOM 2932 C CA . CYS A 1 353 ? -12.143 -22.459 11.256 1.00 96.62 353 CYS A CA 1
ATOM 2933 C C . CYS A 1 353 ? -10.888 -21.969 10.531 1.00 96.62 353 CYS A C 1
ATOM 2935 O O . CYS A 1 353 ? -10.621 -22.396 9.415 1.00 96.62 353 CYS A O 1
ATOM 2937 N N . TYR A 1 354 ? -10.129 -21.066 11.148 1.00 96.00 354 TYR A N 1
ATOM 2938 C CA . TYR A 1 354 ? -8.929 -20.505 10.547 1.00 96.00 354 TYR A CA 1
ATOM 2939 C C . TYR A 1 354 ? -7.813 -21.548 10.434 1.00 96.00 354 TYR A C 1
ATOM 2941 O O . TYR A 1 354 ? -7.163 -21.640 9.395 1.00 96.00 354 TYR A O 1
ATOM 2949 N N . ASN A 1 355 ? -7.671 -22.404 11.450 1.00 96.62 355 ASN A N 1
ATOM 2950 C CA . ASN A 1 355 ? -6.758 -23.544 11.440 1.00 96.62 355 ASN A CA 1
ATOM 2951 C C . ASN A 1 355 ? -7.114 -24.563 10.342 1.00 96.62 355 ASN A C 1
ATOM 2953 O O . ASN A 1 355 ? -6.237 -25.012 9.613 1.00 96.62 355 ASN A O 1
ATOM 2957 N N . GLN A 1 356 ? -8.404 -24.872 10.153 1.00 96.38 356 GLN A N 1
ATOM 2958 C CA . GLN A 1 356 ? -8.869 -25.725 9.044 1.00 96.38 356 GLN A CA 1
ATOM 2959 C C . GLN A 1 356 ? -8.547 -25.147 7.658 1.00 96.38 356 GLN A C 1
ATOM 2961 O O . GLN A 1 356 ? -8.476 -25.890 6.683 1.00 96.38 356 GLN A O 1
ATOM 2966 N N . LEU A 1 357 ? -8.372 -23.828 7.567 1.00 94.69 357 LEU A N 1
ATOM 2967 C CA . LEU A 1 357 ? -7.978 -23.119 6.353 1.00 94.69 357 LEU A CA 1
ATOM 2968 C C . LEU A 1 357 ? -6.462 -22.865 6.285 1.00 94.69 357 LEU A C 1
ATOM 2970 O O . LEU A 1 357 ? -6.032 -22.054 5.469 1.00 94.69 357 LEU A O 1
ATOM 2974 N N . GLU A 1 358 ? -5.659 -23.513 7.136 1.00 95.94 358 GLU A N 1
ATOM 2975 C CA . GLU A 1 358 ? -4.200 -23.342 7.213 1.00 95.94 358 GLU A CA 1
ATOM 2976 C C . GLU A 1 358 ? -3.769 -21.879 7.390 1.00 95.94 358 GLU A C 1
ATOM 2978 O O . GLU A 1 358 ? -2.808 -21.421 6.770 1.00 95.94 358 GLU A O 1
ATOM 2983 N N . PHE A 1 359 ? -4.510 -21.122 8.203 1.00 94.94 359 PHE A N 1
ATOM 2984 C CA . PHE A 1 359 ? -4.255 -19.701 8.453 1.00 94.94 359 PHE A CA 1
ATOM 2985 C C . PHE A 1 359 ? -4.267 -18.847 7.174 1.00 94.94 359 PHE A C 1
ATOM 2987 O O . PHE A 1 359 ? -3.507 -17.891 7.024 1.00 94.94 359 PHE A O 1
ATOM 2994 N N . LYS A 1 360 ? -5.150 -19.189 6.228 1.00 94.12 360 LYS A N 1
ATOM 2995 C CA . LYS A 1 360 ? -5.327 -18.455 4.973 1.00 94.12 360 LYS A CA 1
ATOM 2996 C C . LYS A 1 360 ? -6.753 -17.949 4.808 1.00 94.12 360 LYS A C 1
ATOM 2998 O O . LYS A 1 360 ? -7.732 -18.649 5.070 1.00 94.12 360 LYS A O 1
ATOM 3003 N N . CYS A 1 361 ? -6.892 -16.741 4.264 1.00 95.06 361 CYS A N 1
ATOM 3004 C CA . CYS A 1 361 ? -8.193 -16.258 3.815 1.00 95.06 361 CYS A CA 1
ATOM 3005 C C . CYS A 1 361 ? -8.573 -16.917 2.481 1.00 95.06 361 CYS A C 1
ATOM 3007 O O . CYS A 1 361 ? -8.114 -16.490 1.418 1.00 95.06 361 CYS A O 1
ATOM 3009 N N . LYS A 1 362 ? -9.450 -17.929 2.517 1.00 90.88 362 LYS A N 1
ATOM 3010 C CA . LYS A 1 362 ? -9.890 -18.653 1.307 1.00 90.88 362 LYS A CA 1
ATOM 3011 C C . LYS A 1 362 ? -10.482 -17.733 0.230 1.00 90.88 362 LYS A C 1
ATOM 3013 O O . LYS A 1 362 ? -10.247 -17.936 -0.960 1.00 90.88 362 LYS A O 1
ATOM 3018 N N . HIS A 1 363 ? -11.231 -16.711 0.650 1.00 92.94 363 HIS A N 1
ATOM 3019 C CA . HIS A 1 363 ? -11.932 -15.791 -0.250 1.00 92.94 363 HIS A CA 1
ATOM 3020 C C . HIS A 1 363 ? -10.952 -14.868 -0.975 1.00 92.94 363 HIS A C 1
ATOM 3022 O O . HIS A 1 363 ? -11.019 -14.734 -2.197 1.00 92.94 363 HIS A O 1
ATOM 3028 N N . CYS A 1 364 ? -9.996 -14.297 -0.238 1.00 92.50 364 CYS A N 1
ATOM 3029 C CA . CYS A 1 364 ? -8.958 -13.444 -0.811 1.00 92.50 364 CYS A CA 1
ATOM 3030 C C . CYS A 1 364 ? -7.977 -14.236 -1.677 1.00 92.50 364 CYS A C 1
ATOM 3032 O O . CYS A 1 364 ? -7.620 -13.749 -2.741 1.00 92.50 364 CYS A O 1
ATOM 3034 N N . ILE A 1 365 ? -7.594 -15.465 -1.300 1.00 91.31 365 ILE A N 1
ATOM 3035 C CA . ILE A 1 365 ? -6.749 -16.320 -2.157 1.00 91.31 365 ILE A CA 1
ATOM 3036 C C . ILE A 1 365 ? -7.401 -16.527 -3.520 1.00 91.31 365 ILE A C 1
ATOM 3038 O O . ILE A 1 365 ? -6.754 -16.341 -4.548 1.00 91.31 365 ILE A O 1
ATOM 3042 N N . LYS A 1 366 ? -8.691 -16.883 -3.539 1.00 91.00 366 LYS A N 1
ATOM 3043 C CA . LYS A 1 366 ? -9.422 -17.061 -4.794 1.00 91.00 366 LYS A CA 1
ATOM 3044 C C . LYS A 1 366 ? -9.434 -15.770 -5.618 1.00 91.00 366 LYS A C 1
ATOM 3046 O O . LYS A 1 366 ? -9.094 -15.806 -6.796 1.00 91.00 366 LYS A O 1
ATOM 3051 N N . TYR A 1 367 ? -9.772 -14.647 -4.986 1.00 90.25 367 TYR A N 1
ATOM 3052 C CA . TYR A 1 367 ? -9.796 -13.333 -5.630 1.00 90.25 367 TYR A CA 1
ATOM 3053 C C . TYR A 1 367 ? -8.434 -12.943 -6.226 1.00 90.25 367 TYR A C 1
ATOM 3055 O O . TYR A 1 367 ? -8.360 -12.552 -7.391 1.00 90.25 367 TYR A O 1
ATOM 3063 N N . PHE A 1 368 ? -7.347 -13.099 -5.466 1.00 88.25 368 PHE A N 1
ATOM 3064 C CA . PHE A 1 368 ? -5.999 -12.805 -5.946 1.00 88.25 368 PHE A CA 1
ATOM 3065 C C . PHE A 1 368 ? -5.593 -13.727 -7.089 1.00 88.25 368 PHE A C 1
ATOM 3067 O O . PHE A 1 368 ? -5.091 -13.237 -8.094 1.00 88.25 368 PHE A O 1
ATOM 3074 N N . ASN A 1 369 ? -5.858 -15.032 -6.986 1.00 89.56 369 ASN A N 1
ATOM 3075 C CA . ASN A 1 369 ? -5.553 -15.978 -8.057 1.00 89.56 369 ASN A CA 1
ATOM 3076 C C . ASN A 1 369 ? -6.255 -15.587 -9.364 1.00 89.56 369 ASN A C 1
ATOM 3078 O O . ASN A 1 369 ? -5.615 -15.528 -10.411 1.00 89.56 369 ASN A O 1
ATOM 3082 N N . GLU A 1 370 ? -7.553 -15.279 -9.313 1.00 89.31 370 GLU A N 1
ATOM 3083 C CA . GLU A 1 370 ? -8.316 -14.847 -10.489 1.00 89.31 370 GLU A CA 1
ATOM 3084 C C . GLU A 1 370 ? -7.753 -13.547 -11.090 1.00 89.31 370 GLU A C 1
ATOM 3086 O O . GLU A 1 370 ? -7.547 -13.467 -12.305 1.00 89.31 370 GLU A O 1
ATOM 3091 N N . GLY A 1 371 ? -7.439 -12.557 -10.247 1.00 86.88 371 GLY A N 1
ATOM 3092 C CA . GLY A 1 371 ? -6.839 -11.290 -10.669 1.00 86.88 371 GLY A CA 1
ATOM 3093 C C . GLY A 1 371 ? -5.453 -11.457 -11.300 1.00 86.88 371 GLY A C 1
ATOM 3094 O O . GLY A 1 371 ? -5.205 -10.934 -12.387 1.00 86.88 371 GLY A O 1
ATOM 3095 N N . ILE A 1 372 ? -4.572 -12.236 -10.666 1.00 87.19 372 ILE A N 1
ATOM 3096 C CA . ILE A 1 372 ? -3.222 -12.536 -11.162 1.00 87.19 372 ILE A CA 1
ATOM 3097 C C . ILE A 1 372 ? -3.310 -13.230 -12.519 1.00 87.19 372 ILE A C 1
ATOM 3099 O O . ILE A 1 372 ? -2.695 -12.769 -13.477 1.00 87.19 372 ILE A O 1
ATOM 3103 N N . TRP A 1 373 ? -4.115 -14.289 -12.647 1.00 89.25 373 TRP A N 1
ATOM 3104 C CA . TRP A 1 373 ? -4.252 -15.009 -13.915 1.00 89.25 373 TRP A CA 1
ATOM 3105 C C . TRP A 1 373 ? -4.826 -14.138 -15.033 1.00 89.25 373 TRP A C 1
ATOM 3107 O O . TRP A 1 373 ? -4.392 -14.257 -16.181 1.00 89.25 373 TRP A O 1
ATOM 3117 N N . SER A 1 374 ? -5.775 -13.254 -14.718 1.00 88.31 374 SER A N 1
ATOM 3118 C CA . SER A 1 374 ? -6.298 -12.275 -15.676 1.00 88.31 374 SER A CA 1
ATOM 3119 C C . SER A 1 374 ? -5.196 -11.330 -16.170 1.00 88.31 374 SER A C 1
ATOM 3121 O O . SER A 1 374 ? -4.997 -11.174 -17.379 1.00 88.31 374 SER A O 1
ATOM 3123 N N . ASN A 1 375 ? -4.416 -10.763 -15.244 1.00 85.94 375 ASN A N 1
ATOM 3124 C CA . ASN A 1 375 ? -3.332 -9.836 -15.565 1.00 85.94 375 ASN A CA 1
ATOM 3125 C C . ASN A 1 375 ? -2.196 -10.518 -16.337 1.00 85.94 375 ASN A C 1
ATOM 3127 O O . ASN A 1 375 ? -1.702 -9.945 -17.303 1.00 85.94 375 ASN A O 1
ATOM 3131 N N . VAL A 1 376 ? -1.827 -11.751 -15.974 1.00 86.75 376 VAL A N 1
ATOM 3132 C CA . VAL A 1 376 ? -0.812 -12.549 -16.682 1.00 86.75 376 VAL A CA 1
ATOM 3133 C C . VAL A 1 376 ? -1.248 -12.827 -18.118 1.00 86.75 376 VAL A C 1
ATOM 3135 O O . VAL A 1 376 ? -0.482 -12.573 -19.042 1.00 86.75 376 VAL A O 1
ATOM 3138 N N . LYS A 1 377 ? -2.491 -13.278 -18.340 1.00 88.06 377 LYS A N 1
ATOM 3139 C CA . LYS A 1 377 ? -3.015 -13.508 -19.699 1.00 88.06 377 LYS A CA 1
ATOM 3140 C C . LYS A 1 377 ? -3.000 -12.231 -20.537 1.00 88.06 377 LYS A C 1
ATOM 3142 O O . LYS A 1 377 ? -2.611 -12.265 -21.702 1.00 88.06 377 LYS A O 1
ATOM 3147 N N . SER A 1 378 ? -3.405 -11.108 -19.941 1.00 86.25 378 SER A N 1
ATOM 3148 C CA . SER A 1 378 ? -3.346 -9.795 -20.589 1.00 86.25 378 SER A CA 1
ATOM 3149 C C . SER A 1 378 ? -1.905 -9.407 -20.942 1.00 86.25 378 SER A C 1
ATOM 3151 O O . SER A 1 378 ? -1.634 -9.009 -22.074 1.00 86.25 378 SER A O 1
ATOM 3153 N N . PHE A 1 379 ? -0.968 -9.585 -20.010 1.00 85.25 379 PHE A N 1
ATOM 3154 C CA . PHE A 1 379 ? 0.440 -9.252 -20.197 1.00 85.25 379 PHE A CA 1
ATOM 3155 C C . PHE A 1 379 ? 1.109 -10.105 -21.283 1.00 85.25 379 PHE A C 1
ATOM 3157 O O . PHE A 1 379 ? 1.730 -9.550 -22.186 1.00 85.25 379 PHE A O 1
ATOM 3164 N N . VAL A 1 380 ? 0.912 -11.428 -21.274 1.00 87.38 380 VAL A N 1
ATOM 3165 C CA . VAL A 1 380 ? 1.429 -12.333 -22.318 1.00 87.38 380 VAL A CA 1
ATOM 3166 C C . VAL A 1 380 ? 0.876 -11.949 -23.690 1.00 87.38 380 VAL A C 1
ATOM 3168 O O . VAL A 1 380 ? 1.646 -11.763 -24.627 1.00 87.38 380 VAL A O 1
ATOM 3171 N N . LYS A 1 381 ? -0.436 -11.699 -23.802 1.00 86.81 381 LYS A N 1
ATOM 3172 C CA . LYS A 1 381 ? -1.047 -11.227 -25.055 1.00 86.81 381 LYS A CA 1
ATOM 3173 C C . LYS A 1 381 ? -0.401 -9.934 -25.568 1.00 86.81 381 LYS A C 1
ATOM 3175 O O . LYS A 1 381 ? -0.272 -9.754 -26.777 1.00 86.81 381 LYS A O 1
ATOM 3180 N N . ARG A 1 382 ? 0.007 -9.027 -24.671 1.00 84.38 382 ARG A N 1
ATOM 3181 C CA . ARG A 1 382 ? 0.751 -7.816 -25.046 1.00 84.38 382 ARG A CA 1
ATOM 3182 C C . ARG A 1 382 ? 2.165 -8.157 -25.510 1.00 84.38 382 ARG A C 1
ATOM 3184 O O . ARG A 1 382 ? 2.594 -7.577 -26.497 1.00 84.38 382 ARG A O 1
ATOM 3191 N N . LEU A 1 383 ? 2.898 -9.049 -24.851 1.00 85.69 383 LEU A N 1
ATOM 3192 C CA . LEU A 1 383 ? 4.250 -9.430 -25.290 1.00 85.69 383 LEU A CA 1
ATOM 3193 C C . LEU A 1 383 ? 4.261 -10.089 -26.673 1.00 85.69 383 LEU A C 1
ATOM 3195 O O . LEU A 1 383 ? 5.193 -9.889 -27.438 1.00 85.69 383 LEU A O 1
ATOM 3199 N N . GLU A 1 384 ? 3.213 -10.833 -27.006 1.00 84.62 384 GLU A N 1
ATOM 3200 C CA . GLU A 1 384 ? 3.124 -11.603 -28.251 1.00 84.62 384 GLU A CA 1
ATOM 3201 C C . GLU A 1 384 ? 2.489 -10.832 -29.416 1.00 84.62 384 GLU A C 1
ATOM 3203 O O . GLU A 1 384 ? 2.412 -11.355 -30.522 1.00 84.62 384 GLU A O 1
ATOM 3208 N N . ALA A 1 385 ? 2.015 -9.604 -29.189 1.00 81.00 385 ALA A N 1
ATOM 3209 C CA . ALA A 1 385 ? 1.360 -8.815 -30.226 1.00 81.00 385 ALA A CA 1
ATOM 3210 C C . ALA A 1 385 ? 2.324 -8.517 -31.392 1.00 81.00 385 ALA A C 1
ATOM 3212 O O . ALA A 1 385 ? 3.403 -7.962 -31.175 1.00 81.00 385 ALA A O 1
ATOM 3213 N N . GLU A 1 386 ? 1.908 -8.874 -32.612 1.00 66.19 386 GLU A N 1
ATOM 3214 C CA . GLU A 1 386 ? 2.748 -8.828 -33.820 1.00 66.19 386 GLU A CA 1
ATOM 3215 C C . GLU A 1 386 ? 2.884 -7.422 -34.431 1.00 66.19 386 GLU A C 1
ATOM 3217 O O . GLU A 1 386 ? 3.937 -7.120 -34.968 1.00 66.19 386 GLU A O 1
ATOM 3222 N N . ASP A 1 387 ? 1.886 -6.537 -34.291 1.00 60.16 387 ASP A N 1
ATOM 3223 C CA . ASP A 1 387 ? 1.855 -5.248 -35.010 1.00 60.16 387 ASP A CA 1
ATOM 3224 C C . ASP A 1 387 ? 1.112 -4.145 -34.231 1.00 60.16 387 ASP A C 1
ATOM 3226 O O . ASP A 1 387 ? 0.037 -3.673 -34.612 1.00 60.16 387 ASP A O 1
ATOM 3230 N N . LYS A 1 388 ? 1.667 -3.703 -33.099 1.00 56.00 388 LYS A N 1
ATOM 3231 C CA . LYS A 1 388 ? 1.235 -2.443 -32.470 1.00 56.00 388 LYS A CA 1
ATOM 3232 C C . LYS A 1 388 ? 2.442 -1.629 -32.038 1.00 56.00 388 LYS A C 1
ATOM 3234 O O . LYS A 1 388 ? 2.871 -1.690 -30.886 1.00 56.00 388 LYS A O 1
ATOM 3239 N N . ASP A 1 389 ? 2.971 -0.846 -32.976 1.00 54.31 389 ASP A N 1
ATOM 3240 C CA . ASP A 1 389 ? 3.881 0.253 -32.644 1.00 54.31 389 ASP A CA 1
ATOM 3241 C C . ASP A 1 389 ? 3.191 1.333 -31.813 1.00 54.31 389 ASP A C 1
ATOM 3243 O O . ASP A 1 389 ? 3.846 2.003 -31.020 1.00 54.31 389 ASP A O 1
ATOM 3247 N N . LYS A 1 390 ? 1.863 1.441 -31.930 1.00 56.31 390 LYS A N 1
ATOM 3248 C CA . LYS A 1 390 ? 1.047 2.368 -31.151 1.00 56.31 390 LYS A CA 1
ATOM 3249 C C . LYS A 1 390 ? 0.622 1.744 -29.828 1.00 56.31 390 LYS A C 1
ATOM 3251 O O . LYS A 1 390 ? -0.003 0.681 -29.808 1.00 56.31 390 LYS A O 1
ATOM 3256 N N . LEU A 1 391 ? 0.917 2.451 -28.744 1.00 59.28 391 LEU A N 1
ATOM 3257 C CA . LEU A 1 391 ? 0.327 2.204 -27.435 1.00 59.28 391 LEU A CA 1
ATOM 3258 C C . LEU A 1 391 ? -1.203 2.281 -27.561 1.00 59.28 391 LEU A C 1
ATOM 3260 O O . LEU A 1 391 ? -1.743 3.212 -28.160 1.00 59.28 391 LEU A O 1
ATOM 3264 N N . THR A 1 392 ? -1.920 1.274 -27.066 1.00 62.56 392 THR A N 1
ATOM 3265 C CA . THR A 1 392 ? -3.382 1.356 -26.942 1.00 62.56 392 THR A CA 1
ATOM 3266 C C . THR A 1 392 ? -3.759 2.193 -25.719 1.00 62.56 392 THR A C 1
ATOM 3268 O O . THR A 1 392 ? -2.933 2.375 -24.836 1.00 62.56 392 THR A O 1
ATOM 3271 N N . LYS A 1 393 ? -5.018 2.639 -25.589 1.00 57.72 393 LYS A N 1
ATOM 3272 C CA . LYS A 1 393 ? -5.510 3.238 -24.327 1.00 57.72 393 LYS A CA 1
ATOM 3273 C C . LYS A 1 393 ? -5.347 2.318 -23.108 1.00 57.72 393 LYS A C 1
ATOM 3275 O O . LYS A 1 393 ? -5.381 2.782 -21.986 1.00 57.72 393 LYS A O 1
ATOM 3280 N N . GLU A 1 394 ? -5.202 1.010 -23.317 1.00 55.53 394 GLU A N 1
ATOM 3281 C CA . GLU A 1 394 ? -4.896 0.075 -22.233 1.00 55.53 394 GLU A CA 1
ATOM 3282 C C . GLU A 1 394 ? -3.386 -0.028 -21.945 1.00 55.53 394 GLU A C 1
ATOM 3284 O O . GLU A 1 394 ? -3.013 -0.549 -20.895 1.00 55.53 394 GLU A O 1
ATOM 3289 N N . ASP A 1 395 ? -2.529 0.389 -22.885 1.00 56.69 395 ASP A N 1
ATOM 3290 C CA . ASP A 1 395 ? -1.070 0.466 -22.737 1.00 56.69 395 ASP A CA 1
ATOM 3291 C C . ASP A 1 395 ? -0.605 1.867 -22.303 1.00 56.69 395 ASP A C 1
ATOM 3293 O O . ASP A 1 395 ? 0.464 1.986 -21.723 1.00 56.69 395 ASP A O 1
ATOM 3297 N N . LEU A 1 396 ? -1.385 2.912 -22.582 1.00 54.31 396 LEU A N 1
ATOM 3298 C CA . LEU A 1 396 ? -1.273 4.249 -22.001 1.00 54.31 396 LEU A CA 1
ATOM 3299 C C . LEU A 1 396 ? -2.053 4.216 -20.690 1.00 54.31 396 LEU A C 1
ATOM 3301 O O . LEU A 1 396 ? -3.236 4.542 -20.652 1.00 54.31 396 LEU A O 1
ATOM 3305 N N . GLU A 1 397 ? -1.446 3.659 -19.651 1.00 54.75 397 GLU A N 1
ATOM 3306 C CA . GLU A 1 397 ? -2.110 3.465 -18.367 1.00 54.75 397 GLU A CA 1
ATOM 3307 C C . GLU A 1 397 ? -2.232 4.818 -17.642 1.00 54.75 397 GLU A C 1
ATOM 3309 O O . GLU A 1 397 ? -1.374 5.127 -16.828 1.00 54.75 397 GLU A O 1
ATOM 3314 N N . ASP A 1 398 ? -3.268 5.604 -17.997 1.00 43.38 398 ASP A N 1
ATOM 3315 C CA . ASP A 1 398 ? -3.698 6.890 -17.411 1.00 43.38 398 ASP A CA 1
ATOM 3316 C C . ASP A 1 398 ? -2.553 7.627 -16.681 1.00 43.38 398 ASP A C 1
ATOM 3318 O O . ASP A 1 398 ? -2.515 7.688 -15.446 1.00 43.38 398 ASP A O 1
ATOM 3322 N N . GLU A 1 399 ? -1.599 8.174 -17.441 1.00 42.06 399 GLU A N 1
ATOM 3323 C CA . GLU A 1 399 ? -0.953 9.409 -17.006 1.00 42.06 399 GLU A CA 1
ATOM 3324 C C . GLU A 1 399 ? -2.096 10.421 -16.977 1.00 42.06 399 GLU A C 1
ATOM 3326 O O . GLU A 1 399 ? -2.676 10.723 -18.021 1.00 42.06 399 GLU A O 1
ATOM 3331 N N . ASP A 1 400 ? -2.507 10.879 -15.793 1.00 38.19 400 ASP A N 1
ATOM 3332 C CA . ASP A 1 400 ? -3.269 12.120 -15.715 1.00 38.19 400 ASP A CA 1
ATOM 3333 C C . ASP A 1 400 ? -2.352 13.202 -16.305 1.00 38.19 400 ASP A C 1
ATOM 3335 O O . ASP A 1 400 ? -1.581 13.831 -15.578 1.00 38.19 400 ASP A O 1
ATOM 3339 N N . GLU A 1 401 ? -2.416 13.364 -17.632 1.00 35.22 401 GLU A N 1
ATOM 3340 C CA . GLU A 1 401 ? -1.864 14.452 -18.430 1.00 35.22 401 GLU A CA 1
ATOM 3341 C C . GLU A 1 401 ? -2.487 15.744 -17.910 1.00 35.22 401 GLU A C 1
ATOM 3343 O O . GLU A 1 401 ? -3.475 16.243 -18.433 1.00 35.22 401 GLU A O 1
ATOM 3348 N N . ASN A 1 402 ? -1.963 16.226 -16.793 1.00 31.72 402 ASN A N 1
ATOM 3349 C CA . ASN A 1 402 ? -2.046 17.588 -16.305 1.00 31.72 402 ASN A CA 1
ATOM 3350 C C . AS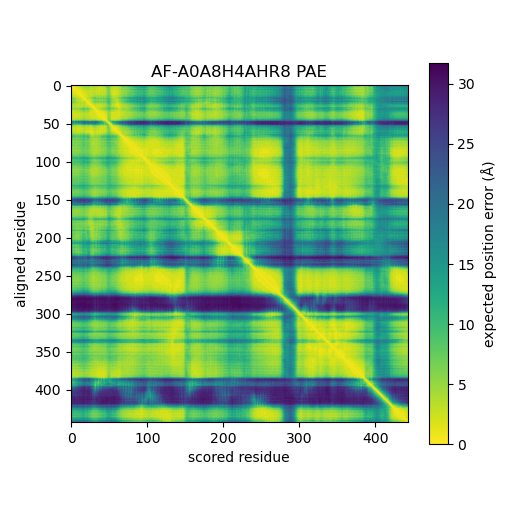N A 1 402 ? -0.835 17.758 -15.386 1.00 31.72 402 ASN A C 1
ATOM 3352 O O . ASN A 1 402 ? -0.962 17.850 -14.157 1.00 31.72 402 ASN A O 1
ATOM 3356 N N . ASP A 1 403 ? 0.328 17.765 -16.036 1.00 36.94 403 ASP A N 1
ATOM 3357 C CA . ASP A 1 403 ? 1.590 18.365 -15.591 1.00 36.94 403 ASP A CA 1
ATOM 3358 C C . ASP A 1 403 ? 1.494 19.904 -15.676 1.00 36.94 403 ASP A C 1
ATOM 3360 O O . ASP A 1 403 ? 2.434 20.605 -16.043 1.00 36.94 403 ASP A O 1
ATOM 3364 N N . ASP A 1 404 ? 0.334 20.463 -15.312 1.00 33.12 404 ASP A N 1
ATOM 3365 C CA . ASP A 1 404 ? 0.264 21.861 -14.917 1.00 33.12 404 ASP A CA 1
ATOM 3366 C C . ASP A 1 404 ? 0.886 21.946 -13.517 1.00 33.12 404 ASP A C 1
ATOM 3368 O O . ASP A 1 404 ? 0.203 21.998 -12.490 1.00 33.12 404 ASP A O 1
ATOM 3372 N N . GLU A 1 405 ? 2.221 21.928 -13.482 1.00 42.12 405 GLU A N 1
ATOM 3373 C CA . GLU A 1 405 ? 3.029 22.447 -12.381 1.00 42.12 405 GLU A CA 1
ATOM 3374 C C . GLU A 1 405 ? 2.790 23.962 -12.269 1.00 42.12 405 GLU A C 1
ATOM 3376 O O . GLU A 1 405 ? 3.657 24.769 -12.566 1.00 42.12 405 GLU A O 1
ATOM 3381 N N . ASN A 1 406 ? 1.583 24.365 -11.880 1.00 40.06 406 ASN A N 1
ATOM 3382 C CA . ASN A 1 406 ? 1.264 25.718 -11.440 1.00 40.06 406 ASN A CA 1
ATOM 3383 C C . ASN A 1 406 ? 0.135 25.647 -10.413 1.00 40.06 406 ASN A C 1
ATOM 3385 O O . ASN A 1 406 ? -1.001 26.055 -10.640 1.00 40.06 406 ASN A O 1
ATOM 3389 N N . ASP A 1 407 ? 0.471 25.125 -9.244 1.00 38.88 407 ASP A N 1
ATOM 3390 C CA . ASP A 1 407 ? -0.179 25.556 -8.018 1.00 38.88 407 ASP A CA 1
ATOM 3391 C C . ASP A 1 407 ? 0.977 25.827 -7.053 1.00 38.88 407 ASP A C 1
ATOM 3393 O O . ASP A 1 407 ? 1.603 24.895 -6.541 1.00 38.88 407 ASP A O 1
ATOM 3397 N N . ASP A 1 408 ? 1.324 27.109 -6.917 1.00 39.59 408 ASP A N 1
ATOM 3398 C CA . ASP A 1 408 ? 2.320 27.624 -5.982 1.00 39.59 408 ASP A CA 1
ATOM 3399 C C . ASP A 1 408 ? 2.046 27.065 -4.576 1.00 39.59 408 ASP A C 1
ATOM 3401 O O . ASP A 1 408 ? 1.253 27.600 -3.800 1.00 39.59 408 ASP A O 1
ATOM 3405 N N . ASP A 1 409 ? 2.706 25.960 -4.232 1.00 39.66 409 ASP A N 1
ATOM 3406 C CA . ASP A 1 409 ? 3.163 25.746 -2.867 1.00 39.66 409 ASP A CA 1
ATOM 3407 C C . ASP A 1 409 ? 4.486 26.500 -2.784 1.00 39.66 409 ASP A C 1
ATOM 3409 O O . ASP A 1 409 ? 5.553 25.964 -3.115 1.00 39.66 409 ASP A O 1
ATOM 3413 N N . ASP A 1 410 ? 4.337 27.797 -2.500 1.00 41.03 410 ASP A N 1
ATOM 3414 C CA . ASP A 1 410 ? 5.374 28.786 -2.246 1.00 41.03 410 ASP A CA 1
ATOM 3415 C C . ASP A 1 410 ? 6.693 28.113 -1.853 1.00 41.03 410 ASP A C 1
ATOM 3417 O O . ASP A 1 410 ? 6.833 27.512 -0.786 1.00 41.03 410 ASP A O 1
ATOM 3421 N N . THR A 1 411 ? 7.718 28.259 -2.690 1.00 37.75 411 THR A N 1
ATOM 3422 C CA . THR A 1 411 ? 9.108 27.947 -2.320 1.00 37.75 411 THR A CA 1
ATOM 3423 C C . THR A 1 411 ? 9.590 28.742 -1.098 1.00 37.75 411 THR A C 1
ATOM 3425 O O . THR A 1 411 ? 10.622 28.403 -0.525 1.00 37.75 411 THR A O 1
ATOM 3428 N N . ASN A 1 412 ? 8.808 29.725 -0.638 1.00 36.81 412 ASN A N 1
ATOM 3429 C CA . ASN A 1 412 ? 8.981 30.402 0.645 1.00 36.81 412 ASN A CA 1
ATOM 3430 C C . ASN A 1 412 ? 8.611 29.534 1.867 1.00 36.81 412 ASN A C 1
ATOM 3432 O O . ASN A 1 412 ? 8.853 29.954 2.990 1.00 36.81 412 ASN A O 1
ATOM 3436 N N . ASN A 1 413 ? 8.084 28.316 1.684 1.00 39.25 413 ASN A N 1
ATOM 3437 C CA . ASN A 1 413 ? 7.714 27.416 2.783 1.00 39.25 413 ASN A CA 1
ATOM 3438 C C . ASN A 1 413 ? 8.849 26.510 3.298 1.00 39.25 413 ASN A C 1
ATOM 3440 O O . ASN A 1 413 ? 8.630 25.718 4.214 1.00 39.25 413 ASN A O 1
ATOM 3444 N N . LEU A 1 414 ? 10.081 26.626 2.783 1.00 40.84 414 LEU A N 1
ATOM 3445 C CA . LEU A 1 414 ? 11.246 25.974 3.413 1.00 40.84 414 LEU A CA 1
ATOM 3446 C C . LEU A 1 414 ? 11.558 26.545 4.812 1.00 40.84 414 LEU A C 1
ATOM 3448 O O . LEU A 1 414 ? 12.331 25.948 5.555 1.00 40.84 414 LEU A O 1
ATOM 3452 N N . THR A 1 415 ? 10.913 27.654 5.184 1.00 39.72 415 THR A N 1
ATOM 3453 C CA . THR A 1 415 ? 10.882 28.247 6.527 1.00 39.72 415 THR A CA 1
ATOM 3454 C C . THR A 1 415 ? 9.514 28.087 7.211 1.00 39.72 415 THR A C 1
ATOM 3456 O O . THR A 1 415 ? 9.178 28.867 8.103 1.00 39.72 415 THR A O 1
ATOM 3459 N N . GLU A 1 416 ? 8.682 27.098 6.839 1.00 45.16 416 GLU A N 1
ATOM 3460 C CA . GLU A 1 416 ? 7.421 26.840 7.554 1.00 45.16 416 GLU A CA 1
ATOM 3461 C C . GLU A 1 416 ? 7.667 26.305 8.977 1.00 45.16 416 GLU A C 1
ATOM 3463 O O . GLU A 1 416 ? 7.650 25.102 9.236 1.00 45.16 416 GLU A O 1
ATOM 3468 N N . ASN A 1 417 ? 7.777 27.264 9.902 1.00 46.09 417 ASN A N 1
ATOM 3469 C CA . ASN A 1 417 ? 7.595 27.179 11.355 1.00 46.09 417 ASN A CA 1
ATOM 3470 C C . ASN A 1 417 ? 8.762 26.689 12.230 1.00 46.09 417 ASN A C 1
ATOM 3472 O O . ASN A 1 417 ? 8.522 26.452 13.416 1.00 46.09 417 ASN A O 1
ATOM 3476 N N . SER A 1 418 ? 10.007 26.623 11.745 1.00 45.00 418 SER A N 1
ATOM 3477 C CA . SER A 1 418 ? 11.134 26.372 12.667 1.00 45.00 418 SER A CA 1
ATOM 3478 C C . SER A 1 418 ? 11.488 27.576 13.549 1.00 45.00 418 SER A C 1
ATOM 3480 O O . SER A 1 418 ? 12.200 27.443 14.545 1.00 45.00 418 SER A O 1
ATOM 3482 N N . GLU A 1 419 ? 10.967 28.764 13.237 1.00 46.38 419 GLU A N 1
ATOM 3483 C CA . GLU A 1 419 ? 11.112 29.938 14.093 1.00 46.38 419 GLU A CA 1
ATOM 3484 C C . GLU A 1 419 ? 10.012 29.951 15.169 1.00 46.38 419 GLU A C 1
ATOM 3486 O O . GLU A 1 419 ? 8.946 30.545 15.023 1.00 46.38 419 GLU A O 1
ATOM 3491 N N . ASN A 1 420 ? 10.337 29.302 16.294 1.00 54.72 420 ASN A N 1
ATOM 3492 C CA . ASN A 1 420 ? 9.708 29.415 17.615 1.00 54.72 420 ASN A CA 1
ATOM 3493 C C . ASN A 1 420 ? 8.375 28.677 17.849 1.00 54.72 420 ASN A C 1
ATOM 3495 O O . ASN A 1 420 ? 7.403 29.286 18.306 1.00 54.72 420 ASN A O 1
ATOM 3499 N N . ILE A 1 421 ? 8.350 27.341 17.720 1.00 62.22 421 ILE A N 1
ATOM 3500 C CA . ILE A 1 421 ? 7.414 26.559 18.553 1.00 62.22 421 ILE A CA 1
ATOM 3501 C C . ILE A 1 421 ? 7.787 26.830 20.013 1.00 62.22 421 ILE A C 1
ATOM 3503 O O . ILE A 1 421 ? 8.828 26.376 20.496 1.00 62.22 421 ILE A O 1
ATOM 3507 N N . LYS A 1 422 ? 6.952 27.595 20.718 1.00 71.25 422 LYS A N 1
ATOM 3508 C CA . LYS A 1 422 ? 7.190 27.917 22.127 1.00 71.25 422 LYS A CA 1
ATOM 3509 C C . LYS A 1 422 ? 7.166 26.626 22.939 1.00 71.25 422 LYS A C 1
ATOM 3511 O O . LYS A 1 422 ? 6.291 25.788 22.734 1.00 71.25 422 LYS A O 1
ATOM 3516 N N . ILE A 1 423 ? 8.089 26.487 23.891 1.00 74.69 423 ILE A N 1
ATOM 3517 C CA . ILE A 1 423 ? 8.143 25.338 24.815 1.00 74.69 423 ILE A CA 1
ATOM 3518 C C . ILE A 1 423 ? 6.760 25.085 25.441 1.00 74.69 423 ILE A C 1
ATOM 3520 O O . ILE A 1 423 ? 6.284 23.955 25.436 1.00 74.69 423 ILE A O 1
ATOM 3524 N N . SER A 1 424 ? 6.048 26.157 25.803 1.00 81.75 424 SER A N 1
ATOM 3525 C CA . SER A 1 424 ? 4.693 26.091 26.358 1.00 81.75 424 SER A CA 1
ATOM 3526 C C . SER A 1 424 ? 3.648 25.456 25.429 1.00 81.75 424 SER A C 1
ATOM 3528 O O . SER A 1 424 ? 2.665 24.897 25.905 1.00 81.75 424 SER A O 1
ATOM 3530 N N . GLU A 1 425 ? 3.806 25.546 24.104 1.00 85.31 425 GLU A N 1
ATOM 3531 C CA . GLU A 1 425 ? 2.905 24.871 23.160 1.00 85.31 425 GLU A CA 1
ATOM 3532 C C . GLU A 1 425 ? 3.201 23.375 23.060 1.00 85.31 425 GLU A C 1
ATOM 3534 O O . GLU A 1 425 ? 2.263 22.587 22.938 1.00 85.31 425 GLU A O 1
ATOM 3539 N N . LYS A 1 426 ? 4.477 22.972 23.140 1.00 87.19 426 LYS A N 1
ATOM 3540 C CA . LYS A 1 426 ? 4.855 21.550 23.168 1.00 87.19 426 LYS A CA 1
ATOM 3541 C C . LYS A 1 426 ? 4.317 20.874 24.423 1.00 87.19 426 LYS A C 1
ATOM 3543 O O . LYS A 1 426 ? 3.601 19.885 24.309 1.00 87.19 426 LYS A O 1
ATOM 3548 N N . GLU A 1 427 ? 4.562 21.482 25.583 1.00 89.50 427 GLU A N 1
ATOM 3549 C CA . GLU A 1 427 ? 4.071 21.005 26.882 1.00 89.50 427 GLU A CA 1
ATOM 3550 C C . GLU A 1 427 ? 2.542 20.893 26.901 1.00 89.50 427 GLU A C 1
ATOM 3552 O O . GLU A 1 427 ? 1.986 19.911 27.390 1.00 89.50 427 GLU A O 1
ATOM 3557 N N . LYS A 1 428 ? 1.842 21.869 26.307 1.00 93.69 428 LYS A N 1
ATOM 3558 C CA . LYS A 1 428 ? 0.384 21.818 26.182 1.00 93.69 428 LYS A CA 1
ATOM 3559 C C . LYS A 1 428 ? -0.081 20.629 25.337 1.00 93.69 428 LYS A C 1
ATOM 3561 O O . LYS A 1 428 ? -0.984 19.917 25.759 1.00 93.69 428 LYS A O 1
ATOM 3566 N N . ILE A 1 429 ? 0.512 20.413 24.161 1.00 94.94 429 ILE A N 1
ATOM 3567 C CA . ILE A 1 429 ? 0.131 19.299 23.278 1.00 94.94 429 ILE A CA 1
ATOM 3568 C C . ILE A 1 429 ? 0.430 17.942 23.926 1.00 94.94 429 ILE A C 1
ATOM 3570 O O . ILE A 1 429 ? -0.358 17.011 23.774 1.00 94.94 429 ILE A O 1
ATOM 3574 N N . GLU A 1 430 ? 1.531 17.824 24.665 1.00 93.81 430 GLU A N 1
ATOM 3575 C CA . GLU A 1 430 ? 1.850 16.618 25.435 1.00 93.81 430 GLU A CA 1
ATOM 3576 C C . GLU A 1 430 ? 0.813 16.352 26.532 1.00 93.81 430 GLU A C 1
ATOM 3578 O O . GLU A 1 430 ? 0.318 15.228 26.644 1.00 93.81 430 GLU A O 1
ATOM 3583 N N . LEU A 1 431 ? 0.419 17.385 27.284 1.00 95.31 431 LEU A N 1
ATOM 3584 C CA . LEU A 1 431 ? -0.626 17.278 28.303 1.00 95.31 431 LEU A CA 1
ATOM 3585 C C . LEU A 1 431 ? -1.986 16.911 27.692 1.00 95.31 431 LEU A C 1
ATOM 3587 O O . LEU A 1 431 ? -2.675 16.024 28.198 1.00 95.31 431 LEU A O 1
ATOM 3591 N N . ASP A 1 432 ? -2.367 17.559 26.589 1.00 96.44 432 ASP A N 1
ATOM 3592 C CA . ASP A 1 432 ? -3.603 17.267 25.860 1.00 96.44 432 ASP A CA 1
ATOM 3593 C C . ASP A 1 432 ? -3.615 15.807 25.378 1.00 96.44 432 ASP A C 1
ATOM 3595 O O . ASP A 1 432 ? -4.625 15.114 25.520 1.00 96.44 432 ASP A O 1
ATOM 3599 N N . LEU A 1 433 ? -2.48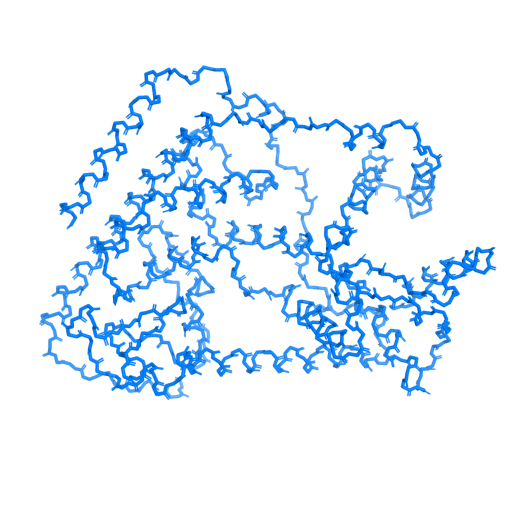4 15.306 24.866 1.00 96.56 433 LEU A N 1
ATOM 3600 C CA . LEU A 1 433 ? -2.342 13.917 24.432 1.00 96.56 433 LEU A CA 1
ATOM 3601 C C . LEU A 1 433 ? -2.450 12.937 25.605 1.00 96.56 433 LEU A C 1
ATOM 3603 O O . LEU A 1 433 ? -3.152 11.931 25.498 1.00 96.56 433 LEU A O 1
ATOM 3607 N N . GLN A 1 434 ? -1.807 13.232 26.734 1.00 95.81 434 GLN A N 1
ATOM 3608 C CA . GLN A 1 434 ? -1.901 12.399 27.931 1.00 95.81 434 GLN A CA 1
ATOM 3609 C C . GLN A 1 434 ? -3.347 12.321 28.444 1.00 95.81 434 GLN A C 1
ATOM 3611 O O . GLN A 1 434 ? -3.837 11.238 28.770 1.00 95.81 434 GLN A O 1
ATOM 3616 N N . ASN A 1 435 ? -4.058 13.450 28.452 1.00 95.81 435 ASN A N 1
ATOM 3617 C CA . ASN A 1 435 ? -5.473 13.504 28.809 1.00 95.81 435 ASN A CA 1
ATOM 3618 C C . ASN A 1 435 ? -6.337 12.707 27.822 1.00 95.81 435 ASN A C 1
ATOM 3620 O O . ASN A 1 435 ? -7.176 11.914 28.248 1.00 95.81 435 ASN A O 1
ATOM 3624 N N . ALA A 1 436 ? -6.106 12.856 26.515 1.00 96.06 436 ALA A N 1
ATOM 3625 C CA . ALA A 1 436 ? -6.829 12.112 25.487 1.00 96.06 436 ALA A CA 1
ATOM 3626 C C . ALA A 1 436 ? -6.621 10.594 25.618 1.00 96.06 436 ALA A C 1
ATOM 3628 O O . ALA A 1 436 ? -7.591 9.843 25.551 1.00 96.06 436 ALA A O 1
ATOM 3629 N N . ILE A 1 437 ? -5.387 10.144 25.880 1.00 95.31 437 ILE A N 1
ATOM 3630 C CA . ILE A 1 437 ? -5.074 8.731 26.141 1.00 95.31 437 ILE A CA 1
ATOM 3631 C C . ILE A 1 437 ? -5.812 8.224 27.383 1.00 95.31 437 ILE A C 1
ATOM 3633 O O . ILE A 1 437 ? -6.431 7.159 27.344 1.00 95.31 437 ILE A O 1
ATOM 3637 N N . ASN A 1 438 ? -5.793 8.986 28.479 1.00 92.94 438 ASN A N 1
ATOM 3638 C CA . ASN A 1 438 ? -6.496 8.604 29.704 1.00 92.94 438 ASN A CA 1
ATOM 3639 C C . ASN A 1 438 ? -8.014 8.477 29.483 1.00 92.94 438 ASN A C 1
ATOM 3641 O O . ASN A 1 438 ? -8.641 7.573 30.039 1.00 92.94 438 ASN A O 1
ATOM 3645 N N . ASN A 1 439 ? -8.583 9.319 28.616 1.00 93.50 439 ASN A N 1
ATOM 3646 C CA . ASN A 1 439 ? -10.003 9.310 28.269 1.00 93.50 439 ASN A CA 1
ATOM 3647 C C . ASN A 1 439 ? -10.425 8.115 27.392 1.00 93.50 439 ASN A C 1
ATOM 3649 O O . ASN A 1 439 ? -11.611 7.809 27.331 1.00 93.50 439 ASN A O 1
ATOM 3653 N N . ILE A 1 440 ? -9.505 7.366 26.768 1.00 92.38 440 ILE A N 1
ATOM 3654 C CA . ILE A 1 440 ? -9.866 6.144 26.012 1.00 92.38 440 ILE A CA 1
ATOM 3655 C C . ILE A 1 440 ? -10.570 5.126 26.925 1.00 92.38 440 ILE A C 1
ATOM 3657 O O . ILE A 1 440 ? -11.496 4.419 26.515 1.00 92.38 440 ILE A O 1
ATOM 3661 N N . LYS A 1 441 ? -10.195 5.084 28.210 1.00 85.31 441 LYS A N 1
ATOM 3662 C CA . LYS A 1 441 ? -10.840 4.214 29.205 1.00 85.31 441 LYS A CA 1
ATOM 3663 C C . LYS A 1 441 ? -12.330 4.518 29.367 1.00 85.31 441 LYS A C 1
ATOM 3665 O O . LYS A 1 441 ? -13.088 3.606 29.674 1.00 85.31 441 LYS A O 1
ATOM 3670 N N . THR A 1 442 ? -12.747 5.761 29.126 1.00 86.19 442 THR A N 1
ATOM 3671 C CA . THR A 1 442 ? -14.140 6.204 29.272 1.00 86.19 442 THR A CA 1
ATOM 3672 C C . THR A 1 442 ? -14.956 6.119 27.985 1.00 86.19 442 THR A C 1
ATOM 3674 O O . THR A 1 442 ? -16.144 6.421 28.035 1.00 86.19 442 THR A O 1
ATOM 3677 N N . TRP A 1 443 ? -14.335 5.770 26.851 1.00 90.81 443 TRP A N 1
ATOM 3678 C CA . TRP A 1 443 ? -15.036 5.604 25.571 1.00 90.81 443 TRP A CA 1
ATOM 3679 C C . TRP A 1 443 ? -16.144 4.549 25.622 1.00 90.81 443 TRP A C 1
ATOM 3681 O O . TRP A 1 443 ? -15.979 3.543 26.355 1.00 90.81 443 TRP A O 1
#

Nearest PDB structures (foldseek):
  6l30-assembly1_A  TM=1.115E-01  e=9.038E+00  Homo sapiens

Foldseek 3Di:
DVVLLVVVVVVVVVCVVVVPLVVAADEDADAFPSLQVLLLLVLLVVVVPAPDPRDPSSVSYDYAYAVVVVVQVLLQVLCLQLVLLLVLLCCLLQHPVDDDDNRDDSLVSVLSLVLLQLLCVVCVVLLCVLCFQLNLQFLVLLSCCCNVPSGDPPALRCLQNVLVNVVVLVVCVVPPVVVNVCCVVCVVVSHCVVVVVLVVVLPVVDDPPDDPVRSVVVSVVVVVCVDDVVVVVVVPPDPDLDDPLRSVLSSLSSNLVVLVLSVQSVVVSVVVVVVVVVDPDDDDDDDDPPDPDDDQPQDQDPNRGGHGPSSTQQQCVFPQRADGQAASQPRHGDPDSQQWGQDSSSHIHGPVRCVVVVVDDPRSVVVVVVSSVVSVVVSVCSSNDRDPPDQDCSSVSDPVPPPPPPDDPDPVCSPSPPPDPDPVNSVVSVVVSVVSSVCSVVD

Mean predicted aligned error: 11.28 Å

Radius of gyration: 26.43 Å; Cα contacts (8 Å, |Δi|>4): 385; chains: 1; bounding box: 69×56×69 Å

Sequence (443 aa):
MQDYLEILNMILKYDEKTNHLKNYIAPVIADWPGQLFIRRAITHLHKNNSKAQIPLGVISFVPILGPLHVSLNSREQVIQIFYSFFKKLFHSVFGLRKKFAKKPRPWRINLLLELVYSAWIKIRSLITEKFGPLCKFTEYQTLIDLIDNIISAKRKNYNKAPLAFLSDIFYWEQNNPPIKEVIKLFLVNFNDYWIENIHSRIRSSTTCKDNADNIQKQAYLLDANKHSAFKEAFMNTKHYPYSPSELEFLTNKTCLFLLQQFQLVFEEYQKILKINTTSSTTKPKPKSKKDKKEKNLNLKFITMEDIDERVLPTGYHTSYPPIFNSCDNCHKLFEQDSDGTILICGHGYHWNCYNQLEFKCKHCIKYFNEGIWSNVKSFVKRLEAEDKDKLTKEDLEDEDENDDENDDDDTNNLTENSENIKISEKEKIELDLQNAINNIKTW

pLDDT: mean 78.67, std 17.52, range [27.69, 98.25]

Organism: Gigaspora margarita (NCBI:txid4874)

Secondary structure (DSSP, 8-state):
-HHHHHHHHHHHHHHHHH-TTTT--EEEEE-TTHHHHHHHHHHHHHTT--SS---GGGGGEEEEE-HHHHHHHHHHHHHHHTHHHHHHHHHHHH-TTS---SS--HHHHHHHHHHHHHHHHHHHHHHHHHH-TT---HHHHHHHHHHH-S-----STTSSHHHHHHHHHHHHHHH-HHHHHHHHHTGGGS-SHHHHHHHHHHHHH--TT--HHHHHHHHHHHHHT-SSHHHHHHHS----SS-HHHHHHHHHHHHHHHHHHHHHHHHHHHHHHHHHHH----PPPPPPS---S-----EEETTTEEE-GGGS-GGGGSSSPPPTTB-TTT-PBP-SGGGEEE-TTS-EEEHHHHHHTTT--HHHHHHHHHHHHHHHHHHHHHHT-SS--SPPTTTS----------S---GGGGGSS-S---HHHHHHHHHHHHHHHHHGGG-